Protein AF-A0A2Z7BCG0-F1 (afdb_monomer)

Mean predicted aligned error: 17.83 Å

Nearest PDB structures (foldseek):
  1j3n-assembly1_A  TM=5.753E-01  e=2.273E-24  Thermus thermophilus
  3kzu-assembly2_C-2  TM=5.688E-01  e=1.856E-23  Brucella melitensis
  3e60-assembly1_B  TM=5.683E-01  e=2.100E-23  Bartonella henselae
  4f32-assembly1_A  TM=5.898E-01  e=3.042E-23  Burkholderia vietnamiensis G4
  4ddo-assembly1_A-2  TM=5.892E-01  e=4.687E-23  Burkholderia vietnamiensis G4

Foldseek 3Di:
DAEADDDPDPDDDPDDDDDDDDDDDDDDDDDDDDDDDDDDDDDDDDDDDDDDDDDDDDDDDDDDPDDPPDPPPPDDDDDDPPVPDHDQLFWWFQFLQGTDDVSVVVCVVVVHDLKDFDDPDDCPVPPDGIDNDRPPDDCPPQDPPVVVVVAAPVVSRVSRRVQRRCVSSVNHPVNVVPDDVVPDDYDDDDDQGRVVVVVVLVVCCVVVNPCVVDPDPVVCVVVVHDDLWDWQFKFKFFQQPAQAAAPQQLVRVLVRVVVRCVSSVHQLVQFAEEAEQPQVDPRRVLSNLNSNCVRRVDQASHEYEHPCLPVNDPNNCNQVVSVVLQSVCQRPQKADANEPPDDDDPSPPHNHRYRHIDRHHGAKYKYWHAGGSRITMITIIGHDDD

Secondary structure (DSSP, 8-state):
----B----------PPP-------------PPP-SS------------------------------------PPPPPP--TTT----------BTTBS-HHHHHHHHHTT---EEE--SS--TTSS--EEE---S---TTTS-HHHHTTS-HHHHHHHHHHHHHHHHTT--HHHHHHS-GGG---B---SS--HHHHHHHHHHHHHH-GGGTS--HHHHHHTTPPP--EEEEEEEEE--S-SSSPPTT-HHHHHHHHHHHHHHT--GGGEEEEE----S-HHHHHHHHHHHHHH-S--SS-EEE-THHHH---GGGHHHHHHHHHHHHHHHSEEPPBTT-SS--TT--SB--BSS-EE---SEEEEEEEEGGGEEEEEEEE----

Solvent-accessible surface area (backbone atoms only — not comparable to full-atom values): 23894 Å² total; per-residue (Å²): 113,62,70,65,80,78,80,88,75,91,72,87,75,88,76,79,81,86,76,82,89,83,92,81,91,82,95,79,90,78,87,84,85,84,74,78,99,66,92,80,86,86,82,90,81,85,92,78,90,82,83,92,79,89,82,89,80,92,79,80,92,72,85,77,78,75,75,84,72,74,80,78,76,69,78,81,78,81,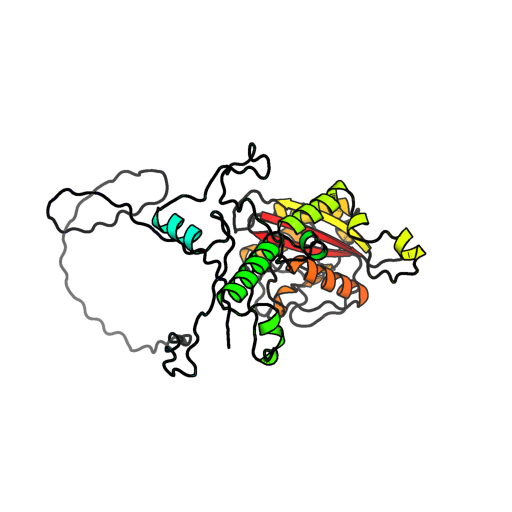78,77,53,78,91,74,50,79,70,83,68,46,62,50,48,64,41,51,69,39,65,47,69,66,58,39,51,51,37,56,74,70,65,59,78,55,64,40,73,54,78,94,55,91,41,85,90,46,95,69,47,60,42,68,54,71,55,92,80,76,52,77,96,72,46,59,75,76,59,50,77,75,49,27,67,59,55,50,41,52,53,43,13,52,51,41,14,26,46,60,44,72,42,38,73,76,54,54,70,74,48,70,63,92,58,56,64,86,64,84,82,69,82,64,57,46,55,65,52,51,49,55,49,52,50,39,35,72,78,67,36,55,63,82,85,43,82,46,67,71,59,36,59,74,70,69,51,87,80,72,52,37,79,52,29,46,28,71,35,62,48,84,77,40,67,65,59,68,59,85,82,10,56,40,57,30,50,12,50,54,46,11,29,61,59,33,73,49,59,66,86,55,49,32,32,34,43,42,50,45,79,86,37,73,69,55,39,52,21,49,52,53,14,50,56,69,65,32,86,74,47,85,76,30,39,32,26,22,66,33,56,80,75,46,84,51,58,70,53,34,58,60,55,46,45,53,52,52,44,47,22,42,69,67,23,45,40,66,33,15,45,91,66,83,83,77,60,87,86,67,76,57,48,41,36,62,60,46,64,44,81,50,85,44,62,22,36,40,37,41,38,74,46,62,56,23,40,21,35,22,41,32,36,29,61,69,77,134

Radius of gyration: 28.78 Å; Cα contacts (8 Å, |Δi|>4): 519; chains: 1; bounding box: 58×98×63 Å

InterPro domains:
  IPR000794 Beta-ketoacyl synthase [PTHR11712] (213-384)
  IPR000794 Beta-ketoacyl synthase [cd00834] (84-381)
  IPR014030 Beta-ketoacyl synthase-like, N-terminal domain [PF00109] (84-200)
  IPR014031 Beta-ketoacyl synthase, C-terminal domain [PF02801] (229-341)
  IPR016039 Thiolase-like [G3DSA:3.40.47.10] (86-214)
  IPR016039 Thiolase-like [G3DSA:3.40.47.10] (215-384)
  IPR016039 Thiolase-like [SSF53901] (85-213)
  IPR016039 Thiolase-like [SSF53901] (213-382)
  IPR020841 Polyketide synthase, beta-ketoacyl synthase domain [PS52004] (83-383)
  IPR020841 Polyketide synthase, beta-ketoacyl synthase domain [SM00825] (86-386)

Organism: NCBI:txid472368

Sequence (386 aa):
MASINAFASSSGLICKKSQESSRRSGNGVSFFQYNGLRAAETLEMGLNKLEAKGFTTSATRGRVKAAVTSPTTSAPKRETDPKKRIVITGMGLVSVFGSDIDTFYNKLLEGTSGISQIDRFDPSEYAVRFAGQIRDFSSTGYIDGKNDRRLDDCWRYCLVAGKKALDDANLGTQVVETMDKTRIGVLVGSGMGGISAFSSGVESLVLKGHKKIMESLDHAMKRGAKIIAEYLGGAVTCDAHHMTDPRKDGLGVSSCIIKSLQDAGVAPEEVNYVNAHATSTLAGDLAEVSAIKKVFKDTSEIKMNGTKSMIGHGLGAAGGLEAIVTIQAINTGWLHPTINQHDLEPEVTIDTVPNVKKQHEVNVAISNSFGFGGHNSVVVFAPFKP

Structure (mmCIF, N/CA/C/O backbone):
data_AF-A0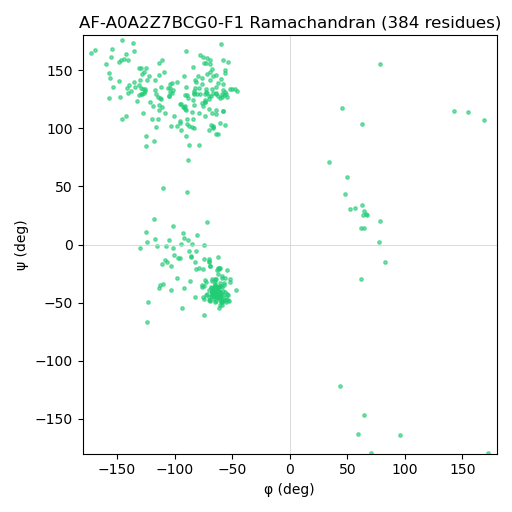A2Z7BCG0-F1
#
_entry.id   AF-A0A2Z7BCG0-F1
#
loop_
_atom_site.group_PDB
_atom_site.id
_atom_site.type_symbol
_atom_site.label_atom_id
_atom_site.label_alt_id
_atom_site.label_comp_id
_atom_site.label_asym_id
_atom_site.label_entity_id
_atom_site.label_seq_id
_atom_site.pdbx_PDB_ins_code
_atom_site.Cartn_x
_atom_site.Cartn_y
_atom_site.Cartn_z
_atom_site.occupancy
_atom_site.B_iso_or_equiv
_atom_site.auth_seq_id
_atom_site.auth_comp_id
_atom_site.auth_asym_id
_atom_site.auth_atom_id
_atom_site.pdbx_PDB_model_num
ATOM 1 N N . MET A 1 1 ? -31.916 4.828 10.949 1.00 26.09 1 MET A N 1
ATOM 2 C CA . MET A 1 1 ? -30.571 5.092 10.402 1.00 26.09 1 MET A CA 1
ATOM 3 C C . MET A 1 1 ? -29.683 5.408 11.588 1.00 26.09 1 MET A C 1
ATOM 5 O O . MET A 1 1 ? -29.726 6.528 12.077 1.00 26.09 1 MET A O 1
ATOM 9 N N . ALA A 1 2 ? -28.988 4.405 12.115 1.00 21.11 2 ALA A N 1
ATOM 10 C CA . ALA A 1 2 ? -27.936 4.615 13.101 1.00 21.11 2 ALA A CA 1
ATOM 11 C C . ALA A 1 2 ? -26.628 4.747 12.313 1.00 21.11 2 ALA A C 1
ATOM 13 O O . ALA A 1 2 ? -26.284 3.846 11.552 1.00 21.11 2 ALA A O 1
ATOM 14 N N . SER A 1 3 ? -25.976 5.903 12.413 1.00 22.52 3 SER A N 1
ATOM 15 C CA . SER A 1 3 ? -24.659 6.161 11.827 1.00 22.52 3 SER A CA 1
ATOM 16 C C . SER A 1 3 ? -23.678 6.233 12.984 1.00 22.52 3 SER A C 1
ATOM 18 O O . SER A 1 3 ? -23.772 7.144 13.803 1.00 22.52 3 SER A O 1
ATOM 20 N N . ILE A 1 4 ? -22.767 5.270 13.072 1.00 24.38 4 ILE A N 1
ATOM 21 C CA . ILE A 1 4 ? -21.649 5.320 14.013 1.00 24.38 4 ILE A CA 1
ATOM 22 C C . ILE A 1 4 ? -20.514 6.034 13.281 1.00 24.38 4 ILE A C 1
ATOM 24 O O . ILE A 1 4 ? -19.951 5.495 12.333 1.00 24.38 4 ILE A O 1
ATOM 28 N N . ASN A 1 5 ? -20.230 7.270 13.688 1.00 22.98 5 ASN A N 1
ATOM 29 C CA . ASN A 1 5 ? -19.122 8.065 13.166 1.00 22.98 5 ASN A CA 1
ATOM 30 C C . ASN A 1 5 ? -17.962 8.007 14.165 1.00 22.98 5 ASN A C 1
ATOM 32 O O . ASN A 1 5 ? -18.046 8.607 15.233 1.00 22.98 5 ASN A O 1
ATOM 36 N N . ALA A 1 6 ? -16.868 7.339 13.803 1.00 25.27 6 ALA A N 1
ATOM 37 C CA . ALA A 1 6 ? -15.584 7.498 14.478 1.00 25.27 6 ALA A CA 1
ATOM 38 C C . ALA A 1 6 ? -14.732 8.484 13.662 1.00 25.27 6 ALA A C 1
ATOM 40 O O . ALA A 1 6 ? -14.202 8.138 12.609 1.00 25.27 6 ALA A O 1
ATOM 41 N N . PHE A 1 7 ? -14.644 9.733 14.124 1.00 22.22 7 PHE A N 1
ATOM 42 C CA . PHE A 1 7 ? -13.749 10.742 13.555 1.00 22.22 7 PHE A CA 1
ATOM 43 C C . PHE A 1 7 ? -12.405 10.705 14.287 1.00 22.22 7 PHE A C 1
ATOM 45 O O . PHE A 1 7 ? -12.342 11.001 15.477 1.00 22.22 7 PHE A O 1
ATOM 52 N N . ALA A 1 8 ? -11.319 10.426 13.569 1.00 23.36 8 ALA A N 1
ATOM 53 C CA . ALA A 1 8 ? -9.988 10.861 13.978 1.00 23.36 8 ALA A CA 1
ATOM 54 C C . ALA A 1 8 ? -9.746 12.243 13.356 1.00 23.36 8 ALA A C 1
ATOM 56 O O . ALA A 1 8 ? -9.353 12.354 12.197 1.00 23.36 8 ALA A O 1
ATOM 57 N N . SER A 1 9 ? -10.053 13.308 14.100 1.00 23.30 9 SER A N 1
ATOM 58 C CA . SER A 1 9 ? -9.729 14.676 13.690 1.00 23.30 9 SER A CA 1
ATOM 59 C C . SER A 1 9 ? -8.360 15.072 14.238 1.00 23.30 9 SER A C 1
ATOM 61 O O . SER A 1 9 ? -8.197 15.202 15.452 1.00 23.30 9 SER A O 1
ATOM 63 N N . SER A 1 10 ? -7.392 15.344 13.367 1.00 24.97 10 SER A N 1
ATOM 64 C CA . SER A 1 10 ? -6.256 16.197 13.716 1.00 24.97 10 SER A CA 1
ATOM 65 C C . SER A 1 10 ? -6.714 17.655 13.643 1.00 24.97 10 SER A C 1
ATOM 67 O O . SER A 1 10 ? -6.584 18.316 12.613 1.00 24.97 10 SER A O 1
ATOM 69 N N . SER A 1 11 ? -7.298 18.145 14.732 1.00 24.16 11 SER A N 1
ATOM 70 C CA . SER A 1 11 ? -7.640 19.558 14.888 1.00 24.16 11 SER A CA 1
ATOM 71 C C . SER A 1 11 ? -6.510 20.241 15.651 1.00 24.16 11 SER A C 1
ATOM 73 O O . SER A 1 11 ? -6.367 20.058 16.858 1.00 24.16 11 SER A O 1
ATOM 75 N N . GLY A 1 12 ? -5.684 21.014 14.944 1.00 23.75 12 GLY A N 1
ATOM 76 C CA . GLY A 1 12 ? -4.711 21.908 15.563 1.00 23.75 12 GLY A CA 1
ATOM 77 C C . GLY A 1 12 ? -5.433 23.023 16.316 1.00 23.75 12 GLY A C 1
ATOM 78 O O . GLY A 1 12 ? -5.905 23.984 15.713 1.00 23.75 12 GLY A O 1
ATOM 79 N N . LEU A 1 13 ? -5.532 22.894 17.637 1.00 22.19 13 LEU A N 1
ATOM 80 C CA . LEU A 1 13 ? -5.953 23.971 18.526 1.00 22.19 13 LEU A CA 1
ATOM 81 C C . LEU A 1 13 ? -4.736 24.845 18.843 1.00 22.19 13 LEU A C 1
ATOM 83 O O . LEU A 1 13 ? -3.844 24.455 19.594 1.00 22.19 13 LEU A O 1
ATOM 87 N N . ILE A 1 14 ? -4.707 26.049 18.273 1.00 25.06 14 ILE A N 1
ATOM 88 C CA . ILE A 1 14 ? -3.815 27.123 18.718 1.00 25.06 14 ILE A CA 1
ATOM 89 C C . ILE A 1 14 ? -4.324 27.579 20.089 1.00 25.06 14 ILE A C 1
ATOM 91 O O . ILE A 1 14 ? -5.277 28.354 20.183 1.00 25.06 14 ILE A O 1
ATOM 95 N N . CYS A 1 15 ? -3.710 27.087 21.164 1.00 22.05 15 CYS A N 1
ATOM 96 C CA . CYS A 1 15 ? -4.033 27.520 22.518 1.00 22.05 15 CYS A CA 1
ATOM 97 C C . CYS A 1 15 ? -3.147 28.718 22.903 1.00 22.05 15 CYS A C 1
ATOM 99 O O . CYS A 1 15 ? -1.924 28.603 22.998 1.00 22.05 15 CYS A O 1
ATOM 101 N N . LYS A 1 16 ? -3.768 29.885 23.121 1.00 26.42 16 LYS A N 1
ATOM 102 C CA . LYS A 1 16 ? -3.126 31.051 23.750 1.00 26.42 16 LYS A CA 1
ATOM 103 C C . LYS A 1 16 ? -2.748 30.695 25.192 1.00 26.42 16 LYS A C 1
ATOM 105 O O . LYS A 1 16 ? -3.598 30.234 25.948 1.00 26.42 16 LYS A O 1
ATOM 110 N N . LYS A 1 17 ? -1.491 30.948 25.574 1.00 26.06 17 LYS A N 1
ATOM 111 C CA . LYS A 1 17 ? -1.036 30.893 26.972 1.00 26.06 17 LYS A CA 1
ATOM 112 C C . LYS A 1 17 ? -1.866 31.853 27.830 1.00 26.06 17 LYS A C 1
ATOM 114 O O . LYS A 1 17 ? -1.976 33.034 27.506 1.00 26.06 17 LYS A O 1
ATOM 119 N N . SER A 1 18 ? -2.399 31.340 28.933 1.00 22.77 18 SER A N 1
ATOM 120 C CA . SER A 1 18 ? -2.907 32.126 30.053 1.00 22.77 18 SER A CA 1
ATOM 121 C C . SER A 1 18 ? -1.767 32.939 30.672 1.00 22.77 18 SER A C 1
ATOM 123 O O . SER A 1 18 ? -0.736 32.370 31.033 1.00 22.77 18 SER A O 1
ATOM 125 N N . GLN A 1 19 ? -1.954 34.248 30.828 1.00 27.67 19 GLN A N 1
ATOM 126 C CA . GLN A 1 19 ? -1.206 35.027 31.811 1.00 27.67 19 GLN A CA 1
ATOM 127 C C . GLN A 1 19 ? -2.169 35.540 32.872 1.00 27.67 19 GLN A C 1
ATOM 129 O O . GLN A 1 19 ? -3.194 36.154 32.569 1.00 27.67 19 GLN A O 1
ATOM 134 N N . GLU A 1 20 ? -1.806 35.243 34.114 1.00 24.27 20 GLU A N 1
ATOM 135 C CA . GLU A 1 20 ? -2.324 35.873 35.312 1.00 24.27 20 GLU A CA 1
ATOM 136 C C . GLU A 1 20 ? -2.100 37.390 35.302 1.00 24.27 20 GLU A C 1
ATOM 138 O O . GLU A 1 20 ? -1.261 37.954 34.601 1.00 24.27 20 GLU A O 1
ATOM 143 N N . SER A 1 21 ? -2.918 38.029 36.124 1.00 24.23 21 SER A N 1
ATOM 144 C CA . SER A 1 21 ? -3.129 39.454 36.303 1.00 24.23 21 SER A CA 1
ATOM 145 C C . SER A 1 21 ? -1.876 40.326 36.450 1.00 24.23 21 SER A C 1
ATOM 147 O O . SER A 1 21 ? -1.080 40.127 37.362 1.00 24.23 21 SER A O 1
ATOM 149 N N . SER A 1 22 ? -1.846 41.451 35.732 1.00 25.23 22 SER A N 1
ATOM 150 C CA . SER A 1 22 ? -1.601 42.761 36.354 1.00 25.23 22 SER A CA 1
ATOM 151 C C . SER A 1 22 ? -2.154 43.901 35.483 1.00 25.23 22 SER A C 1
ATOM 153 O O . SER A 1 22 ? -2.294 43.798 34.269 1.00 25.23 22 SER A O 1
ATOM 155 N N . ARG A 1 23 ? -2.609 44.959 36.155 1.00 25.53 23 ARG A N 1
ATOM 156 C CA . ARG A 1 23 ? -3.476 46.035 35.655 1.00 25.53 23 ARG A CA 1
ATOM 157 C C . ARG A 1 23 ? -2.701 47.108 34.869 1.00 25.53 23 ARG A C 1
ATOM 159 O O . ARG A 1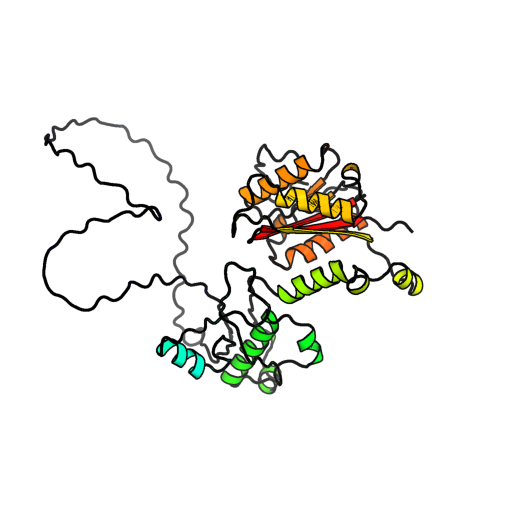 23 ? -1.714 47.601 35.398 1.00 25.53 23 ARG A O 1
ATOM 166 N N . ARG A 1 24 ? -3.280 47.600 33.758 1.00 26.25 24 ARG A N 1
ATOM 167 C CA . ARG A 1 24 ? -3.604 49.023 33.422 1.00 26.25 24 ARG A CA 1
ATOM 168 C C . ARG A 1 24 ? -3.395 49.377 31.933 1.00 26.25 24 ARG A C 1
ATOM 170 O O . ARG A 1 24 ? -2.277 49.453 31.461 1.00 26.25 24 ARG A O 1
ATOM 177 N N . SER A 1 25 ? -4.523 49.689 31.282 1.00 26.81 25 SER A N 1
ATOM 178 C CA . SER A 1 25 ? -4.797 50.812 30.360 1.00 26.81 25 SER A CA 1
ATOM 179 C C . SER A 1 25 ? -3.801 51.179 29.244 1.00 26.81 25 SER A C 1
ATOM 181 O O . SER A 1 25 ? -2.764 51.773 29.515 1.00 26.81 25 SER A O 1
ATOM 183 N N . GLY A 1 26 ? -4.247 51.058 27.986 1.00 26.50 26 GLY A N 1
ATOM 184 C CA . GLY A 1 26 ? -3.751 51.878 26.869 1.00 26.50 26 GLY A CA 1
ATOM 185 C C . GLY A 1 26 ? -3.902 51.218 25.496 1.00 26.50 26 GLY A C 1
ATOM 186 O O . GLY A 1 26 ? -3.269 50.207 25.229 1.00 26.50 26 GLY A O 1
ATOM 187 N N . ASN A 1 27 ? -4.741 51.791 24.630 1.00 29.69 27 ASN A N 1
ATOM 188 C CA . ASN A 1 27 ? -5.000 51.341 23.258 1.00 29.69 27 ASN A CA 1
ATOM 189 C C . ASN A 1 27 ? -3.758 51.435 22.348 1.00 29.69 27 ASN A C 1
ATOM 191 O O . ASN A 1 27 ? -3.178 52.510 22.219 1.00 29.69 27 ASN A O 1
ATOM 195 N N . GLY A 1 28 ? -3.442 50.353 21.628 1.00 27.19 28 GLY A N 1
ATOM 196 C CA . GLY A 1 28 ? -2.508 50.351 20.497 1.00 27.19 28 GLY A CA 1
ATOM 197 C C . GLY A 1 28 ? -2.144 48.931 20.057 1.00 27.19 28 GLY A C 1
ATOM 198 O O . GLY A 1 28 ? -1.422 48.236 20.761 1.00 27.19 28 GLY A O 1
ATOM 199 N N . VAL A 1 29 ? -2.657 48.475 18.910 1.00 26.05 29 VAL A N 1
ATOM 200 C CA . VAL A 1 29 ? -2.306 47.172 18.319 1.00 26.05 29 VAL A CA 1
ATOM 201 C C . VAL A 1 29 ? -1.188 47.397 17.298 1.00 26.05 29 VAL A C 1
ATOM 203 O O . VAL A 1 29 ? -1.452 47.922 16.220 1.00 26.05 29 VAL A O 1
ATOM 206 N N . SER A 1 30 ? 0.046 46.999 17.620 1.00 27.09 30 SER A N 1
ATOM 207 C CA . SER A 1 30 ? 1.084 46.718 16.621 1.00 27.09 30 SER A CA 1
ATOM 208 C C . SER A 1 30 ? 1.248 45.200 16.505 1.00 27.09 30 SER A C 1
ATOM 210 O O . SER A 1 30 ? 1.372 44.485 17.500 1.00 27.09 30 SER A O 1
ATOM 212 N N . PHE A 1 31 ? 1.167 44.680 15.281 1.00 27.27 31 PHE A N 1
ATOM 213 C CA . PHE A 1 31 ? 1.437 43.276 14.992 1.00 27.27 31 PHE A CA 1
ATOM 214 C C . PHE A 1 31 ? 2.945 43.102 14.789 1.00 27.27 31 PHE A C 1
ATOM 216 O O . PHE A 1 31 ? 3.499 43.607 13.817 1.00 27.27 31 PHE A O 1
ATOM 223 N N . PHE A 1 32 ? 3.606 42.370 15.686 1.00 29.31 32 PHE A N 1
ATOM 224 C CA . PHE A 1 32 ? 4.932 41.816 15.418 1.00 29.31 32 PHE A CA 1
ATOM 225 C C . PHE A 1 32 ? 4.793 40.633 14.449 1.00 29.31 32 PHE A C 1
ATOM 227 O O . PHE A 1 32 ? 4.062 39.681 14.724 1.00 29.31 32 PHE A O 1
ATOM 234 N N . GLN A 1 33 ? 5.498 40.685 13.319 1.00 27.33 33 GLN A N 1
ATOM 235 C CA . GLN A 1 33 ? 5.694 39.546 12.421 1.00 27.33 33 GLN A CA 1
ATOM 236 C C . GLN A 1 33 ? 6.935 38.769 12.880 1.00 27.33 33 GLN A C 1
ATOM 238 O O . GLN A 1 33 ? 8.011 39.346 13.007 1.00 27.33 33 GLN A O 1
ATOM 243 N N . TYR A 1 34 ? 6.797 37.464 13.118 1.00 29.14 34 TYR A N 1
ATOM 244 C CA . TYR A 1 34 ? 7.923 36.566 13.389 1.00 29.14 34 TYR A CA 1
ATOM 245 C C . TYR A 1 34 ? 8.230 35.715 12.150 1.00 29.14 34 TYR A C 1
ATOM 247 O O . TYR A 1 34 ? 7.329 35.074 11.614 1.00 29.14 34 TYR A O 1
ATOM 255 N N . ASN A 1 35 ? 9.507 35.655 11.756 1.00 31.27 35 ASN A N 1
ATOM 256 C CA . ASN A 1 35 ? 10.062 34.687 10.802 1.00 31.27 35 ASN A CA 1
ATOM 257 C C . ASN A 1 35 ? 11.120 33.831 11.522 1.00 31.27 35 ASN A C 1
ATOM 259 O O . ASN A 1 35 ? 12.301 34.167 11.526 1.00 31.27 35 ASN A O 1
ATOM 263 N N . GLY A 1 36 ? 10.711 32.718 12.136 1.00 50.97 36 GLY A N 1
ATOM 264 C CA . GLY A 1 36 ? 11.645 31.733 12.702 1.00 50.97 36 GLY A CA 1
ATOM 265 C C . GLY A 1 36 ? 12.610 32.245 13.794 1.00 50.97 36 GLY A C 1
ATOM 266 O O . GLY A 1 36 ? 12.387 33.269 14.434 1.00 50.97 36 GLY A O 1
ATOM 267 N N . LEU A 1 37 ? 13.669 31.464 14.054 1.00 35.47 37 LEU A N 1
ATOM 268 C CA . LEU A 1 37 ? 14.530 31.513 15.254 1.00 35.47 37 LEU A CA 1
ATOM 269 C C . LEU A 1 37 ? 15.749 32.471 15.175 1.00 35.47 37 LEU A C 1
ATOM 271 O O . LEU A 1 37 ? 16.841 32.088 15.590 1.00 35.47 37 LEU A O 1
ATOM 275 N N . ARG A 1 38 ? 15.610 33.716 14.692 1.00 31.66 38 ARG A N 1
ATOM 276 C CA . ARG A 1 38 ? 16.610 34.791 14.939 1.00 31.66 38 ARG A CA 1
ATOM 277 C C . ARG A 1 38 ? 15.956 36.176 15.011 1.00 31.66 38 ARG A C 1
ATOM 279 O O . ARG A 1 38 ? 15.062 36.474 14.230 1.00 31.66 38 ARG A O 1
ATOM 286 N N . ALA A 1 39 ? 16.428 37.022 15.930 1.00 28.61 39 ALA A N 1
ATOM 287 C CA . ALA A 1 39 ? 16.036 38.429 16.032 1.00 28.61 39 ALA A CA 1
ATOM 288 C C . ALA A 1 39 ? 16.835 39.283 15.030 1.00 28.61 39 ALA A C 1
ATOM 290 O O . ALA A 1 39 ? 18.050 39.115 14.930 1.00 28.61 39 ALA A O 1
ATOM 291 N N . ALA A 1 40 ? 16.169 40.188 14.311 1.00 31.81 40 ALA A N 1
ATOM 292 C CA . ALA A 1 40 ? 16.809 41.217 13.493 1.00 31.81 40 ALA A CA 1
ATOM 293 C C . ALA A 1 40 ? 16.440 42.604 14.044 1.00 31.81 40 ALA A C 1
ATOM 295 O O . ALA A 1 40 ? 15.282 42.848 14.381 1.00 31.81 40 ALA A O 1
ATOM 296 N N . GLU A 1 41 ? 17.451 43.462 14.185 1.00 30.61 41 GLU A N 1
ATOM 297 C CA . GLU A 1 41 ? 17.390 44.793 14.794 1.00 30.61 41 GLU A CA 1
ATOM 298 C C . GLU A 1 41 ? 16.596 45.808 13.958 1.00 30.61 41 GLU A C 1
ATOM 300 O O . GLU A 1 41 ? 16.575 45.769 12.727 1.00 30.61 41 GLU A O 1
ATOM 305 N N . THR A 1 42 ? 15.962 46.747 14.659 1.00 25.62 42 THR A N 1
ATOM 306 C CA . THR A 1 42 ? 15.178 47.852 14.104 1.00 25.62 42 THR A CA 1
ATOM 307 C C . THR A 1 42 ? 16.093 49.013 13.707 1.00 25.62 42 THR A C 1
ATOM 309 O O . THR A 1 42 ? 16.863 49.493 14.535 1.00 25.62 42 THR A O 1
ATOM 312 N N . LEU A 1 43 ? 15.952 49.532 12.486 1.00 24.69 43 LEU A N 1
ATOM 313 C CA . LEU A 1 43 ? 16.480 50.845 12.101 1.00 24.69 43 LEU A CA 1
ATOM 314 C C . LEU A 1 43 ? 15.290 51.763 11.786 1.00 24.69 43 LEU A C 1
ATOM 316 O O . LEU A 1 43 ? 14.587 51.572 10.795 1.00 24.69 43 LEU A O 1
ATOM 320 N N . GLU A 1 44 ? 15.027 52.722 12.675 1.00 27.19 44 GLU A N 1
ATOM 321 C CA . GLU A 1 44 ? 14.043 53.791 12.478 1.00 27.19 44 GLU A CA 1
ATOM 322 C C . GLU A 1 44 ? 14.612 54.892 11.576 1.00 27.19 44 GLU A C 1
ATOM 324 O O . GLU A 1 44 ? 15.700 55.395 11.846 1.00 27.19 44 GLU A O 1
ATOM 329 N N . MET A 1 45 ? 13.833 55.363 10.595 1.00 24.36 45 MET A N 1
ATOM 330 C CA . MET A 1 45 ? 13.974 56.723 10.056 1.00 24.36 45 MET A CA 1
ATOM 331 C C . MET A 1 45 ? 12.616 57.316 9.633 1.00 24.36 45 MET A C 1
ATOM 333 O O . MET A 1 45 ? 12.043 56.937 8.618 1.00 24.36 45 MET A O 1
ATOM 337 N N . GLY A 1 46 ? 12.150 58.287 10.428 1.00 25.50 46 GLY A N 1
ATOM 338 C CA . GLY A 1 46 ? 11.675 59.612 9.993 1.00 25.50 46 GLY A CA 1
ATOM 339 C C . GLY A 1 46 ? 10.449 59.738 9.078 1.00 25.50 46 GLY A C 1
ATOM 340 O O . GLY A 1 46 ? 10.554 59.666 7.859 1.00 25.50 46 GLY A O 1
ATOM 341 N N . LEU A 1 47 ? 9.313 60.122 9.669 1.00 24.94 47 LEU A N 1
ATOM 342 C CA . LEU A 1 47 ? 8.150 60.704 8.986 1.00 24.94 47 LEU A CA 1
ATOM 343 C C . LEU A 1 47 ? 8.434 62.141 8.519 1.00 24.94 47 LEU A C 1
ATOM 345 O O . LEU A 1 47 ? 8.770 62.989 9.341 1.00 24.94 47 LEU A O 1
ATOM 349 N N . ASN A 1 48 ? 8.150 62.446 7.249 1.00 26.50 48 ASN A N 1
ATOM 350 C CA . ASN A 1 48 ? 7.822 63.804 6.811 1.00 26.50 48 ASN A CA 1
ATOM 351 C C . ASN A 1 48 ? 6.511 63.808 6.010 1.00 26.50 48 ASN A C 1
ATOM 353 O O . ASN A 1 48 ? 6.308 63.012 5.095 1.00 26.50 48 ASN A O 1
ATOM 357 N N . LYS A 1 49 ? 5.614 64.714 6.416 1.00 29.44 49 LYS A N 1
ATOM 358 C CA . LYS A 1 49 ? 4.289 64.995 5.846 1.00 29.44 49 LYS A CA 1
ATOM 359 C C . LYS A 1 49 ? 4.385 65.521 4.412 1.00 29.44 49 LYS A C 1
ATOM 361 O O . LYS A 1 49 ? 5.231 66.369 4.148 1.00 29.44 49 LYS A O 1
ATOM 366 N N . LEU A 1 50 ? 3.413 65.167 3.565 1.00 25.88 50 LEU A N 1
ATOM 367 C CA . LEU A 1 50 ? 2.945 66.044 2.486 1.00 25.88 50 LEU A CA 1
ATOM 368 C C . LEU A 1 50 ? 1.491 65.741 2.094 1.00 25.88 50 LEU A C 1
ATOM 370 O O . LEU A 1 50 ? 1.070 64.590 2.008 1.00 25.88 50 LEU A O 1
ATOM 374 N N . GLU A 1 51 ? 0.736 66.827 1.942 1.00 25.88 51 GLU A N 1
ATOM 375 C CA . GLU A 1 51 ? -0.710 66.917 1.746 1.00 25.88 51 GLU A CA 1
ATOM 376 C C . GLU A 1 51 ? -1.180 66.512 0.342 1.00 25.88 51 GLU A C 1
ATOM 378 O O . GLU A 1 51 ? -0.464 66.627 -0.652 1.00 25.88 51 GLU A O 1
ATOM 383 N N . ALA A 1 52 ? -2.447 66.100 0.275 1.00 30.00 52 ALA A N 1
ATOM 384 C CA . ALA A 1 52 ? -3.166 65.769 -0.944 1.00 30.00 52 ALA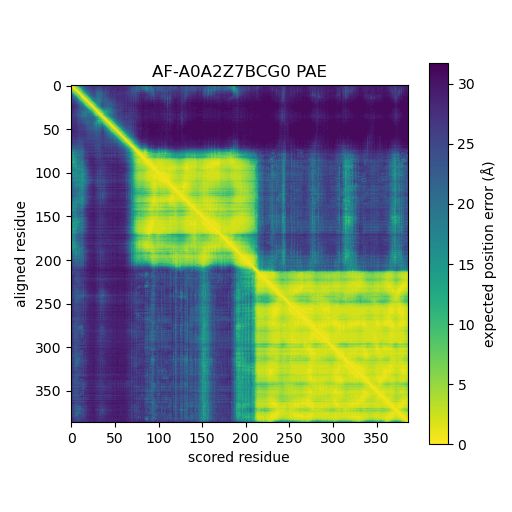 A CA 1
ATOM 385 C C . ALA A 1 52 ? -3.536 67.017 -1.769 1.00 30.00 52 ALA A C 1
ATOM 387 O O . ALA A 1 52 ? -4.137 67.963 -1.258 1.00 30.00 52 ALA A O 1
ATOM 388 N N . LYS A 1 53 ? -3.291 66.960 -3.083 1.00 25.03 53 LYS A N 1
ATOM 389 C CA . LYS A 1 53 ? -4.003 67.758 -4.094 1.00 25.03 53 LYS A CA 1
ATOM 390 C C . LYS A 1 53 ? -4.506 66.832 -5.197 1.00 25.03 53 LYS A C 1
ATOM 392 O O . LYS A 1 53 ? -3.767 65.988 -5.692 1.00 25.03 53 LYS A O 1
ATOM 397 N N . GLY A 1 54 ? -5.792 66.968 -5.512 1.00 27.22 54 GLY A N 1
ATOM 398 C CA . GLY A 1 54 ? -6.513 66.091 -6.425 1.00 27.22 54 GLY A CA 1
ATOM 399 C C . GLY A 1 54 ? -6.137 66.264 -7.893 1.00 27.22 54 GLY A C 1
ATOM 400 O O . GLY A 1 54 ? -5.650 67.312 -8.302 1.00 27.22 54 GLY A O 1
ATOM 401 N N . PHE A 1 55 ? -6.452 65.233 -8.675 1.00 25.00 55 PHE A N 1
ATOM 402 C CA . PHE A 1 55 ? -6.651 65.312 -10.117 1.00 25.00 55 PHE A CA 1
ATOM 403 C C . PHE A 1 55 ? -7.715 64.290 -10.527 1.00 25.00 55 PHE A C 1
ATOM 405 O O . PHE A 1 55 ? -7.641 63.110 -10.189 1.00 25.00 55 PHE A O 1
ATOM 412 N N . THR A 1 56 ? -8.729 64.777 -11.233 1.00 29.75 56 THR A N 1
ATOM 413 C CA . THR A 1 56 ? -9.759 64.001 -11.915 1.00 29.75 56 THR A CA 1
ATOM 414 C C . THR A 1 56 ? -9.239 63.561 -13.281 1.00 29.75 56 THR A C 1
ATOM 416 O O . THR A 1 56 ? -8.768 64.392 -14.053 1.00 29.75 56 THR A O 1
ATOM 419 N N . THR A 1 57 ? -9.390 62.282 -13.631 1.00 28.39 57 THR A N 1
ATOM 420 C CA . THR A 1 57 ? -9.382 61.838 -15.033 1.00 28.39 57 THR A CA 1
ATOM 421 C C . THR A 1 57 ? -10.432 60.752 -15.262 1.00 28.39 57 THR A C 1
ATOM 423 O O . THR A 1 57 ? -10.577 59.792 -14.509 1.00 28.39 57 THR A O 1
ATOM 426 N N . SER A 1 58 ? -11.220 60.972 -16.312 1.00 33.41 58 SER A N 1
ATOM 427 C CA . SER A 1 58 ? -12.251 60.086 -16.843 1.00 33.41 58 SER A CA 1
ATOM 428 C C . SER A 1 58 ? -11.605 58.859 -17.492 1.00 33.41 58 SER A C 1
ATOM 430 O O . SER A 1 58 ? -10.816 59.019 -18.422 1.00 33.41 58 SER A O 1
ATOM 432 N N . ALA A 1 59 ? -11.998 57.654 -17.070 1.00 31.36 59 ALA A N 1
ATOM 433 C CA . ALA A 1 59 ? -11.684 56.412 -17.770 1.00 31.36 59 ALA A CA 1
ATOM 434 C C . ALA A 1 59 ? -12.964 55.606 -18.046 1.00 31.36 59 ALA A C 1
ATOM 436 O O . ALA A 1 59 ? -13.826 55.404 -17.191 1.00 31.36 59 ALA A O 1
ATOM 437 N N . THR A 1 60 ? -13.074 55.201 -19.303 1.00 32.09 60 THR A N 1
ATOM 438 C CA . THR A 1 60 ? -14.168 54.521 -19.993 1.00 32.09 60 THR A CA 1
ATOM 439 C C . THR A 1 60 ? -14.527 53.159 -19.383 1.00 32.09 60 THR A C 1
ATOM 441 O O . THR A 1 60 ? -13.668 52.378 -18.984 1.00 32.09 60 THR A O 1
ATOM 444 N N . ARG A 1 61 ? -15.834 52.848 -19.353 1.00 32.56 61 ARG A N 1
ATOM 445 C CA . ARG A 1 61 ? -16.399 51.557 -18.914 1.00 32.56 61 ARG A CA 1
ATOM 446 C C . ARG A 1 61 ? -15.921 50.402 -19.807 1.00 32.56 61 ARG A C 1
ATOM 448 O O . ARG A 1 61 ? -16.552 50.096 -20.816 1.00 32.56 61 ARG A O 1
ATOM 455 N N . GLY A 1 62 ? -14.864 49.710 -19.395 1.00 28.73 62 GLY A N 1
ATOM 456 C CA . GLY A 1 62 ? -14.558 48.353 -19.851 1.00 28.73 62 GLY A CA 1
ATOM 457 C C . GLY A 1 62 ? -15.364 47.332 -19.043 1.00 28.73 62 GLY A C 1
ATOM 458 O O . GLY A 1 62 ? -15.239 47.268 -17.822 1.00 28.73 62 GLY A O 1
ATOM 459 N N . ARG A 1 63 ? -16.216 46.535 -19.700 1.00 33.66 63 ARG A N 1
ATOM 460 C CA . ARG A 1 63 ? -16.896 45.392 -19.067 1.00 33.66 63 ARG A CA 1
ATOM 461 C C . ARG A 1 63 ? -15.856 44.329 -18.703 1.00 33.66 63 ARG A C 1
ATOM 463 O O . ARG A 1 63 ? -15.440 43.556 -19.561 1.00 33.66 63 ARG A O 1
ATOM 470 N N . VAL A 1 64 ? -15.489 44.254 -17.428 1.00 32.78 64 VAL A N 1
ATOM 471 C CA . VAL A 1 64 ? -14.851 43.064 -16.857 1.00 32.78 64 VAL A CA 1
ATOM 472 C C . VAL A 1 64 ? -15.900 41.952 -16.871 1.00 32.78 64 VAL A C 1
ATOM 474 O O . VAL A 1 64 ? -16.926 42.054 -16.197 1.00 32.78 64 VAL A O 1
ATOM 477 N N . LYS A 1 65 ? -15.692 40.907 -17.681 1.00 33.44 65 LYS A N 1
ATOM 478 C CA . LYS A 1 65 ? -16.461 39.666 -17.544 1.00 33.44 65 LYS A CA 1
ATOM 479 C C . LYS A 1 65 ? -16.102 39.083 -16.180 1.00 33.44 65 LYS A C 1
ATOM 481 O O . LYS A 1 65 ? -14.954 38.711 -15.961 1.00 33.44 65 LYS A O 1
ATOM 486 N N . ALA A 1 66 ? -17.068 39.071 -15.265 1.00 38.38 66 ALA A N 1
ATOM 487 C CA . ALA A 1 66 ? -16.919 38.417 -13.977 1.00 38.38 66 ALA A CA 1
ATOM 488 C C . ALA A 1 66 ? -16.509 36.958 -14.209 1.00 38.38 66 ALA A C 1
ATOM 490 O O . ALA A 1 66 ? -17.155 36.246 -14.982 1.00 38.38 66 ALA A O 1
ATOM 491 N N . ALA A 1 67 ? -15.418 36.544 -13.563 1.00 37.69 67 ALA A N 1
ATOM 492 C CA . ALA A 1 67 ? -15.065 35.143 -13.429 1.00 37.69 67 ALA A CA 1
ATOM 493 C C . ALA A 1 67 ? -16.293 34.384 -12.915 1.00 37.69 67 ALA A C 1
ATOM 495 O O . ALA A 1 67 ? -16.971 34.855 -11.999 1.00 37.69 67 ALA A O 1
ATOM 496 N N . VAL A 1 68 ? -16.595 33.244 -13.538 1.00 41.12 68 VAL A N 1
ATOM 497 C CA . VAL A 1 68 ? -17.641 32.326 -13.085 1.00 41.12 68 VAL A CA 1
ATOM 498 C C . VAL A 1 68 ? -17.308 31.964 -11.643 1.00 41.12 68 VAL A C 1
ATOM 500 O O . VAL A 1 68 ? -16.377 31.210 -11.376 1.00 41.12 68 VAL A O 1
ATOM 503 N N . THR A 1 69 ? -18.031 32.572 -10.708 1.00 42.31 69 THR A N 1
ATOM 504 C CA . THR A 1 69 ? -17.987 32.216 -9.298 1.00 42.31 69 THR A CA 1
ATOM 505 C C . THR A 1 69 ? -18.377 30.751 -9.211 1.00 42.31 69 THR A C 1
ATOM 507 O O . THR A 1 69 ? -19.507 30.392 -9.555 1.00 42.31 69 THR A O 1
ATOM 510 N N . SER A 1 70 ? -17.440 29.909 -8.780 1.00 40.44 70 SER A N 1
ATOM 511 C CA . SER A 1 70 ? -17.753 28.574 -8.286 1.00 40.44 70 SER A CA 1
ATOM 512 C C . SER A 1 70 ? -18.942 28.695 -7.326 1.00 40.44 70 SER A C 1
ATOM 514 O O . SER A 1 70 ? -18.961 29.625 -6.508 1.00 40.44 70 SER A O 1
ATOM 516 N N . PRO A 1 71 ? -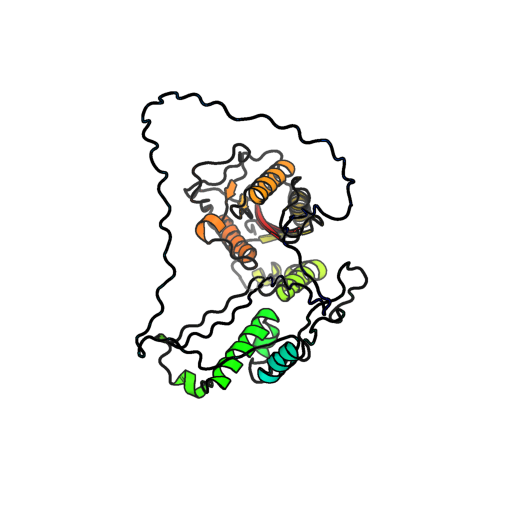19.984 27.850 -7.450 1.00 47.16 71 PRO A N 1
ATOM 517 C CA . PRO A 1 71 ? -21.139 27.957 -6.580 1.00 47.16 71 PRO A CA 1
ATOM 518 C C . PRO A 1 71 ? -20.638 27.826 -5.148 1.00 47.16 71 PRO A C 1
ATOM 520 O O . PRO A 1 71 ? -20.092 26.798 -4.752 1.00 47.16 71 PRO A O 1
ATOM 523 N N . THR A 1 72 ? -20.784 28.905 -4.386 1.00 47.06 72 THR A N 1
ATOM 524 C CA . THR A 1 72 ? -20.576 28.905 -2.946 1.00 47.06 72 THR A CA 1
ATOM 525 C C . THR A 1 72 ? -21.646 27.969 -2.407 1.00 47.06 72 THR A C 1
ATOM 527 O O . THR A 1 72 ? -22.812 28.342 -2.280 1.00 47.06 72 THR A O 1
ATOM 530 N N . THR A 1 73 ? -21.293 26.702 -2.197 1.00 49.44 73 THR A N 1
ATOM 531 C CA . THR A 1 73 ? -22.189 25.732 -1.578 1.00 49.44 73 THR A CA 1
ATOM 532 C C . THR A 1 73 ? -22.503 26.264 -0.191 1.00 49.44 73 THR A C 1
ATOM 534 O O . THR A 1 73 ? -21.642 26.267 0.690 1.00 49.44 73 THR A O 1
ATOM 537 N N . SER A 1 74 ? -23.712 26.797 -0.017 1.00 65.75 74 SER A N 1
ATOM 538 C CA . SER A 1 74 ? -24.176 27.226 1.297 1.00 65.75 74 SER A CA 1
ATOM 539 C C . SER A 1 74 ? -24.120 26.029 2.242 1.00 65.75 74 SER A C 1
ATOM 541 O O . SER A 1 74 ? -24.432 24.905 1.842 1.00 65.75 74 SER A O 1
ATOM 543 N N . ALA A 1 75 ? -23.667 26.262 3.476 1.00 62.12 75 ALA A N 1
ATOM 544 C CA . ALA A 1 75 ? -23.606 25.208 4.477 1.00 62.12 75 ALA A CA 1
ATOM 545 C C . ALA A 1 75 ? -24.983 24.522 4.569 1.00 62.12 75 ALA A C 1
ATOM 547 O O . ALA A 1 75 ? -26.005 25.222 4.586 1.00 62.12 75 ALA A O 1
ATOM 548 N N . PRO A 1 76 ? -25.039 23.179 4.591 1.00 73.44 76 PRO A N 1
ATOM 549 C CA . PRO A 1 76 ? -26.304 22.462 4.606 1.00 73.44 76 PRO A CA 1
ATOM 550 C C . PRO A 1 76 ? -27.162 22.935 5.783 1.00 73.44 76 PRO A C 1
ATOM 552 O O . PRO A 1 76 ? -26.699 23.022 6.923 1.00 73.44 76 PRO A O 1
ATOM 555 N N . LYS A 1 77 ? -28.422 23.284 5.500 1.00 80.81 77 LYS A N 1
ATOM 556 C CA . LYS A 1 77 ? -29.369 23.713 6.534 1.00 80.81 77 LYS A CA 1
ATOM 557 C C . LYS A 1 77 ? -29.635 22.549 7.488 1.00 80.81 77 LYS A C 1
ATOM 559 O O . LYS A 1 77 ? -29.861 21.423 7.051 1.00 80.81 77 LYS A O 1
ATOM 564 N N . ARG A 1 78 ? -29.625 22.833 8.793 1.00 81.31 78 ARG A N 1
ATOM 565 C CA . ARG A 1 78 ? -29.917 21.852 9.846 1.00 81.31 78 ARG A CA 1
ATOM 566 C C . ARG A 1 78 ? -31.322 21.267 9.657 1.00 81.31 78 ARG A C 1
ATOM 568 O O . ARG A 1 78 ? -32.286 22.023 9.605 1.00 81.31 78 ARG A O 1
ATOM 575 N N . GLU A 1 79 ? -31.425 19.940 9.627 1.00 86.44 79 GLU A N 1
ATOM 576 C CA . GLU A 1 79 ? -32.707 19.223 9.635 1.00 86.44 79 GLU A CA 1
ATOM 577 C C . GLU A 1 79 ? -33.404 19.389 10.997 1.00 86.44 79 GLU A C 1
ATOM 579 O O . GLU A 1 79 ? -32.802 19.154 12.053 1.00 86.44 79 GLU A O 1
ATOM 584 N N . THR A 1 80 ? -34.664 19.819 10.980 1.00 89.25 80 THR A N 1
ATOM 585 C CA . THR A 1 80 ? -35.460 20.118 12.181 1.00 89.25 80 THR A CA 1
ATOM 586 C C . THR A 1 80 ? -36.595 19.126 12.407 1.00 89.25 80 THR A C 1
ATOM 588 O O . THR A 1 80 ? -37.073 19.040 13.540 1.00 89.25 80 THR A O 1
ATOM 591 N N . ASP A 1 81 ? -36.987 18.341 11.397 1.00 89.88 81 ASP A N 1
ATOM 592 C CA . ASP A 1 81 ? -38.028 17.317 11.520 1.00 89.88 81 ASP A CA 1
ATOM 593 C C . ASP A 1 81 ? -37.592 16.219 12.511 1.00 89.88 81 ASP A C 1
ATOM 595 O O . ASP A 1 81 ? -36.637 15.485 12.232 1.00 89.88 81 ASP A O 1
ATOM 599 N N . PRO A 1 82 ? -38.291 16.040 13.652 1.00 87.31 82 PRO A N 1
ATOM 600 C CA . PRO A 1 82 ? -37.974 15.004 14.634 1.00 87.31 82 PRO A CA 1
ATOM 601 C C . PRO A 1 82 ? -37.845 13.592 14.057 1.00 87.31 82 PRO A C 1
ATOM 603 O O . PRO A 1 82 ? -37.059 12.808 14.581 1.00 87.31 82 PRO A O 1
ATOM 606 N N . LYS A 1 83 ? -38.564 13.268 12.973 1.00 86.12 83 LYS A N 1
ATOM 607 C CA . LYS A 1 83 ? -38.530 11.938 12.337 1.00 86.12 83 LYS A CA 1
ATOM 608 C C . LYS A 1 83 ? -37.302 11.712 11.454 1.00 86.12 83 LYS A C 1
ATOM 610 O O . LYS A 1 83 ? -36.980 10.568 11.144 1.00 86.12 83 LYS A O 1
ATOM 615 N N . LYS A 1 84 ? -36.643 12.789 11.025 1.00 82.19 84 LYS A N 1
ATOM 616 C CA . LYS A 1 84 ? -35.454 12.759 10.157 1.00 82.19 84 LYS A CA 1
ATOM 617 C C . LYS A 1 84 ? -34.178 13.138 10.895 1.00 82.19 84 LYS A C 1
ATOM 619 O O . LYS A 1 84 ? -33.083 12.921 10.380 1.00 82.19 84 LYS A O 1
ATOM 624 N N . ARG A 1 85 ? -34.310 13.699 12.099 1.00 85.12 85 ARG A N 1
ATOM 625 C CA . ARG A 1 85 ? -33.185 14.026 12.966 1.00 85.12 85 ARG A CA 1
ATOM 626 C C . ARG A 1 85 ? -32.383 12.771 13.292 1.00 85.12 85 ARG A C 1
ATOM 628 O O . ARG A 1 85 ? -32.915 11.758 13.734 1.00 85.12 85 ARG A O 1
ATOM 635 N N . ILE A 1 86 ? -31.078 12.886 13.092 1.00 81.31 86 ILE A N 1
ATOM 636 C CA . ILE A 1 86 ? -30.107 11.849 13.422 1.00 81.31 86 ILE A CA 1
ATOM 637 C C . ILE A 1 86 ? -29.640 12.090 14.855 1.00 81.31 86 ILE A C 1
ATOM 639 O O . ILE A 1 86 ? -29.371 13.227 15.249 1.00 81.31 86 ILE A O 1
ATOM 643 N N . VAL A 1 87 ? -29.571 11.014 15.630 1.00 88.69 87 VAL A N 1
ATOM 644 C CA . VAL A 1 87 ? -29.121 11.016 17.023 1.00 88.69 87 VAL A CA 1
ATOM 645 C C . VAL A 1 87 ? -27.975 10.025 17.190 1.00 88.69 87 VAL A C 1
ATOM 647 O O . VAL A 1 87 ? -27.880 9.053 16.441 1.00 88.69 87 VAL A O 1
ATOM 650 N N . ILE A 1 88 ? -27.104 10.289 18.162 1.00 88.44 88 ILE A N 1
ATOM 651 C CA . ILE A 1 88 ? -26.042 9.371 18.579 1.00 88.44 88 ILE A CA 1
ATOM 652 C C . ILE A 1 88 ? -26.597 8.585 19.761 1.00 88.44 88 ILE A C 1
ATOM 654 O O . ILE A 1 88 ? -27.014 9.186 20.748 1.00 88.44 88 ILE A O 1
ATOM 658 N N . THR A 1 89 ? -26.656 7.264 19.631 1.00 90.31 89 THR A N 1
ATOM 659 C CA . THR A 1 89 ? -27.231 6.377 20.653 1.00 90.31 89 THR A CA 1
ATOM 660 C C . THR A 1 89 ? -26.186 5.587 21.417 1.00 90.31 89 THR A C 1
ATOM 662 O O . THR A 1 89 ? -26.523 5.042 22.453 1.00 90.31 89 THR A O 1
ATOM 665 N N . GLY A 1 90 ? -24.952 5.526 20.920 1.00 89.69 90 GLY A N 1
ATOM 666 C CA . GLY A 1 90 ? -23.846 4.904 21.627 1.00 89.69 90 GLY A CA 1
ATOM 667 C C . GLY A 1 90 ? -22.506 5.393 21.107 1.00 89.69 90 GLY A C 1
ATOM 668 O O . GLY A 1 90 ? -22.387 5.862 19.967 1.00 89.69 90 GLY A O 1
ATOM 669 N N . MET A 1 91 ? -21.508 5.308 21.972 1.00 90.50 91 MET A N 1
ATOM 670 C CA . MET A 1 91 ? -20.139 5.727 21.722 1.00 90.50 91 MET A CA 1
ATOM 671 C C . MET A 1 91 ? -19.181 4.613 22.124 1.00 90.50 91 MET A C 1
ATOM 673 O O . MET A 1 91 ? -19.451 3.795 22.995 1.00 90.50 91 MET A O 1
ATOM 677 N N . GLY A 1 92 ? -18.028 4.574 21.475 1.00 90.25 92 GLY A N 1
ATOM 678 C CA . GLY A 1 92 ? -16.992 3.612 21.796 1.00 90.25 92 GLY A CA 1
ATOM 679 C C . GLY A 1 92 ? -15.649 4.145 21.353 1.00 90.25 92 GLY A C 1
ATOM 680 O O . GLY A 1 92 ? -15.542 4.837 20.339 1.00 90.25 92 GLY A O 1
ATOM 681 N N . LEU A 1 93 ? -14.624 3.856 22.146 1.00 90.56 93 LEU A N 1
ATOM 682 C CA . LEU A 1 93 ? -13.280 4.351 21.907 1.00 90.56 93 LEU A CA 1
ATOM 683 C C . LEU A 1 93 ? -12.234 3.354 22.386 1.00 90.56 93 LEU A C 1
ATOM 685 O O . LEU A 1 93 ? -12.476 2.535 23.271 1.00 90.56 93 LEU A O 1
ATOM 689 N N . VAL A 1 94 ? -11.054 3.476 21.797 1.00 90.81 94 VAL A N 1
ATOM 690 C CA . VAL A 1 94 ? -9.806 2.881 22.266 1.00 90.81 94 VAL A CA 1
ATOM 691 C C . VAL A 1 94 ? -8.776 4.004 22.210 1.00 90.81 94 VAL A C 1
ATOM 693 O O . VAL A 1 94 ? -8.616 4.637 21.166 1.00 90.81 94 VAL A O 1
ATOM 696 N N . SER A 1 95 ? -8.127 4.308 23.332 1.00 90.25 95 SER A N 1
ATOM 697 C CA . SER A 1 95 ? -7.254 5.478 23.459 1.00 90.25 95 SER A CA 1
ATOM 698 C C . SER A 1 95 ? -6.053 5.217 24.369 1.00 90.25 95 SER A C 1
ATOM 700 O O . SER A 1 95 ? -5.939 4.169 25.003 1.00 90.25 95 SER A O 1
ATOM 702 N N . VAL A 1 96 ? -5.167 6.210 24.464 1.00 88.38 96 VAL A N 1
ATOM 703 C CA . VAL A 1 96 ? -4.007 6.216 25.372 1.00 88.38 96 VAL A CA 1
ATOM 704 C C . VAL A 1 96 ? -4.385 6.144 26.858 1.00 88.38 96 VAL A C 1
ATOM 706 O O . VAL A 1 96 ? -3.556 5.744 27.667 1.00 88.38 96 VAL A O 1
ATOM 709 N N . PHE A 1 97 ? -5.627 6.485 27.220 1.00 90.38 97 PHE A N 1
ATOM 710 C CA . PHE 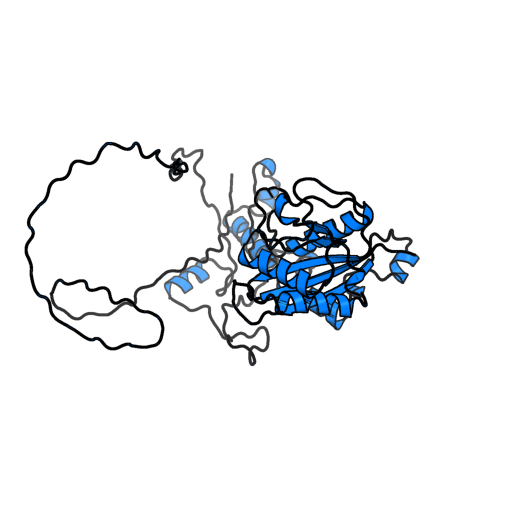A 1 97 ? -6.160 6.369 28.586 1.00 90.38 97 PHE A CA 1
ATOM 711 C C . PHE A 1 97 ? -7.052 5.135 28.776 1.00 90.38 97 PHE A C 1
ATOM 713 O O . PHE A 1 97 ? -7.809 5.051 29.738 1.00 90.38 97 PHE A O 1
ATOM 720 N N . GLY A 1 98 ? -6.973 4.177 27.853 1.00 88.19 98 GLY A N 1
ATOM 721 C CA . GLY A 1 98 ? -7.801 2.981 27.852 1.00 88.19 98 GLY A CA 1
ATOM 722 C C . GLY A 1 98 ? -9.038 3.119 26.967 1.00 88.19 98 GLY A C 1
ATOM 723 O O . GLY A 1 98 ? -9.113 3.968 26.075 1.00 88.19 98 GLY A O 1
ATOM 724 N N . SER A 1 99 ? -9.991 2.213 27.183 1.00 88.62 99 SER A N 1
ATOM 725 C CA . SER A 1 99 ? -11.176 2.030 26.327 1.00 88.62 99 SER A CA 1
ATOM 726 C C . SER A 1 99 ? -12.495 2.295 27.065 1.00 88.62 99 SER A C 1
ATOM 728 O O . SER A 1 99 ? -13.536 1.751 26.686 1.00 88.62 99 SER A O 1
ATOM 730 N N . ASP A 1 100 ? -12.425 3.052 28.159 1.00 91.25 100 ASP A N 1
ATOM 731 C CA . ASP A 1 100 ? -13.566 3.530 28.938 1.00 91.25 100 ASP A CA 1
ATOM 732 C C . ASP A 1 100 ? -13.784 5.025 28.667 1.00 91.25 100 ASP A C 1
ATOM 734 O O . ASP A 1 100 ? -12.822 5.797 28.607 1.00 91.25 100 ASP A O 1
ATOM 738 N N . ILE A 1 101 ? -15.040 5.419 28.451 1.00 90.62 101 ILE A N 1
ATOM 739 C CA . ILE A 1 101 ? -15.386 6.755 27.947 1.00 90.62 101 ILE A CA 1
ATOM 740 C C . ILE A 1 101 ? -15.230 7.811 29.030 1.00 90.62 101 ILE A C 1
ATOM 742 O O . ILE A 1 101 ? -14.592 8.842 28.796 1.00 90.62 101 ILE A O 1
ATOM 746 N N . ASP A 1 102 ? -15.759 7.531 30.216 1.00 92.88 102 ASP A N 1
ATOM 747 C CA . ASP A 1 102 ? -15.715 8.458 31.341 1.00 92.88 102 ASP A CA 1
ATOM 748 C C . ASP A 1 102 ? -14.280 8.644 31.829 1.00 92.88 102 ASP A C 1
ATOM 750 O O . ASP A 1 102 ? -13.845 9.770 32.065 1.00 92.88 102 ASP A O 1
ATOM 754 N N . THR A 1 103 ? -13.494 7.565 31.888 1.00 93.12 103 THR A N 1
ATOM 755 C CA . THR A 1 103 ? -12.063 7.635 32.212 1.00 93.12 103 THR A CA 1
ATOM 756 C C . THR A 1 103 ? -11.310 8.512 31.216 1.00 93.12 103 THR A C 1
ATOM 758 O O . THR A 1 103 ? -10.559 9.398 31.629 1.00 93.12 103 THR A O 1
ATOM 761 N N . PHE A 1 104 ? -11.517 8.309 29.909 1.00 91.75 104 PHE A N 1
ATOM 762 C CA . PHE A 1 104 ? -10.889 9.132 28.875 1.00 91.75 104 PHE A CA 1
ATOM 763 C C . PHE A 1 104 ? -11.274 10.609 29.022 1.00 91.75 104 PHE A C 1
ATOM 765 O O . PHE A 1 104 ? -10.397 11.474 29.034 1.00 91.75 104 PHE A O 1
ATOM 772 N N . TYR A 1 105 ? -12.566 10.901 29.178 1.00 91.81 105 TYR A N 1
ATOM 773 C CA . TYR A 1 105 ? -13.057 12.272 29.280 1.00 91.81 105 TYR A CA 1
ATOM 774 C C . TYR A 1 105 ? -12.575 12.974 30.555 1.00 91.81 105 TYR A C 1
ATOM 776 O O . TYR A 1 105 ? -12.075 14.096 30.485 1.00 91.81 105 TYR A O 1
ATOM 784 N N . ASN A 1 106 ? -12.625 12.300 31.705 1.00 92.31 106 ASN A N 1
ATOM 785 C CA . ASN A 1 106 ? -12.134 12.846 32.970 1.00 92.31 106 ASN A CA 1
ATOM 786 C C . ASN A 1 106 ? -10.630 13.142 32.910 1.00 92.31 106 ASN A C 1
ATOM 788 O O . ASN A 1 106 ? -10.205 14.210 33.344 1.00 92.31 106 ASN A O 1
ATOM 792 N N . LYS A 1 107 ? -9.823 12.277 32.278 1.00 85.62 107 LYS A N 1
ATOM 793 C CA . LYS A 1 107 ? -8.388 12.537 32.066 1.00 85.62 107 LYS A CA 1
ATOM 794 C C . LYS A 1 107 ? -8.129 13.782 31.219 1.00 85.62 107 LYS A C 1
ATOM 796 O O . LYS A 1 107 ? -7.180 14.516 31.502 1.00 85.62 107 LYS A O 1
ATOM 801 N N . LEU A 1 108 ? -8.968 14.038 30.212 1.00 84.12 108 LEU A N 1
ATOM 802 C CA . LEU A 1 108 ? -8.900 15.268 29.420 1.00 84.12 108 LEU A CA 1
ATOM 803 C C . LEU A 1 108 ? -9.288 16.501 30.243 1.00 84.12 108 LEU A C 1
ATOM 805 O O . LEU A 1 108 ? -8.600 17.516 30.154 1.00 84.12 108 LEU A O 1
ATOM 809 N N . LEU A 1 109 ? -10.343 16.413 31.059 1.00 84.12 109 LEU A N 1
ATOM 810 C CA . LEU A 1 109 ? -10.752 17.498 31.961 1.00 84.12 109 LEU A CA 1
ATOM 811 C C . LEU A 1 109 ? -9.676 17.820 33.006 1.00 84.12 109 LEU A C 1
ATOM 813 O O . LEU A 1 109 ? -9.458 18.985 33.328 1.00 84.12 109 LEU A O 1
ATOM 817 N N . GLU A 1 110 ? -8.971 16.798 33.490 1.00 94.69 110 GLU A N 1
ATOM 818 C CA . GLU A 1 110 ? -7.818 16.925 34.389 1.00 94.69 110 GLU A CA 1
ATOM 819 C C . GLU A 1 110 ? -6.576 17.518 33.698 1.00 94.69 110 GLU A C 1
ATOM 821 O O . GLU A 1 110 ? -5.604 17.856 34.371 1.00 94.69 110 GLU A O 1
ATOM 826 N N . GLY A 1 111 ? -6.565 17.621 32.363 1.00 87.75 111 GLY A N 1
ATOM 827 C CA . GLY A 1 111 ? -5.388 18.044 31.602 1.00 87.75 111 GLY A CA 1
ATOM 828 C C . GLY A 1 111 ? -4.239 17.032 31.655 1.00 87.75 111 GLY A C 1
ATOM 829 O O . GLY A 1 111 ? -3.075 17.407 31.506 1.00 87.75 111 GLY A O 1
ATOM 830 N N . THR A 1 112 ? -4.541 15.749 31.880 1.00 91.19 112 THR A N 1
ATOM 831 C CA . THR A 1 112 ? -3.520 14.696 31.928 1.00 91.19 112 THR A CA 1
ATOM 832 C C . THR A 1 112 ? -2.911 14.494 30.538 1.00 91.19 112 THR A C 1
ATOM 834 O O . THR A 1 112 ? -3.625 14.382 29.543 1.00 91.19 112 THR A O 1
ATOM 837 N N . SER A 1 113 ? -1.580 14.408 30.454 1.00 90.44 113 SER A N 1
ATOM 838 C CA . SER A 1 113 ? -0.887 14.053 29.210 1.00 90.44 113 SER A CA 1
ATOM 839 C C . SER A 1 113 ? -0.894 12.540 28.996 1.00 90.44 113 SER A C 1
ATOM 841 O O . SER A 1 113 ? -0.485 11.784 29.874 1.00 90.44 113 SER A O 1
ATOM 843 N N . GLY A 1 114 ? -1.305 12.096 27.807 1.00 85.38 114 GLY A N 1
ATOM 844 C CA . GLY A 1 114 ? -1.183 10.698 27.372 1.00 85.38 11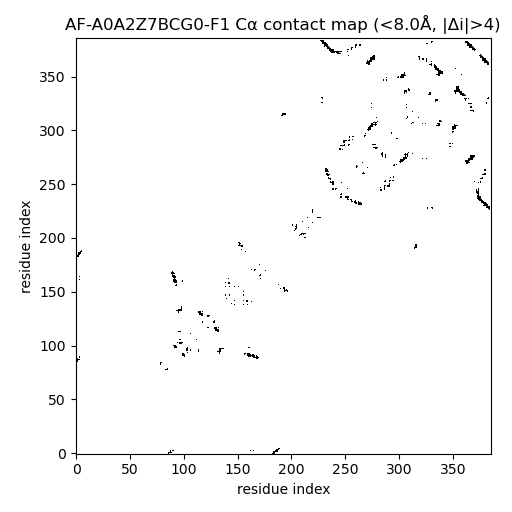4 GLY A CA 1
ATOM 845 C C . GLY A 1 114 ? 0.149 10.377 26.687 1.00 85.38 114 GLY A C 1
ATOM 846 O O . GLY A 1 114 ? 0.323 9.276 26.168 1.00 85.38 114 GLY A O 1
ATOM 847 N N . ILE A 1 115 ? 1.069 11.343 26.630 1.00 88.56 115 ILE A N 1
ATOM 848 C CA . ILE A 1 115 ? 2.363 11.212 25.959 1.00 88.56 115 ILE A CA 1
ATOM 849 C C . ILE A 1 115 ? 3.410 10.712 26.951 1.00 88.56 115 ILE A C 1
ATOM 851 O O . ILE A 1 115 ? 3.609 11.300 28.013 1.00 88.56 115 ILE A O 1
ATOM 855 N N . SER A 1 116 ? 4.118 9.656 26.569 1.00 85.94 116 SER A N 1
ATOM 856 C CA . SER A 1 116 ? 5.185 9.036 27.356 1.00 85.94 116 SER A CA 1
ATOM 857 C C . SER A 1 116 ? 6.388 8.719 26.471 1.00 85.94 116 SER A C 1
ATOM 859 O O . SER A 1 116 ? 6.280 8.788 25.248 1.00 85.94 116 SER A O 1
ATOM 861 N N . GLN A 1 117 ? 7.501 8.278 27.063 1.00 89.75 117 GLN A N 1
ATOM 862 C CA . GLN A 1 117 ? 8.573 7.636 26.293 1.00 89.75 117 GLN A CA 1
ATOM 863 C C . GLN A 1 117 ? 8.031 6.423 25.517 1.00 89.75 117 GLN A C 1
ATOM 865 O O . GLN A 1 117 ? 7.072 5.779 25.959 1.00 89.75 117 GLN A O 1
ATOM 870 N N . ILE A 1 118 ? 8.615 6.169 24.348 1.00 82.94 118 ILE A N 1
ATOM 871 C CA . ILE A 1 118 ? 8.336 4.992 23.524 1.00 82.94 118 ILE A CA 1
ATOM 872 C C . ILE A 1 118 ? 8.988 3.780 24.191 1.00 82.94 118 ILE A C 1
ATOM 874 O O . ILE A 1 118 ? 10.163 3.821 24.542 1.00 82.94 118 ILE A O 1
ATOM 878 N N . ASP A 1 119 ? 8.210 2.716 24.364 1.00 88.50 119 ASP A N 1
ATOM 879 C CA . ASP A 1 119 ? 8.619 1.466 25.020 1.00 88.50 119 ASP A CA 1
ATOM 880 C C . ASP A 1 119 ? 8.279 0.212 24.187 1.00 88.50 119 ASP A C 1
ATOM 882 O O . ASP A 1 119 ? 8.650 -0.897 24.563 1.00 88.50 119 ASP A O 1
ATOM 886 N N . ARG A 1 120 ? 7.620 0.368 23.027 1.00 80.31 120 ARG A N 1
ATOM 887 C CA . ARG A 1 120 ? 7.300 -0.737 22.101 1.00 80.31 120 ARG A CA 1
ATOM 888 C C . ARG A 1 120 ? 8.496 -1.235 21.276 1.00 80.31 120 ARG A C 1
ATOM 890 O O . ARG A 1 120 ? 8.450 -2.345 20.757 1.00 80.31 120 ARG A O 1
ATOM 897 N N . PHE A 1 121 ? 9.531 -0.416 21.127 1.00 82.56 121 PHE A N 1
ATOM 898 C CA . PHE A 1 121 ? 10.799 -0.721 20.455 1.00 82.56 121 PHE A CA 1
ATOM 899 C C . PHE A 1 121 ? 11.888 0.189 21.033 1.00 82.56 121 PHE A C 1
ATOM 901 O O . PHE A 1 121 ? 11.547 1.134 21.740 1.00 82.56 121 PHE A O 1
ATOM 908 N N . ASP A 1 122 ? 13.167 -0.067 20.738 1.00 82.69 122 ASP A N 1
ATOM 909 C CA . ASP A 1 122 ? 14.264 0.809 21.172 1.00 82.69 122 ASP A CA 1
ATOM 910 C C . ASP A 1 122 ? 14.283 2.120 20.358 1.00 82.69 122 ASP A C 1
ATOM 912 O O . ASP A 1 122 ? 14.610 2.090 19.166 1.00 82.69 122 ASP A O 1
ATOM 916 N N . PRO A 1 123 ? 13.949 3.281 20.958 1.00 80.56 123 PRO A N 1
ATOM 917 C CA . PRO A 1 123 ? 13.935 4.550 20.252 1.00 80.56 123 PRO A CA 1
ATOM 918 C C . PRO A 1 123 ? 15.273 5.306 20.387 1.00 80.56 123 PRO A C 1
ATOM 920 O O . PRO A 1 123 ? 15.329 6.492 20.053 1.00 80.56 123 PRO A O 1
ATOM 923 N N . SER A 1 124 ? 16.338 4.689 20.921 1.00 81.81 124 SER A N 1
ATOM 924 C CA . SER A 1 124 ? 17.590 5.368 21.299 1.00 81.81 124 SER A CA 1
ATOM 925 C C . SER A 1 124 ? 18.264 6.123 20.148 1.00 81.81 124 SER A C 1
ATOM 927 O O . SER A 1 124 ? 18.811 7.206 20.365 1.00 81.81 124 SER A O 1
ATOM 929 N N . GLU A 1 125 ? 18.152 5.618 18.922 1.00 78.25 125 GLU A N 1
ATOM 930 C CA . GLU A 1 125 ? 18.716 6.237 17.716 1.00 78.25 125 GLU A CA 1
ATOM 931 C C . GLU A 1 125 ? 17.786 7.270 17.052 1.00 78.25 125 GLU A C 1
ATOM 933 O O . GLU A 1 125 ? 18.187 7.971 16.123 1.00 78.25 125 GLU A O 1
ATOM 938 N N . TYR A 1 126 ? 16.550 7.425 17.536 1.00 60.50 126 TYR A N 1
ATOM 939 C CA . TYR A 1 126 ? 15.553 8.304 16.927 1.00 60.50 126 TYR A CA 1
ATOM 940 C C . TYR A 1 126 ? 15.596 9.712 17.533 1.00 60.50 126 TYR A C 1
ATOM 942 O O . TYR A 1 126 ? 15.816 9.905 18.735 1.00 60.50 126 TYR A O 1
ATOM 950 N N . ALA A 1 127 ? 15.338 10.721 16.694 1.00 74.19 127 ALA A N 1
ATOM 951 C CA . ALA A 1 127 ? 15.226 12.116 17.127 1.00 74.19 127 ALA A CA 1
ATOM 952 C C . ALA A 1 127 ? 13.989 12.355 18.015 1.00 74.19 127 ALA A C 1
ATOM 954 O O . ALA A 1 127 ? 14.017 13.196 18.911 1.00 74.19 127 ALA A O 1
ATOM 955 N N . VAL A 1 128 ? 12.911 11.596 17.790 1.00 63.69 128 VAL A N 1
ATOM 956 C CA . VAL A 1 128 ? 11.684 11.620 18.595 1.00 63.69 128 VAL A CA 1
ATOM 957 C C . VAL A 1 128 ? 11.566 10.299 19.340 1.00 63.69 128 VAL A C 1
ATOM 959 O O . VAL A 1 128 ? 11.595 9.237 18.729 1.00 63.69 128 VAL A O 1
ATOM 962 N N . ARG A 1 129 ? 11.431 10.376 20.667 1.00 81.56 129 ARG A N 1
ATOM 963 C CA . ARG A 1 129 ? 11.452 9.205 21.567 1.00 81.56 129 ARG A CA 1
ATOM 964 C C . ARG A 1 129 ? 10.225 9.101 22.460 1.00 81.56 129 ARG A C 1
ATOM 966 O O . ARG A 1 129 ? 10.194 8.310 23.393 1.00 81.56 129 ARG A O 1
ATOM 973 N N . PHE A 1 130 ? 9.212 9.914 22.192 1.00 81.88 130 PHE A N 1
ATOM 974 C CA . PHE A 1 130 ? 7.967 9.941 22.942 1.00 81.88 130 PHE A CA 1
ATOM 975 C C . PHE A 1 130 ? 6.775 9.830 21.994 1.00 81.88 130 PHE A C 1
ATOM 977 O O . PHE A 1 130 ? 6.820 10.317 20.866 1.00 81.88 130 PHE A O 1
ATOM 984 N N . ALA A 1 131 ? 5.709 9.186 22.456 1.00 77.88 131 ALA A N 1
ATOM 985 C CA . ALA A 1 131 ? 4.470 9.010 21.710 1.00 77.88 131 ALA A CA 1
ATOM 986 C C . ALA A 1 131 ? 3.284 8.796 22.661 1.00 77.88 131 ALA A C 1
ATOM 988 O O . ALA A 1 131 ? 3.450 8.424 23.825 1.00 77.88 131 ALA A O 1
ATOM 989 N N . GLY A 1 132 ? 2.074 9.010 22.146 1.00 81.69 132 GLY A N 1
ATOM 990 C CA . GLY A 1 132 ? 0.843 8.566 22.793 1.00 81.69 132 GLY A CA 1
ATOM 991 C C . GLY A 1 132 ? 0.586 7.107 22.447 1.00 81.69 132 GLY A C 1
ATOM 992 O O . GLY A 1 132 ? 0.120 6.809 21.352 1.00 81.69 132 GLY A O 1
ATOM 993 N N . GLN A 1 133 ? 0.918 6.197 23.359 1.00 85.25 133 GLN A N 1
ATOM 994 C CA . GLN A 1 133 ? 0.811 4.759 23.117 1.00 85.25 133 GLN A CA 1
ATOM 995 C C . GLN A 1 133 ? -0.435 4.190 23.793 1.00 85.25 133 GLN A C 1
ATOM 997 O O . GLN A 1 133 ? -0.656 4.409 24.983 1.00 85.25 133 GLN A O 1
ATOM 1002 N N . ILE A 1 134 ? -1.227 3.425 23.042 1.00 88.75 134 ILE A N 1
ATOM 1003 C CA . ILE A 1 134 ? -2.311 2.621 23.609 1.00 88.75 134 ILE A CA 1
ATOM 1004 C C . ILE A 1 134 ? -1.670 1.435 24.336 1.00 88.75 134 ILE A C 1
ATOM 1006 O O . ILE A 1 134 ? -0.902 0.674 23.734 1.00 88.75 134 ILE A O 1
ATOM 1010 N N . ARG A 1 135 ? -1.970 1.304 25.628 1.00 87.25 135 ARG A N 1
ATOM 1011 C CA . ARG A 1 135 ? -1.462 0.250 26.515 1.00 87.25 135 ARG A CA 1
ATOM 1012 C C . ARG A 1 135 ? -2.583 -0.670 26.954 1.00 87.25 135 ARG A C 1
ATOM 1014 O O . ARG A 1 135 ? -3.748 -0.281 26.916 1.00 87.25 135 ARG A O 1
ATOM 1021 N N . ASP A 1 136 ? -2.199 -1.891 27.317 1.00 86.50 136 ASP A N 1
ATOM 1022 C CA . ASP A 1 136 ? -3.095 -2.910 27.869 1.00 86.50 136 ASP A CA 1
ATOM 1023 C C . ASP A 1 136 ? -4.340 -3.160 27.000 1.00 86.50 136 ASP A C 1
ATOM 1025 O O . ASP A 1 136 ? -5.420 -3.500 27.482 1.00 86.50 136 ASP A O 1
ATOM 1029 N N . PHE A 1 137 ? -4.193 -2.975 25.682 1.00 90.94 137 PHE A N 1
ATOM 1030 C CA . PHE A 1 137 ? -5.267 -3.227 24.736 1.00 90.94 137 PHE A CA 1
ATOM 1031 C C . PHE A 1 137 ? -5.589 -4.719 24.697 1.00 90.94 137 PHE A C 1
ATOM 1033 O O . PHE A 1 137 ? -4.711 -5.559 24.499 1.00 90.94 137 PHE A O 1
ATOM 1040 N N . SER A 1 138 ? -6.877 -5.031 24.812 1.00 90.50 138 SER A N 1
ATOM 1041 C CA . SER A 1 138 ? -7.397 -6.383 24.684 1.00 90.50 138 SER A CA 1
ATOM 1042 C C . SER A 1 138 ? -8.580 -6.389 23.729 1.00 90.50 138 SER A C 1
ATOM 1044 O O . SER A 1 138 ? -9.532 -5.624 23.875 1.00 90.50 138 SER A O 1
ATOM 1046 N N . SER A 1 139 ? -8.520 -7.287 22.754 1.00 92.62 139 SER A N 1
ATOM 1047 C CA . SER A 1 139 ? -9.619 -7.602 21.840 1.00 92.62 139 SER A CA 1
ATOM 1048 C C . SER A 1 139 ? -10.448 -8.803 22.306 1.00 92.62 139 SER A C 1
ATOM 1050 O O . SER A 1 139 ? -11.409 -9.184 21.634 1.00 92.62 139 SER A O 1
ATOM 1052 N N . THR A 1 140 ? -10.105 -9.398 23.454 1.00 91.75 140 THR A N 1
ATOM 1053 C CA . THR A 1 140 ? -10.798 -10.562 24.019 1.00 91.75 140 THR A CA 1
ATOM 1054 C C . THR A 1 140 ? -12.281 -10.267 24.214 1.00 91.75 140 THR A C 1
ATOM 1056 O O . THR A 1 140 ? -12.653 -9.228 24.751 1.00 91.75 140 THR A O 1
ATOM 1059 N N . GLY A 1 141 ? -13.135 -11.182 23.753 1.00 88.69 141 GLY A N 1
ATOM 1060 C CA . GLY A 1 141 ? -14.593 -11.020 23.777 1.00 88.69 141 GLY A CA 1
ATOM 1061 C C . GLY A 1 141 ? -15.157 -10.195 22.615 1.00 88.69 141 GLY A C 1
ATOM 1062 O O . GLY A 1 141 ? -16.344 -10.294 22.325 1.00 88.69 141 GLY A O 1
ATOM 1063 N N . TYR A 1 142 ? -14.315 -9.456 21.887 1.00 90.75 142 TYR A N 1
ATOM 1064 C CA . TYR A 1 142 ? -14.731 -8.629 20.752 1.00 90.75 142 TYR A CA 1
ATOM 1065 C C . TYR A 1 142 ? -14.258 -9.177 19.406 1.00 90.75 142 TYR A C 1
ATOM 1067 O O . TYR A 1 142 ? -14.972 -9.039 18.415 1.00 90.75 142 TYR A O 1
ATOM 1075 N N . ILE A 1 143 ? -13.088 -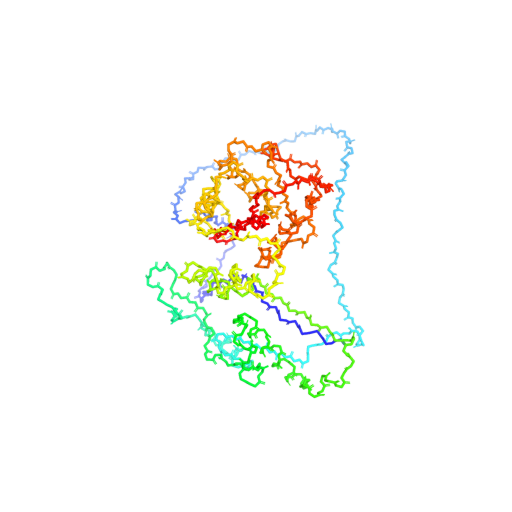9.809 19.331 1.00 92.25 143 ILE A N 1
ATOM 1076 C CA . ILE A 1 143 ? -12.550 -10.405 18.100 1.00 92.25 143 ILE A CA 1
ATOM 1077 C C . ILE A 1 143 ? -12.145 -11.845 18.415 1.00 92.25 143 ILE A C 1
ATOM 1079 O O . ILE A 1 143 ? -11.525 -12.110 19.444 1.00 92.25 143 ILE A O 1
ATOM 1083 N N . ASP A 1 144 ? -12.506 -12.796 17.553 1.00 91.31 144 ASP A N 1
ATOM 1084 C CA . ASP A 1 144 ? -12.046 -14.173 17.711 1.00 91.31 144 ASP A CA 1
ATOM 1085 C C . ASP A 1 144 ? -10.526 -14.260 17.498 1.00 91.31 144 ASP A C 1
ATOM 1087 O O . ASP A 1 144 ? -9.953 -13.568 16.655 1.00 91.31 144 ASP A O 1
ATOM 1091 N N . GLY A 1 145 ? -9.857 -15.148 18.236 1.00 87.44 145 GLY A N 1
ATOM 1092 C CA . GLY A 1 145 ? -8.392 -15.219 18.231 1.00 87.44 145 GLY A CA 1
ATOM 1093 C C . GLY A 1 145 ? -7.765 -15.550 16.869 1.00 87.44 145 GLY A C 1
ATOM 1094 O O . GLY A 1 145 ? -6.589 -15.256 16.652 1.00 87.44 145 GLY A O 1
ATOM 1095 N N . LYS A 1 146 ? -8.519 -16.148 15.933 1.00 84.25 146 LYS A N 1
ATOM 1096 C CA . LYS A 1 146 ? -8.027 -16.442 14.579 1.00 84.25 146 LYS A CA 1
ATOM 1097 C C . LYS A 1 146 ? -7.963 -15.171 13.737 1.00 84.25 146 LYS A C 1
ATOM 1099 O O . LYS A 1 146 ? -6.960 -14.964 13.051 1.00 84.25 146 LYS A O 1
ATOM 1104 N N . ASN A 1 147 ? -9.004 -14.344 13.782 1.00 82.31 147 ASN A N 1
ATOM 1105 C CA . ASN A 1 147 ? -9.032 -13.066 13.078 1.00 82.31 147 ASN A CA 1
ATOM 1106 C C . ASN A 1 147 ? -8.157 -12.017 13.763 1.00 82.31 147 ASN A C 1
ATOM 1108 O O . ASN A 1 147 ? -7.477 -11.266 13.073 1.00 82.31 147 ASN A O 1
ATOM 1112 N N . ASP A 1 148 ? -8.086 -12.025 15.093 1.00 87.81 148 ASP A N 1
ATOM 1113 C CA . ASP A 1 148 ? -7.273 -11.080 15.862 1.00 87.81 148 ASP A CA 1
ATOM 1114 C C . ASP A 1 148 ? -5.798 -11.068 15.428 1.00 87.81 148 ASP A C 1
ATOM 1116 O O . ASP A 1 148 ? -5.216 -10.010 15.212 1.00 87.81 148 ASP A O 1
ATOM 1120 N N . ARG A 1 149 ? -5.220 -12.251 15.183 1.00 82.19 149 ARG A N 1
ATOM 1121 C CA . ARG A 1 149 ? -3.824 -12.414 14.734 1.00 82.19 149 ARG A CA 1
ATOM 1122 C C . ARG A 1 149 ? -3.555 -11.957 13.299 1.00 82.19 149 ARG A C 1
ATOM 1124 O O . ARG A 1 149 ? -2.399 -11.891 12.895 1.00 82.19 149 ARG A O 1
ATOM 1131 N N . ARG A 1 150 ? -4.601 -11.737 12.501 1.00 80.06 150 ARG A N 1
ATOM 1132 C CA . ARG A 1 150 ? -4.503 -11.361 11.079 1.00 80.06 150 ARG A CA 1
ATOM 1133 C C . ARG A 1 150 ? -4.705 -9.868 10.855 1.00 80.06 150 ARG A C 1
ATOM 1135 O O . ARG A 1 150 ? -4.537 -9.402 9.733 1.00 80.06 150 ARG A O 1
ATOM 1142 N N . LEU A 1 151 ? -5.115 -9.148 11.893 1.00 83.75 151 LEU A N 1
ATOM 1143 C CA . LEU A 1 151 ? -5.443 -7.737 11.819 1.00 83.75 151 LEU A CA 1
ATOM 1144 C C . LEU A 1 151 ? -4.306 -6.903 12.394 1.00 83.75 151 LEU A C 1
ATOM 1146 O O . LEU A 1 151 ? -3.746 -7.218 13.441 1.00 83.75 151 LEU A O 1
ATOM 1150 N N . ASP A 1 152 ? -4.015 -5.802 11.714 1.00 87.12 152 ASP A N 1
ATOM 1151 C CA . ASP A 1 152 ? -3.192 -4.742 12.277 1.00 87.12 152 ASP A CA 1
ATOM 1152 C C . ASP A 1 152 ? -3.926 -4.048 13.435 1.00 87.12 152 ASP A C 1
ATOM 1154 O O . ASP A 1 152 ? -5.161 -3.956 13.434 1.00 87.12 152 ASP A O 1
ATOM 1158 N N . ASP A 1 153 ? -3.165 -3.522 14.395 1.00 87.44 153 ASP A N 1
ATOM 1159 C CA . ASP A 1 153 ? -3.656 -2.750 15.538 1.00 87.44 153 ASP A CA 1
ATOM 1160 C C . ASP A 1 153 ? -4.667 -1.670 15.127 1.00 87.44 153 ASP A C 1
ATOM 1162 O O . ASP A 1 153 ? -5.699 -1.530 15.784 1.00 87.44 153 ASP A O 1
ATOM 1166 N N . CYS A 1 154 ? -4.453 -0.984 13.997 1.00 85.94 154 CYS A N 1
ATOM 1167 C CA . CYS A 1 154 ? -5.399 0.013 13.490 1.00 85.94 154 CYS A CA 1
ATOM 1168 C C . CYS A 1 154 ? -6.826 -0.551 13.351 1.00 85.94 154 CYS A C 1
ATOM 1170 O O . CYS A 1 154 ? -7.787 0.043 13.845 1.00 85.94 154 CYS A O 1
ATOM 1172 N N . TRP A 1 155 ? -6.969 -1.729 12.741 1.00 88.12 155 TRP A N 1
ATOM 1173 C CA . TRP A 1 155 ? -8.273 -2.363 12.549 1.00 88.12 155 TRP A CA 1
ATOM 1174 C C . TRP A 1 155 ? -8.806 -2.993 13.829 1.00 88.12 155 TRP A C 1
ATOM 1176 O O . TRP A 1 155 ? -10.012 -2.945 14.076 1.00 88.12 155 TRP A O 1
ATOM 1186 N N . ARG A 1 156 ? -7.924 -3.543 14.669 1.00 91.88 156 ARG A N 1
ATOM 1187 C CA . ARG A 1 156 ? -8.308 -4.095 15.975 1.00 91.88 156 ARG A CA 1
ATOM 1188 C C . ARG A 1 156 ? -8.940 -3.018 16.853 1.00 91.88 156 ARG A C 1
ATOM 1190 O O . ARG A 1 156 ? -10.003 -3.254 17.426 1.00 91.88 156 ARG A O 1
ATOM 1197 N N . TYR A 1 157 ? -8.347 -1.825 16.898 1.00 91.62 157 TYR A N 1
ATOM 1198 C CA . TYR A 1 157 ? -8.878 -0.693 17.658 1.00 91.62 157 TYR A CA 1
ATOM 1199 C C . TYR A 1 157 ? -10.229 -0.234 17.105 1.00 91.62 157 TYR A C 1
ATOM 1201 O O . TYR A 1 157 ? -11.172 -0.073 17.879 1.00 91.62 157 TYR A O 1
ATOM 1209 N N . CYS A 1 158 ? -10.362 -0.101 15.780 1.00 89.25 158 CYS A N 1
ATOM 1210 C CA . CYS A 1 158 ? -11.630 0.271 15.146 1.00 89.25 158 CYS A CA 1
ATOM 1211 C C . CYS A 1 158 ? -12.752 -0.736 15.434 1.00 89.25 158 CYS A C 1
ATOM 1213 O O . CYS A 1 158 ? -13.868 -0.333 15.756 1.00 89.25 158 CYS A O 1
ATOM 1215 N N . LEU A 1 159 ? -12.470 -2.039 15.343 1.00 91.94 159 LEU A N 1
ATOM 1216 C CA . LEU A 1 159 ? -13.465 -3.083 15.596 1.00 91.94 159 LEU A CA 1
ATOM 1217 C C . LEU A 1 159 ? -13.903 -3.112 17.061 1.00 91.94 159 LEU A C 1
ATOM 1219 O O . LEU A 1 159 ? -15.100 -3.203 17.333 1.00 91.94 159 LEU A O 1
ATOM 1223 N N . VAL A 1 160 ? -12.960 -3.007 18.000 1.00 93.06 160 VAL A N 1
ATOM 1224 C CA . VAL A 1 160 ? -13.278 -2.974 19.435 1.00 93.06 160 VAL A CA 1
ATOM 1225 C C . VAL A 1 160 ? -14.056 -1.707 19.793 1.00 93.06 160 VAL A C 1
ATOM 1227 O O . VAL A 1 160 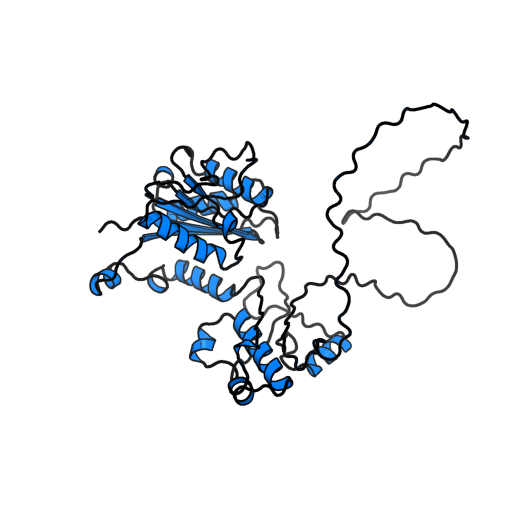? -15.087 -1.806 20.455 1.00 93.06 160 VAL A O 1
ATOM 1230 N N . ALA A 1 161 ? -13.635 -0.535 19.308 1.00 90.81 161 ALA A N 1
ATOM 1231 C CA . ALA A 1 161 ? -14.364 0.717 19.517 1.00 90.81 161 ALA A CA 1
ATOM 1232 C C . ALA A 1 161 ? -15.783 0.655 18.926 1.00 90.81 161 ALA A C 1
ATOM 1234 O O . ALA A 1 161 ? -16.743 1.034 19.592 1.00 90.81 161 ALA A O 1
ATOM 1235 N N . GLY A 1 162 ? -15.935 0.123 17.709 1.00 89.69 162 GLY A N 1
ATOM 1236 C CA . GLY A 1 162 ? -17.237 -0.029 17.058 1.00 89.69 162 GLY A CA 1
ATOM 1237 C C . GLY A 1 162 ? -18.174 -0.976 17.809 1.00 89.69 162 GLY A C 1
ATOM 1238 O O . GLY A 1 162 ? -19.348 -0.660 17.980 1.00 89.69 162 GLY A O 1
ATOM 1239 N N . LYS A 1 163 ? -17.665 -2.109 18.312 1.00 92.69 163 LYS A N 1
ATOM 1240 C CA . LYS A 1 163 ? -18.466 -3.037 19.125 1.00 92.69 163 LYS A CA 1
ATOM 1241 C C . LYS A 1 163 ? -18.846 -2.444 20.479 1.00 92.69 163 LYS A C 1
ATOM 1243 O O . LYS A 1 163 ? -20.005 -2.539 20.855 1.00 92.69 163 LYS A O 1
ATOM 1248 N N . LYS A 1 164 ? -17.931 -1.733 21.143 1.00 91.44 164 LYS A N 1
ATOM 1249 C CA . LYS A 1 164 ? -18.251 -0.973 22.362 1.00 91.44 164 LYS A CA 1
ATOM 1250 C C . LYS A 1 164 ? -19.347 0.069 22.125 1.00 91.44 164 LYS A C 1
ATOM 1252 O O . LYS A 1 164 ? -20.236 0.190 22.953 1.00 91.44 164 LYS A O 1
ATOM 1257 N N . ALA A 1 165 ? -19.327 0.762 20.983 1.00 90.19 165 ALA A N 1
ATOM 1258 C CA . ALA A 1 165 ? -20.380 1.714 20.619 1.00 90.19 165 ALA A CA 1
ATOM 1259 C C . ALA A 1 165 ? -21.743 1.049 20.398 1.00 90.19 165 ALA A C 1
ATOM 1261 O O . ALA A 1 165 ? -22.778 1.643 20.697 1.00 90.19 165 ALA A O 1
ATOM 1262 N N . LEU A 1 166 ? -21.752 -0.178 19.875 1.00 91.69 166 LEU A N 1
ATOM 1263 C CA . LEU A 1 166 ? -22.967 -0.976 19.762 1.00 91.69 166 LEU A CA 1
ATOM 1264 C C . LEU A 1 166 ? -23.476 -1.413 21.137 1.00 91.69 166 LEU A C 1
ATOM 1266 O O . LEU A 1 166 ? -24.667 -1.274 21.400 1.00 91.69 166 LEU A O 1
ATOM 1270 N N . ASP A 1 167 ? -22.593 -1.876 22.019 1.00 92.19 167 ASP A N 1
ATOM 1271 C CA . ASP A 1 167 ? -22.963 -2.284 23.377 1.00 92.19 167 ASP A CA 1
ATOM 1272 C C . ASP A 1 167 ? -23.519 -1.101 24.192 1.00 92.19 167 ASP A C 1
ATOM 1274 O O . ASP A 1 167 ? -24.584 -1.226 24.792 1.00 92.19 167 ASP A O 1
ATOM 1278 N N . ASP A 1 168 ? -22.874 0.069 24.126 1.00 91.25 168 ASP A N 1
ATOM 1279 C CA . ASP A 1 168 ? -23.332 1.322 24.752 1.00 91.25 168 ASP A CA 1
ATOM 1280 C C . ASP A 1 168 ? -24.707 1.769 24.217 1.00 91.25 168 ASP A C 1
ATOM 1282 O O . ASP A 1 168 ? -25.575 2.220 24.964 1.00 91.25 168 ASP A O 1
ATOM 1286 N N . ALA A 1 169 ? -24.967 1.535 22.925 1.00 93.19 169 ALA A N 1
ATOM 1287 C CA . ALA A 1 169 ? -26.273 1.773 22.313 1.00 93.19 169 ALA A CA 1
ATOM 1288 C C . ALA A 1 169 ? -27.347 0.734 22.680 1.00 93.19 169 ALA A C 1
ATOM 1290 O O . ALA A 1 169 ? -28.476 0.841 22.193 1.00 93.19 169 ALA A O 1
ATOM 1291 N N . ASN A 1 170 ? -27.024 -0.276 23.496 1.00 93.38 170 ASN A N 1
ATOM 1292 C CA . ASN A 1 170 ? -27.852 -1.463 23.733 1.00 93.38 170 ASN A CA 1
ATOM 1293 C C . ASN A 1 170 ? -28.198 -2.222 22.433 1.00 93.38 170 ASN A C 1
ATOM 1295 O O . ASN A 1 170 ? -29.257 -2.839 22.304 1.00 93.38 170 ASN A O 1
ATOM 1299 N N . LEU A 1 171 ? -27.288 -2.181 21.458 1.00 90.62 171 LEU A N 1
ATOM 1300 C CA . LEU A 1 171 ? -27.358 -2.852 20.159 1.00 90.62 171 LEU A CA 1
ATOM 1301 C C . LEU A 1 171 ? -26.338 -3.998 20.084 1.00 90.62 171 LEU A C 1
ATOM 1303 O O . LEU A 1 171 ? -25.587 -4.115 19.118 1.00 90.62 171 LEU A O 1
ATOM 1307 N N . GLY A 1 172 ? -26.301 -4.858 21.104 1.00 80.56 172 GLY A N 1
ATOM 1308 C CA . GLY A 1 172 ? -25.442 -6.045 21.109 1.00 80.56 172 GLY A CA 1
ATOM 1309 C C . GLY A 1 172 ? -25.745 -7.014 19.952 1.00 80.56 172 GLY A C 1
ATOM 1310 O O . GLY A 1 172 ? -26.734 -6.876 19.227 1.00 80.56 172 GLY A O 1
ATOM 1311 N N . THR A 1 173 ? -24.911 -8.046 19.784 1.00 81.19 173 THR A N 1
ATOM 1312 C CA . THR A 1 173 ? -24.956 -8.950 18.612 1.00 81.19 173 THR A CA 1
ATOM 1313 C C . THR A 1 173 ? -26.338 -9.561 18.356 1.00 81.19 173 THR A C 1
ATOM 1315 O O . THR A 1 173 ? -26.806 -9.537 17.222 1.00 81.19 173 THR A O 1
ATOM 1318 N N . GLN A 1 174 ? -27.027 -10.021 19.405 1.00 82.31 174 GLN A N 1
ATOM 1319 C CA . GLN A 1 174 ? -28.364 -10.617 19.278 1.00 82.31 174 GLN A CA 1
ATOM 1320 C C . GLN A 1 174 ? -29.408 -9.617 18.762 1.00 82.31 174 GLN A C 1
ATOM 1322 O O . GLN A 1 174 ? -30.267 -9.967 17.961 1.00 82.31 174 GLN A O 1
ATOM 1327 N N . VAL A 1 175 ? -29.322 -8.355 19.191 1.00 84.88 175 VAL A N 1
ATOM 1328 C CA . VAL A 1 175 ? -30.255 -7.306 18.764 1.00 84.88 175 VAL A CA 1
ATOM 1329 C C . VAL A 1 175 ? -30.014 -6.978 17.295 1.00 84.88 175 VAL A C 1
ATOM 1331 O O . VAL A 1 175 ? -30.954 -6.985 16.503 1.00 84.88 175 VAL A O 1
ATOM 1334 N N . VAL A 1 176 ? -28.752 -6.780 16.906 1.00 84.19 176 VAL A N 1
ATOM 1335 C CA . VAL A 1 176 ? -28.365 -6.454 15.522 1.00 84.19 176 VAL A CA 1
ATOM 1336 C C . VAL A 1 176 ? -28.771 -7.551 14.535 1.00 84.19 176 VAL A C 1
ATOM 1338 O O . VAL A 1 176 ? -29.135 -7.241 13.401 1.00 84.19 176 VAL A O 1
ATOM 1341 N N . GLU A 1 177 ? -28.762 -8.821 14.946 1.00 88.12 177 GLU A N 1
ATOM 1342 C CA . GLU A 1 177 ? -29.214 -9.939 14.107 1.00 88.12 177 GLU A CA 1
ATOM 1343 C C . GLU A 1 177 ? -30.703 -9.872 13.748 1.00 88.12 177 GLU A C 1
ATOM 1345 O O . GLU A 1 177 ? -31.079 -10.310 12.660 1.00 88.12 177 GLU A O 1
ATOM 1350 N N . THR A 1 178 ? -31.531 -9.280 14.611 1.00 91.38 178 THR A N 1
ATOM 1351 C CA . THR A 1 178 ? -32.977 -9.108 14.376 1.00 91.38 178 THR A CA 1
ATOM 1352 C C . THR A 1 178 ? -33.328 -7.855 13.570 1.00 91.38 178 THR A C 1
ATOM 1354 O O . THR A 1 178 ? -34.474 -7.690 13.150 1.00 91.38 178 THR A O 1
ATOM 1357 N N . MET A 1 179 ? -32.365 -6.958 13.342 1.00 90.31 179 MET A N 1
ATOM 1358 C CA . MET A 1 179 ? -32.596 -5.703 12.630 1.00 90.31 179 MET A CA 1
ATOM 1359 C C . MET A 1 179 ? -32.518 -5.873 11.110 1.00 90.31 179 MET A C 1
ATOM 1361 O O . MET A 1 179 ? -31.779 -6.700 10.576 1.00 90.31 179 MET A O 1
ATOM 1365 N N . ASP A 1 180 ? -33.230 -5.006 10.391 1.00 91.06 180 ASP A N 1
ATOM 1366 C CA . ASP A 1 180 ? -33.117 -4.908 8.939 1.00 91.06 180 ASP A CA 1
ATOM 1367 C C . ASP A 1 180 ? -31.742 -4.348 8.530 1.00 91.06 180 ASP A C 1
ATOM 1369 O O . ASP A 1 180 ? -31.484 -3.140 8.579 1.00 91.06 180 ASP A O 1
ATOM 1373 N N . LYS A 1 181 ? -30.857 -5.247 8.086 1.00 87.56 181 LYS A N 1
ATOM 1374 C CA . LYS A 1 181 ? -29.486 -4.929 7.663 1.00 87.56 181 LYS A CA 1
ATOM 1375 C C . LYS A 1 181 ? -29.428 -4.004 6.446 1.00 87.56 181 LYS A C 1
ATOM 1377 O O . LYS A 1 181 ? -28.434 -3.305 6.286 1.00 87.56 181 LYS A O 1
ATOM 1382 N N . THR A 1 182 ? -30.481 -3.920 5.627 1.00 92.62 182 THR A N 1
ATOM 1383 C CA . THR A 1 182 ? -30.520 -2.993 4.475 1.00 92.62 182 THR A CA 1
ATOM 1384 C C . THR A 1 182 ? -30.613 -1.524 4.904 1.00 92.62 182 THR A C 1
ATOM 1386 O O . THR A 1 182 ? -30.365 -0.611 4.116 1.00 92.62 182 THR A O 1
ATOM 1389 N N . ARG A 1 183 ? -30.947 -1.283 6.177 1.00 88.69 183 ARG A N 1
ATOM 1390 C CA . ARG A 1 183 ? -31.107 0.043 6.788 1.00 88.69 183 ARG A CA 1
ATOM 1391 C C . ARG A 1 183 ? -29.943 0.423 7.705 1.00 88.69 183 ARG A C 1
ATOM 1393 O O . ARG A 1 183 ? -29.998 1.486 8.336 1.00 88.69 183 ARG A O 1
ATOM 1400 N N . ILE A 1 184 ? -28.919 -0.427 7.784 1.00 87.88 184 ILE A N 1
ATOM 1401 C CA . ILE A 1 184 ? -27.735 -0.251 8.624 1.00 87.88 184 ILE A CA 1
ATOM 1402 C C . ILE A 1 184 ? -26.527 -0.054 7.712 1.00 87.88 184 ILE A C 1
ATOM 1404 O O . ILE A 1 184 ? -26.201 -0.909 6.895 1.00 87.88 184 ILE A O 1
ATOM 1408 N N . GLY A 1 185 ? -25.867 1.091 7.861 1.00 83.50 185 GLY A N 1
ATOM 1409 C CA . GLY A 1 185 ? -24.615 1.398 7.181 1.00 83.50 185 GLY A CA 1
ATOM 1410 C C . GLY A 1 185 ? -23.460 1.401 8.172 1.00 83.50 185 GLY A C 1
ATOM 1411 O O . GLY A 1 185 ? -23.635 1.759 9.335 1.00 83.50 185 GLY A O 1
ATOM 1412 N N . VAL A 1 186 ? -22.275 1.029 7.698 1.00 83.06 186 VAL A N 1
ATOM 1413 C CA . VAL A 1 186 ? -21.028 1.136 8.456 1.00 83.06 186 VAL A CA 1
ATOM 1414 C C . VAL A 1 186 ? -20.085 2.024 7.661 1.00 83.06 186 VAL A C 1
ATOM 1416 O O . VAL A 1 186 ? -19.784 1.729 6.507 1.00 83.06 186 VAL A O 1
ATOM 1419 N N . LEU A 1 187 ? -19.630 3.112 8.279 1.00 73.06 187 LEU A N 1
ATOM 1420 C CA . LEU A 1 187 ? -18.617 3.993 7.716 1.00 73.06 187 LEU A CA 1
ATOM 1421 C C . LEU A 1 187 ? -17.416 4.001 8.656 1.00 73.06 187 LEU A C 1
ATOM 1423 O O . LEU A 1 187 ? -17.472 4.554 9.750 1.00 73.06 187 LEU A O 1
ATOM 1427 N N . VAL A 1 188 ? -16.332 3.364 8.225 1.00 77.44 188 VAL A N 1
ATOM 1428 C CA . VAL A 1 188 ? -15.069 3.313 8.964 1.00 77.44 188 VAL A CA 1
ATOM 1429 C C . VAL A 1 188 ? -13.966 3.770 8.025 1.00 77.44 188 VAL A C 1
ATOM 1431 O O . VAL A 1 188 ? -13.908 3.333 6.877 1.00 77.44 188 VAL A O 1
ATOM 1434 N N . GLY A 1 189 ? -13.101 4.653 8.514 1.00 61.00 189 GLY A N 1
ATOM 1435 C CA . GLY A 1 189 ? -11.951 5.160 7.775 1.00 61.00 189 GLY A CA 1
ATOM 1436 C C . GLY A 1 189 ? -10.664 4.975 8.567 1.00 61.00 189 GLY A C 1
ATOM 1437 O O . GLY A 1 189 ? -10.665 5.039 9.794 1.00 61.00 189 GLY A O 1
ATOM 1438 N N . SER A 1 190 ? -9.563 4.771 7.850 1.00 77.19 190 SER A N 1
ATOM 1439 C CA . SER A 1 190 ? -8.207 4.828 8.390 1.00 77.19 190 SER A CA 1
ATOM 1440 C C . SER A 1 190 ? -7.328 5.626 7.432 1.00 77.19 190 SER A C 1
ATOM 1442 O O . SER A 1 190 ? -7.469 5.490 6.220 1.00 77.19 190 SER A O 1
ATOM 1444 N N . GLY A 1 191 ? -6.440 6.465 7.972 1.00 69.56 191 GLY A N 1
ATOM 1445 C CA . GLY A 1 191 ? -5.506 7.254 7.167 1.00 69.56 191 GLY A CA 1
ATOM 1446 C C . GLY A 1 191 ? -4.370 6.398 6.606 1.00 69.56 191 GLY A C 1
ATOM 1447 O O . GLY A 1 191 ? -4.222 6.267 5.399 1.00 69.56 191 GLY A O 1
ATOM 1448 N N . MET A 1 192 ? -3.583 5.775 7.485 1.00 68.19 192 MET A N 1
ATOM 1449 C CA . MET A 1 192 ? -2.413 4.980 7.081 1.00 68.19 192 MET A CA 1
ATOM 1450 C C . MET A 1 192 ? -2.701 3.479 6.954 1.00 68.19 192 MET A C 1
ATOM 1452 O O . MET A 1 192 ? -1.882 2.739 6.413 1.00 68.19 192 MET A O 1
ATOM 1456 N N . GLY A 1 193 ? -3.857 3.010 7.434 1.00 78.38 193 GLY A N 1
ATOM 1457 C CA . GLY A 1 193 ? -4.176 1.587 7.465 1.00 78.38 193 GLY A CA 1
ATOM 1458 C C . GLY A 1 193 ? -3.237 0.798 8.383 1.00 78.38 193 GLY A C 1
ATOM 1459 O O . GLY A 1 193 ? -2.795 1.293 9.419 1.00 78.38 193 GLY A O 1
ATOM 1460 N N . GLY A 1 194 ? -2.962 -0.451 8.005 1.00 76.06 194 GLY A N 1
ATOM 1461 C CA . GLY A 1 194 ? -2.162 -1.379 8.800 1.00 76.06 194 GLY A CA 1
ATOM 1462 C C . GLY A 1 194 ? -0.663 -1.294 8.522 1.00 76.06 194 GLY A C 1
ATOM 1463 O O . GLY A 1 194 ? -0.107 -2.182 7.874 1.00 76.06 194 GLY A O 1
ATOM 1464 N N . ILE A 1 195 ? -0.018 -0.218 8.978 1.00 73.94 195 ILE A N 1
ATOM 1465 C CA . ILE A 1 195 ? 1.402 0.036 8.685 1.00 73.94 195 ILE A CA 1
ATOM 1466 C C . ILE A 1 195 ? 2.341 -0.970 9.361 1.00 73.94 195 ILE A C 1
ATOM 1468 O O . ILE A 1 195 ? 3.389 -1.286 8.800 1.00 73.94 195 ILE A O 1
ATOM 1472 N N . SER A 1 196 ? 1.968 -1.517 10.522 1.00 72.31 196 SER A N 1
ATOM 1473 C CA . SER A 1 196 ? 2.778 -2.528 11.208 1.00 72.31 196 SER A CA 1
ATOM 1474 C C . SER A 1 196 ? 2.755 -3.835 10.425 1.00 72.31 196 SER A C 1
ATOM 1476 O O . SER A 1 196 ? 3.806 -4.412 10.166 1.00 72.31 196 SER A O 1
ATOM 1478 N N . ALA A 1 197 ? 1.575 -4.260 9.963 1.00 72.50 197 ALA A N 1
ATOM 1479 C CA . ALA A 1 197 ? 1.429 -5.429 9.099 1.00 72.50 197 ALA A CA 1
ATOM 1480 C C . ALA A 1 197 ? 2.215 -5.274 7.788 1.00 72.50 197 ALA A C 1
ATOM 1482 O O . ALA A 1 197 ? 2.896 -6.212 7.370 1.00 72.50 197 ALA A O 1
ATOM 1483 N N . PHE A 1 198 ? 2.168 -4.090 7.167 1.00 69.38 198 PHE A N 1
ATOM 1484 C CA . PHE A 1 198 ? 2.984 -3.782 5.991 1.00 69.38 198 PHE A CA 1
ATOM 1485 C C . PHE A 1 198 ? 4.483 -3.875 6.305 1.00 69.38 198 PHE A C 1
ATOM 1487 O O . PHE A 1 198 ? 5.200 -4.611 5.630 1.00 69.38 198 PHE A O 1
ATOM 1494 N N . SER A 1 199 ? 4.944 -3.196 7.359 1.00 66.25 199 SER A N 1
ATOM 1495 C CA . SER A 1 199 ? 6.351 -3.175 7.775 1.00 66.25 199 SER A CA 1
ATOM 1496 C C . SER A 1 199 ? 6.882 -4.578 8.080 1.00 66.25 199 SER A C 1
ATOM 1498 O O . SER A 1 199 ? 7.884 -4.993 7.506 1.00 66.25 199 SER A O 1
ATOM 1500 N N . SER A 1 200 ? 6.166 -5.370 8.885 1.00 66.44 200 SER A N 1
ATOM 1501 C CA . SER A 1 200 ? 6.540 -6.759 9.188 1.00 66.44 200 SER A CA 1
ATOM 1502 C C . SER A 1 200 ? 6.491 -7.673 7.962 1.00 66.44 200 SER A C 1
ATOM 1504 O O . SER A 1 200 ? 7.255 -8.640 7.875 1.00 66.44 200 SER A O 1
ATOM 1506 N N . GLY A 1 201 ? 5.592 -7.393 7.014 1.00 64.56 201 GLY A N 1
ATOM 1507 C CA . GLY A 1 201 ? 5.532 -8.076 5.725 1.00 64.56 201 GLY A CA 1
ATOM 1508 C C . GLY A 1 201 ? 6.778 -7.801 4.886 1.00 64.56 201 GLY A C 1
ATOM 1509 O O . GLY A 1 201 ? 7.420 -8.745 4.431 1.00 64.56 201 GLY A O 1
ATOM 1510 N N . VAL A 1 202 ? 7.166 -6.531 4.751 1.00 61.53 202 VAL A N 1
ATOM 1511 C CA . VAL A 1 202 ? 8.397 -6.111 4.062 1.00 61.53 202 VAL A CA 1
ATOM 1512 C C . VAL A 1 202 ? 9.633 -6.666 4.766 1.00 61.53 202 VAL A C 1
ATOM 1514 O O . VAL A 1 202 ? 10.490 -7.251 4.118 1.00 61.53 202 VAL A O 1
ATOM 1517 N N . GLU A 1 203 ? 9.720 -6.570 6.090 1.00 61.69 203 GLU A N 1
ATOM 1518 C CA . GLU A 1 203 ? 10.816 -7.161 6.861 1.00 61.69 203 GLU A CA 1
ATOM 1519 C C . GLU A 1 203 ? 10.901 -8.676 6.630 1.00 61.69 203 GLU A C 1
ATOM 1521 O O . GLU A 1 203 ? 11.980 -9.218 6.409 1.00 61.69 203 GLU A O 1
ATOM 1526 N N . SER A 1 204 ? 9.766 -9.379 6.622 1.00 63.59 204 SER A N 1
ATOM 1527 C CA . SER A 1 204 ? 9.742 -10.817 6.340 1.00 63.59 204 SER A CA 1
ATOM 1528 C C . SER A 1 204 ? 10.146 -11.130 4.901 1.00 63.59 204 SER A C 1
ATOM 1530 O O . SER A 1 204 ? 10.851 -12.111 4.683 1.00 63.59 204 SER A O 1
ATOM 1532 N N . LEU A 1 205 ? 9.741 -10.307 3.936 1.00 59.28 205 LEU A N 1
ATOM 1533 C CA . LEU A 1 205 ? 10.174 -10.406 2.545 1.00 59.28 205 LEU A CA 1
ATOM 1534 C C . LEU A 1 205 ? 11.700 -10.263 2.437 1.00 59.28 205 LEU A C 1
ATOM 1536 O O . LEU A 1 205 ? 12.344 -11.122 1.840 1.00 59.28 205 LEU A O 1
ATOM 1540 N N . VAL A 1 206 ? 12.266 -9.235 3.073 1.00 56.69 206 VAL A N 1
ATOM 1541 C CA . VAL A 1 206 ? 13.699 -8.906 3.034 1.00 56.69 206 VAL A CA 1
ATOM 1542 C C . VAL A 1 206 ? 14.539 -9.943 3.787 1.00 56.69 206 VAL A C 1
ATOM 1544 O O . VAL A 1 206 ? 15.529 -10.439 3.260 1.00 56.69 206 VAL A O 1
ATOM 1547 N N . LEU A 1 207 ? 14.153 -10.300 5.015 1.00 58.28 207 LEU A N 1
ATOM 1548 C CA . LEU A 1 207 ? 14.960 -11.160 5.890 1.00 58.28 207 LEU A CA 1
ATOM 1549 C C . LEU A 1 207 ? 14.722 -12.656 5.669 1.00 58.28 207 LEU A C 1
ATOM 1551 O O . LEU A 1 207 ? 15.613 -13.466 5.914 1.00 58.28 207 LEU A O 1
ATOM 1555 N N . LYS A 1 208 ? 13.503 -13.050 5.284 1.00 66.25 208 LYS A N 1
ATOM 1556 C CA . LYS A 1 208 ? 13.086 -14.464 5.191 1.00 66.25 208 LYS A CA 1
ATOM 1557 C C . LYS A 1 208 ? 12.776 -14.893 3.757 1.00 66.25 208 LYS A C 1
ATOM 1559 O O . LYS A 1 208 ? 12.459 -16.064 3.538 1.00 66.25 208 LYS A O 1
ATOM 1564 N N . GLY A 1 209 ? 12.890 -13.971 2.804 1.00 53.97 209 GLY A N 1
ATOM 1565 C CA . GLY A 1 209 ? 12.625 -14.191 1.392 1.00 53.97 209 GLY A CA 1
ATOM 1566 C C . GLY A 1 209 ? 11.134 -14.196 1.050 1.00 53.97 209 GLY A C 1
ATOM 1567 O O . GLY A 1 209 ? 10.263 -14.552 1.850 1.00 53.97 209 GLY A O 1
ATOM 1568 N N . HIS A 1 210 ? 10.841 -13.874 -0.208 1.00 57.09 210 HIS A N 1
ATOM 1569 C CA . HIS A 1 210 ? 9.491 -13.811 -0.784 1.00 57.09 210 HIS A CA 1
ATOM 1570 C C . HIS A 1 210 ? 8.660 -15.098 -0.618 1.00 57.09 210 HIS A C 1
ATOM 1572 O O . HIS A 1 210 ? 7.432 -15.037 -0.603 1.00 57.09 210 HIS A O 1
ATOM 1578 N N . LYS A 1 211 ? 9.300 -16.256 -0.399 1.00 50.69 211 LYS A N 1
ATOM 1579 C CA . LYS A 1 211 ? 8.676 -17.592 -0.289 1.00 50.69 211 LYS A CA 1
ATOM 1580 C C . LYS A 1 211 ? 7.682 -17.778 0.876 1.00 50.69 211 LYS A C 1
ATOM 1582 O O . LYS A 1 211 ? 7.026 -18.814 0.935 1.00 50.69 211 LYS A O 1
ATOM 1587 N N . LYS A 1 212 ? 7.590 -16.843 1.836 1.00 47.81 212 LYS A N 1
ATOM 1588 C CA . LYS A 1 212 ? 6.591 -16.890 2.934 1.00 47.81 212 LYS A CA 1
ATOM 1589 C C . LYS A 1 212 ? 5.337 -16.044 2.694 1.00 47.81 212 LYS A C 1
ATOM 1591 O O . LYS A 1 212 ? 4.374 -16.184 3.443 1.00 47.81 212 LYS A O 1
ATOM 1596 N N . ILE A 1 213 ? 5.357 -15.182 1.682 1.00 56.19 213 ILE A N 1
ATOM 1597 C CA . ILE A 1 213 ? 4.234 -14.315 1.283 1.00 56.19 213 ILE A CA 1
ATOM 1598 C C . ILE A 1 213 ? 3.710 -14.747 -0.091 1.00 56.19 213 ILE A C 1
ATOM 1600 O O . ILE A 1 213 ? 2.509 -14.715 -0.345 1.00 56.19 213 ILE A O 1
ATOM 1604 N N . MET A 1 214 ? 4.621 -15.204 -0.946 1.00 66.25 214 MET A N 1
ATOM 1605 C CA . MET A 1 214 ? 4.371 -15.762 -2.265 1.00 66.25 214 MET A CA 1
ATOM 1606 C C . MET A 1 214 ? 4.682 -17.257 -2.256 1.00 66.25 214 MET A C 1
ATOM 1608 O O . MET A 1 214 ? 5.416 -17.760 -1.407 1.00 66.25 214 MET A O 1
ATOM 1612 N N . GLU A 1 215 ? 4.120 -17.983 -3.209 1.00 71.06 215 GLU A N 1
ATOM 1613 C CA . GLU A 1 215 ? 4.358 -19.413 -3.354 1.00 71.06 215 GLU A CA 1
ATOM 1614 C C . GLU A 1 215 ? 5.668 -19.680 -4.110 1.00 71.06 215 GLU A C 1
ATOM 1616 O O . GLU A 1 215 ? 5.988 -18.967 -5.059 1.00 71.06 215 GLU A O 1
ATOM 1621 N N . SER A 1 216 ? 6.442 -20.697 -3.714 1.00 81.50 216 SER A N 1
ATOM 1622 C CA . SER A 1 216 ? 7.622 -21.092 -4.494 1.00 81.50 216 SER A CA 1
ATOM 1623 C C . SER A 1 216 ? 7.219 -21.773 -5.803 1.00 81.50 216 SER A C 1
ATOM 1625 O O . SER A 1 216 ? 6.246 -22.528 -5.836 1.00 81.50 216 SER A O 1
ATOM 1627 N N . LEU A 1 217 ? 8.019 -21.576 -6.858 1.00 83.75 217 LEU A N 1
ATOM 1628 C CA . LEU A 1 217 ? 7.796 -22.205 -8.162 1.00 83.75 217 LEU A CA 1
ATOM 1629 C C . LEU A 1 217 ? 7.651 -23.732 -8.045 1.00 83.75 217 LEU A C 1
ATOM 1631 O O . LEU A 1 217 ? 6.661 -24.287 -8.508 1.00 83.75 217 LEU A O 1
ATOM 1635 N N . ASP A 1 218 ? 8.559 -24.403 -7.331 1.00 84.44 218 ASP A N 1
ATOM 1636 C CA . ASP A 1 218 ? 8.493 -25.856 -7.114 1.00 84.44 218 ASP A CA 1
ATOM 1637 C C . ASP A 1 218 ? 7.174 -26.314 -6.481 1.00 84.44 218 ASP A C 1
ATOM 1639 O O . ASP A 1 218 ? 6.638 -27.363 -6.837 1.00 84.44 218 ASP A O 1
ATOM 1643 N N . HIS A 1 219 ? 6.658 -25.558 -5.508 1.00 84.69 219 HIS A N 1
ATOM 1644 C CA . HIS A 1 219 ? 5.411 -25.902 -4.832 1.00 84.69 219 HIS A CA 1
ATOM 1645 C C . HIS A 1 219 ? 4.209 -25.664 -5.755 1.00 84.69 219 HIS A C 1
ATOM 1647 O O . HIS A 1 219 ? 3.352 -26.543 -5.868 1.00 84.69 219 HIS A O 1
ATOM 1653 N N . ALA A 1 220 ? 4.200 -24.537 -6.476 1.00 84.56 220 ALA A N 1
ATOM 1654 C CA . ALA A 1 220 ? 3.182 -24.204 -7.468 1.00 84.56 220 ALA A CA 1
ATOM 1655 C C . ALA A 1 220 ? 3.107 -25.268 -8.575 1.00 84.56 220 ALA A C 1
ATOM 1657 O O . ALA A 1 220 ? 2.022 -25.773 -8.871 1.00 84.56 220 ALA A O 1
ATOM 1658 N N . MET A 1 221 ? 4.259 -25.683 -9.110 1.00 87.19 221 MET A N 1
ATOM 1659 C CA . MET A 1 221 ? 4.359 -26.726 -10.134 1.00 87.19 221 MET A CA 1
ATOM 1660 C C . MET A 1 221 ? 3.900 -28.089 -9.603 1.00 87.19 221 MET A C 1
ATOM 1662 O O . MET A 1 221 ? 3.100 -28.760 -10.254 1.00 87.19 221 MET A O 1
ATOM 1666 N N . LYS A 1 222 ? 4.316 -28.480 -8.387 1.00 90.44 222 LYS A N 1
ATOM 1667 C CA . LYS A 1 222 ? 3.903 -29.753 -7.759 1.00 90.44 222 LYS A CA 1
ATOM 1668 C C . LYS A 1 222 ? 2.394 -29.874 -7.578 1.00 90.44 222 LYS A C 1
ATOM 1670 O O . LYS A 1 222 ? 1.860 -30.970 -7.726 1.00 90.44 222 LYS A O 1
ATOM 1675 N N . ARG A 1 223 ? 1.704 -28.777 -7.252 1.00 92.88 223 ARG A N 1
ATOM 1676 C CA . ARG A 1 223 ? 0.241 -28.779 -7.090 1.00 92.88 223 ARG A CA 1
ATOM 1677 C C . ARG A 1 223 ? -0.530 -28.422 -8.367 1.00 92.88 223 ARG A C 1
ATOM 1679 O O . ARG A 1 223 ? -1.745 -28.254 -8.288 1.00 92.88 223 ARG A O 1
ATOM 1686 N N . GLY A 1 224 ? 0.148 -28.261 -9.508 1.00 88.19 224 GLY A N 1
ATOM 1687 C CA . GLY A 1 224 ? -0.476 -27.896 -10.785 1.00 88.19 224 GLY A CA 1
ATOM 1688 C C . GLY A 1 224 ? -1.146 -26.516 -10.773 1.00 88.19 224 GLY A C 1
ATOM 1689 O O . GLY A 1 224 ? -2.203 -26.331 -11.375 1.00 88.19 224 GLY A O 1
ATOM 1690 N N . ALA A 1 225 ? -0.586 -25.555 -10.037 1.00 79.56 225 ALA A N 1
ATOM 1691 C CA . ALA A 1 225 ? -1.121 -24.203 -9.949 1.00 79.56 225 ALA A CA 1
ATOM 1692 C C . ALA A 1 225 ? -0.960 -23.443 -11.271 1.00 79.56 225 ALA A C 1
ATOM 1694 O O . ALA A 1 225 ? 0.092 -23.501 -11.903 1.00 79.56 225 ALA A O 1
ATOM 1695 N N . LYS A 1 226 ? -1.959 -22.632 -11.642 1.00 86.56 226 LYS A N 1
ATOM 1696 C CA . LYS A 1 226 ? -1.772 -21.626 -12.693 1.00 86.56 226 LYS A CA 1
ATOM 1697 C C . LYS A 1 226 ? -0.848 -20.523 -12.172 1.00 86.56 226 LYS A C 1
ATOM 1699 O O . LYS A 1 226 ? -1.227 -19.797 -11.253 1.00 86.56 226 LYS A O 1
ATOM 1704 N N . ILE A 1 227 ? 0.320 -20.374 -12.786 1.00 87.38 227 ILE A N 1
ATOM 1705 C CA . ILE A 1 227 ? 1.241 -19.269 -12.511 1.00 87.38 227 ILE A CA 1
ATOM 1706 C C . ILE A 1 227 ? 0.793 -18.065 -13.344 1.00 87.38 227 ILE A C 1
ATOM 1708 O O . ILE A 1 227 ? 0.585 -18.180 -14.549 1.00 87.38 227 ILE A O 1
ATOM 1712 N N . ILE A 1 228 ? 0.556 -16.934 -12.677 1.00 86.94 228 ILE A N 1
ATOM 1713 C CA . ILE A 1 228 ? -0.024 -15.725 -13.289 1.00 86.94 228 ILE A CA 1
ATOM 1714 C C . ILE A 1 228 ? 1.027 -14.688 -13.693 1.00 86.94 228 ILE A C 1
ATOM 1716 O O . ILE A 1 228 ? 0.780 -13.897 -14.590 1.00 86.94 228 ILE A O 1
ATOM 1720 N N . ALA A 1 229 ? 2.157 -14.649 -13.001 1.00 89.12 229 ALA A N 1
ATOM 1721 C CA . ALA A 1 229 ? 3.315 -13.803 -13.260 1.00 89.12 229 ALA A CA 1
ATOM 1722 C C . ALA A 1 229 ? 4.424 -14.248 -12.303 1.00 89.12 229 ALA A C 1
ATOM 1724 O O . ALA A 1 229 ? 4.154 -14.941 -11.314 1.00 89.12 229 ALA A O 1
ATOM 1725 N N . GLU A 1 230 ? 5.644 -13.819 -12.579 1.00 89.56 230 GLU A N 1
ATOM 1726 C CA . GLU A 1 230 ? 6.786 -14.000 -11.697 1.00 89.56 230 GLU A CA 1
ATOM 1727 C C . GLU A 1 230 ? 7.119 -12.682 -10.991 1.00 89.56 230 GLU A C 1
ATOM 1729 O O . GLU A 1 230 ? 7.076 -11.608 -11.593 1.00 89.56 230 GLU A O 1
ATOM 1734 N N . TYR A 1 231 ? 7.420 -12.765 -9.696 1.00 86.31 231 TYR A N 1
ATOM 1735 C CA . TYR A 1 231 ? 8.003 -11.665 -8.935 1.00 86.31 231 TYR A CA 1
ATOM 1736 C C . TYR A 1 231 ? 9.517 -11.822 -8.971 1.00 86.31 231 TYR A C 1
ATOM 1738 O O . TYR A 1 231 ? 10.029 -12.830 -8.486 1.00 86.31 231 TYR A O 1
ATOM 1746 N N . LEU A 1 232 ? 10.205 -10.837 -9.542 1.00 85.12 232 LEU A N 1
ATOM 1747 C CA . LEU A 1 232 ? 11.652 -10.906 -9.733 1.00 85.12 232 LEU A CA 1
ATOM 1748 C C . LEU A 1 232 ? 12.412 -10.296 -8.553 1.00 85.12 232 LEU A C 1
ATOM 1750 O O . LEU A 1 232 ? 13.432 -10.838 -8.149 1.00 85.12 232 LEU A O 1
ATOM 1754 N N . GLY A 1 233 ? 11.900 -9.209 -7.970 1.00 80.25 233 GLY A N 1
ATOM 1755 C CA . GLY A 1 233 ? 12.559 -8.518 -6.862 1.00 80.25 233 GLY A CA 1
ATOM 1756 C C . GLY A 1 233 ? 11.888 -7.199 -6.490 1.00 80.25 233 GLY A C 1
ATOM 1757 O O . GLY A 1 233 ? 10.857 -6.807 -7.052 1.00 80.25 233 GLY A O 1
ATOM 1758 N N . GLY A 1 234 ? 12.441 -6.506 -5.502 1.00 84.31 234 GLY A N 1
ATOM 1759 C CA . GLY A 1 234 ? 11.927 -5.218 -5.052 1.00 84.31 234 GLY A CA 1
ATOM 1760 C C . GLY A 1 234 ? 12.862 -4.493 -4.095 1.00 84.31 234 GLY A C 1
ATOM 1761 O O . GLY A 1 234 ? 13.817 -5.047 -3.564 1.00 84.31 234 GLY A O 1
ATOM 1762 N N . ALA A 1 235 ? 12.578 -3.218 -3.856 1.00 80.69 235 ALA A N 1
ATOM 1763 C CA . ALA A 1 235 ? 13.354 -2.418 -2.921 1.00 80.69 235 ALA A CA 1
ATOM 1764 C C . ALA A 1 235 ? 12.487 -1.431 -2.150 1.00 80.69 235 ALA A C 1
ATOM 1766 O O . ALA A 1 235 ? 11.385 -1.061 -2.564 1.00 80.69 235 ALA A O 1
ATOM 1767 N N . VAL A 1 236 ? 13.038 -0.986 -1.022 1.00 80.81 236 VAL A N 1
ATOM 1768 C CA . VAL A 1 236 ? 12.515 0.117 -0.221 1.00 80.81 236 VAL A CA 1
ATOM 1769 C C . VAL A 1 236 ? 13.656 1.085 0.084 1.00 80.81 236 VAL A C 1
ATOM 1771 O O . VAL A 1 236 ? 14.773 0.668 0.399 1.00 80.81 236 VAL A O 1
ATOM 1774 N N . THR A 1 237 ? 13.397 2.387 -0.027 1.00 78.06 237 THR A N 1
ATOM 1775 C CA . THR A 1 237 ? 14.332 3.450 0.378 1.00 78.06 237 THR A CA 1
ATOM 1776 C C . THR A 1 237 ? 13.599 4.543 1.155 1.00 78.06 237 THR A C 1
ATOM 1778 O O . THR A 1 237 ? 12.369 4.582 1.190 1.00 78.06 237 THR A O 1
ATOM 1781 N N . CYS A 1 238 ? 14.362 5.422 1.808 1.00 78.50 238 CYS A N 1
ATOM 1782 C CA . CYS A 1 238 ? 13.843 6.596 2.498 1.00 78.50 238 CYS A CA 1
ATOM 1783 C C . CYS A 1 238 ? 14.553 7.853 1.982 1.00 78.50 238 CYS A C 1
ATOM 1785 O O . CYS A 1 238 ? 15.784 7.863 1.906 1.00 78.50 238 CYS A O 1
ATOM 1787 N N . ASP A 1 239 ? 13.804 8.906 1.652 1.00 75.12 239 ASP A N 1
ATOM 1788 C CA . ASP A 1 239 ? 14.371 10.182 1.194 1.00 75.12 239 ASP A CA 1
ATOM 1789 C C . ASP A 1 239 ? 15.204 10.883 2.276 1.00 75.12 239 ASP A C 1
ATOM 1791 O O . ASP A 1 239 ? 16.124 11.633 1.938 1.00 75.12 239 ASP A O 1
ATOM 1795 N N . ALA A 1 240 ? 14.858 10.668 3.555 1.00 82.06 240 ALA A N 1
ATOM 1796 C CA . ALA A 1 240 ? 15.438 11.348 4.718 1.00 82.06 240 ALA A CA 1
ATOM 1797 C C . ALA A 1 240 ? 15.512 12.880 4.535 1.00 82.06 240 ALA A C 1
ATOM 1799 O O . ALA A 1 240 ? 16.533 13.509 4.813 1.00 82.06 240 ALA A O 1
ATOM 1800 N N . HIS A 1 241 ? 14.433 13.472 4.011 1.00 77.62 241 HIS A N 1
ATOM 1801 C CA . HIS A 1 241 ? 14.416 14.866 3.567 1.00 77.62 241 HIS A CA 1
ATOM 1802 C C . HIS A 1 241 ? 13.327 15.706 4.237 1.00 77.62 241 HIS A C 1
ATOM 1804 O O . HIS A 1 241 ? 13.638 16.625 4.991 1.00 77.62 241 HIS A O 1
ATOM 1810 N N . HIS A 1 242 ? 12.058 15.408 3.960 1.00 83.88 242 HIS A N 1
ATOM 1811 C CA . HIS A 1 242 ? 10.922 16.188 4.433 1.00 83.88 242 HIS A CA 1
ATOM 1812 C C . HIS A 1 242 ? 9.712 15.279 4.691 1.00 83.88 242 HIS A C 1
ATOM 1814 O O . HIS A 1 242 ? 9.644 14.156 4.195 1.00 83.88 242 HIS A O 1
ATOM 1820 N N . MET A 1 243 ? 8.765 15.745 5.512 1.00 75.69 243 MET A N 1
ATOM 1821 C CA . MET A 1 243 ? 7.632 14.923 5.955 1.00 75.69 243 MET A CA 1
ATOM 1822 C C . MET A 1 243 ? 6.585 14.683 4.863 1.00 75.69 243 MET A C 1
ATOM 1824 O O . MET A 1 243 ? 5.914 13.660 4.890 1.00 75.69 243 MET A O 1
ATOM 1828 N N . THR A 1 244 ? 6.407 15.613 3.928 1.00 79.50 244 THR A N 1
ATOM 1829 C CA . THR A 1 244 ? 5.380 15.529 2.869 1.00 79.50 244 THR A CA 1
ATOM 1830 C C . THR A 1 244 ? 6.005 15.626 1.491 1.00 79.50 244 THR A C 1
ATOM 1832 O O . THR A 1 244 ? 5.734 14.813 0.617 1.00 79.50 244 THR A O 1
ATOM 1835 N N . ASP A 1 245 ? 6.847 16.637 1.319 1.00 79.44 245 ASP A N 1
ATOM 1836 C CA . ASP A 1 245 ? 7.443 16.951 0.031 1.00 79.44 245 ASP A CA 1
ATOM 1837 C C . ASP A 1 245 ? 8.523 15.930 -0.357 1.00 79.44 245 ASP A C 1
ATOM 1839 O O . ASP A 1 245 ? 9.421 15.652 0.448 1.00 79.44 245 ASP A O 1
ATOM 1843 N N . PRO A 1 246 ? 8.481 15.403 -1.593 1.00 80.56 246 PRO A N 1
ATOM 1844 C CA . PRO A 1 246 ? 9.542 14.550 -2.100 1.00 80.56 246 PRO A CA 1
ATOM 1845 C C . PRO A 1 246 ? 10.816 15.367 -2.321 1.00 80.56 246 PRO A C 1
ATOM 1847 O O . PRO A 1 246 ? 10.782 16.590 -2.525 1.00 80.56 246 PRO A O 1
ATOM 1850 N N . ARG A 1 247 ? 11.968 14.693 -2.357 1.00 79.88 247 ARG A N 1
ATOM 1851 C CA . ARG A 1 247 ? 13.200 15.359 -2.795 1.00 79.88 247 ARG A CA 1
ATOM 1852 C C . ARG A 1 247 ? 13.066 15.858 -4.232 1.00 79.88 247 ARG A C 1
ATOM 1854 O O . ARG A 1 247 ? 12.839 15.077 -5.152 1.00 79.88 247 ARG A O 1
ATOM 1861 N N . LYS A 1 248 ? 13.331 17.151 -4.443 1.00 78.00 248 LYS A N 1
ATOM 1862 C CA . LYS A 1 248 ? 13.311 17.780 -5.779 1.00 78.00 248 LYS A CA 1
ATOM 1863 C C . LYS A 1 248 ? 14.284 17.145 -6.776 1.00 78.00 248 LYS A C 1
ATOM 1865 O O . LYS A 1 248 ? 14.058 17.213 -7.976 1.00 78.00 248 LYS A O 1
ATOM 1870 N N . ASP A 1 249 ? 15.374 16.551 -6.290 1.00 78.88 249 ASP A N 1
ATOM 1871 C CA . ASP A 1 249 ? 16.343 15.849 -7.132 1.00 78.88 249 ASP A CA 1
ATOM 1872 C C . ASP A 1 249 ? 15.912 14.416 -7.493 1.00 78.88 249 ASP A C 1
ATOM 1874 O O . ASP A 1 249 ? 16.600 13.769 -8.281 1.00 78.88 249 ASP A O 1
ATOM 1878 N N . GLY A 1 250 ? 14.803 13.907 -6.946 1.00 82.69 250 GLY A N 1
ATOM 1879 C CA . GLY A 1 250 ? 14.298 12.557 -7.202 1.00 82.69 250 GLY A CA 1
ATOM 1880 C C . GLY A 1 250 ? 15.243 11.432 -6.765 1.00 82.69 250 GLY A C 1
ATOM 1881 O O . GLY A 1 250 ? 15.051 10.294 -7.189 1.00 82.69 250 GLY A O 1
ATOM 1882 N N . LEU A 1 251 ? 16.271 11.716 -5.949 1.00 85.25 251 LEU A N 1
ATOM 1883 C CA . LEU A 1 251 ? 17.333 10.749 -5.649 1.00 85.25 251 LEU A CA 1
ATOM 1884 C C . LEU A 1 251 ? 16.805 9.498 -4.941 1.00 85.25 251 LEU A C 1
ATOM 1886 O O . LEU A 1 251 ? 17.243 8.391 -5.255 1.00 85.25 251 LEU A O 1
ATOM 1890 N N . GLY A 1 252 ? 15.897 9.654 -3.975 1.00 83.94 252 GLY A N 1
ATOM 1891 C CA . GLY A 1 252 ? 15.357 8.510 -3.239 1.00 83.94 252 GLY A CA 1
ATOM 1892 C C . GLY A 1 252 ? 14.502 7.609 -4.125 1.00 83.94 252 GLY A C 1
ATOM 1893 O O . GLY A 1 252 ? 14.673 6.387 -4.084 1.00 83.94 252 GLY A O 1
ATOM 1894 N N . VAL A 1 253 ? 13.704 8.214 -5.008 1.00 90.50 253 VAL A N 1
ATOM 1895 C CA . VAL A 1 253 ? 12.914 7.527 -6.036 1.00 90.50 253 VAL A CA 1
ATOM 1896 C C . VAL A 1 253 ? 13.815 6.770 -7.016 1.00 90.50 253 VAL A C 1
ATOM 1898 O O . VAL A 1 253 ? 13.681 5.555 -7.155 1.00 90.50 253 VAL A O 1
ATOM 1901 N N . SER A 1 254 ? 14.794 7.438 -7.640 1.00 94.00 254 SER A N 1
ATOM 1902 C CA . SER A 1 254 ? 15.693 6.790 -8.610 1.00 94.00 254 SER A CA 1
ATOM 1903 C C . SER A 1 254 ? 16.527 5.685 -7.963 1.00 94.00 254 SER A C 1
ATOM 1905 O O . SER A 1 254 ? 16.718 4.624 -8.552 1.00 94.00 254 SER A O 1
ATOM 1907 N N . SER A 1 255 ? 16.985 5.902 -6.726 1.00 91.06 255 SER A N 1
ATOM 1908 C CA . SER A 1 255 ? 17.720 4.889 -5.961 1.00 91.06 255 SER A CA 1
ATOM 1909 C C . SER A 1 255 ? 16.851 3.675 -5.644 1.00 91.06 255 SER A C 1
ATOM 1911 O O . SER A 1 255 ? 17.361 2.559 -5.636 1.00 91.06 255 SER A O 1
ATOM 1913 N N . CYS A 1 256 ? 15.556 3.876 -5.377 1.00 87.94 256 CYS A N 1
ATOM 1914 C CA . CYS A 1 256 ? 14.620 2.782 -5.132 1.00 87.94 256 CYS A CA 1
ATOM 1915 C C . CYS A 1 256 ? 14.438 1.924 -6.387 1.00 87.94 256 CYS A C 1
ATOM 1917 O O . CYS A 1 256 ? 14.591 0.707 -6.313 1.00 87.94 256 CYS A O 1
ATOM 1919 N N . ILE A 1 257 ? 14.225 2.561 -7.545 1.00 95.94 257 ILE A N 1
ATOM 1920 C CA . ILE A 1 257 ? 14.118 1.859 -8.830 1.00 95.94 257 ILE A CA 1
ATOM 1921 C C . ILE A 1 257 ? 15.410 1.071 -9.102 1.00 95.94 257 ILE A C 1
ATOM 1923 O O . ILE A 1 257 ? 15.345 -0.141 -9.284 1.00 95.94 257 ILE A O 1
ATOM 1927 N N . ILE A 1 258 ? 16.588 1.704 -9.032 1.00 95.25 258 ILE A N 1
ATOM 1928 C CA . ILE A 1 258 ? 17.880 1.030 -9.277 1.00 95.25 258 ILE A CA 1
ATOM 1929 C C . ILE A 1 258 ? 18.062 -0.184 -8.362 1.00 95.25 258 ILE A C 1
ATOM 1931 O O . ILE A 1 258 ? 18.407 -1.263 -8.837 1.00 95.25 258 ILE A O 1
ATOM 1935 N N . LYS A 1 259 ? 17.810 -0.028 -7.057 1.00 83.88 259 LYS A N 1
ATOM 1936 C CA . LYS A 1 259 ? 17.943 -1.130 -6.096 1.00 83.88 259 LYS A CA 1
ATOM 1937 C C . LYS A 1 259 ? 16.953 -2.258 -6.369 1.00 83.88 259 LYS A C 1
ATOM 1939 O O . LYS A 1 259 ? 17.324 -3.412 -6.208 1.00 83.88 259 LYS A O 1
ATOM 1944 N N . SER A 1 260 ? 15.729 -1.942 -6.798 1.00 85.44 260 SER A N 1
ATOM 1945 C CA . SER A 1 260 ? 14.733 -2.966 -7.135 1.00 85.44 260 SER A CA 1
ATOM 1946 C C . SER A 1 260 ? 15.143 -3.787 -8.358 1.00 85.44 260 SER A C 1
ATOM 1948 O O . SER A 1 260 ? 14.967 -4.999 -8.358 1.00 85.44 260 SER A O 1
ATOM 1950 N N . LEU A 1 261 ? 15.757 -3.148 -9.360 1.00 93.56 261 LEU A N 1
ATOM 1951 C CA . LEU A 1 261 ? 16.287 -3.827 -10.543 1.00 93.56 261 LEU A CA 1
ATOM 1952 C C . LEU A 1 261 ? 17.516 -4.678 -10.203 1.00 93.56 261 LEU A C 1
ATOM 1954 O O . LEU A 1 261 ? 17.637 -5.798 -10.688 1.00 93.56 261 LEU A O 1
ATOM 1958 N N . GLN A 1 262 ? 18.391 -4.183 -9.321 1.00 90.38 262 GLN A N 1
ATOM 1959 C CA . GLN A 1 262 ? 19.536 -4.944 -8.807 1.00 90.38 262 GLN A CA 1
ATOM 1960 C C . GLN A 1 262 ? 19.101 -6.187 -8.025 1.00 90.38 262 GLN A C 1
ATOM 1962 O O . GLN A 1 262 ? 19.660 -7.256 -8.249 1.00 90.38 262 GLN A O 1
ATOM 1967 N N . ASP A 1 263 ? 18.109 -6.054 -7.139 1.00 85.19 263 ASP A N 1
ATOM 1968 C CA . ASP A 1 263 ? 17.521 -7.178 -6.399 1.00 85.19 263 ASP A CA 1
ATOM 1969 C C . ASP A 1 263 ? 16.876 -8.197 -7.351 1.00 85.19 263 ASP A C 1
ATOM 1971 O O . ASP A 1 263 ? 17.059 -9.400 -7.193 1.00 85.19 263 ASP A O 1
ATOM 1975 N N . ALA A 1 264 ? 16.208 -7.705 -8.399 1.00 87.12 264 ALA A N 1
ATOM 1976 C CA . ALA A 1 264 ? 15.583 -8.527 -9.429 1.00 87.12 264 ALA A CA 1
ATOM 1977 C C . ALA A 1 264 ? 16.565 -9.166 -10.429 1.00 87.12 264 ALA A C 1
ATOM 1979 O O . ALA A 1 264 ? 16.156 -10.024 -11.209 1.00 87.12 264 ALA A O 1
ATOM 1980 N N . GLY A 1 265 ? 17.833 -8.741 -10.457 1.00 91.00 265 GLY A N 1
ATOM 1981 C CA . GLY A 1 265 ? 18.792 -9.152 -11.489 1.00 91.00 265 GLY A CA 1
ATOM 1982 C C . GLY A 1 265 ? 18.411 -8.702 -12.906 1.00 91.00 265 GLY A C 1
ATOM 1983 O O . GLY A 1 265 ? 18.821 -9.342 -13.870 1.00 91.00 265 GLY A O 1
ATOM 1984 N N . VAL A 1 266 ? 17.628 -7.626 -13.026 1.00 95.06 266 VAL A N 1
ATOM 1985 C CA . VAL A 1 266 ? 17.079 -7.097 -14.284 1.00 95.06 266 VAL A CA 1
ATOM 1986 C C . VAL A 1 266 ? 17.895 -5.888 -14.740 1.00 95.06 266 VAL A C 1
ATOM 1988 O O . VAL A 1 266 ? 18.152 -4.967 -13.957 1.00 95.06 266 VAL A O 1
ATOM 1991 N N . ALA A 1 267 ? 18.273 -5.848 -16.015 1.00 95.00 267 ALA A N 1
ATOM 1992 C CA . ALA A 1 267 ? 18.891 -4.674 -16.618 1.00 95.00 267 ALA A CA 1
ATOM 1993 C C . ALA A 1 267 ? 17.832 -3.582 -16.895 1.00 95.00 267 ALA A C 1
ATOM 1995 O O . ALA A 1 267 ? 16.708 -3.904 -17.286 1.00 95.00 267 ALA A O 1
ATOM 1996 N N . PRO A 1 268 ? 18.146 -2.280 -16.727 1.00 94.75 268 PRO A N 1
ATOM 1997 C CA . PRO A 1 268 ? 17.188 -1.201 -16.992 1.00 94.75 268 PRO A CA 1
ATOM 1998 C C . PRO A 1 268 ? 16.536 -1.266 -18.379 1.00 94.75 268 PRO A C 1
ATOM 2000 O O . PRO A 1 268 ? 15.374 -0.897 -18.522 1.00 94.75 268 PRO A O 1
ATOM 2003 N N . GLU A 1 269 ? 17.256 -1.763 -19.383 1.00 94.31 269 GLU A N 1
ATOM 2004 C CA . GLU A 1 269 ? 16.800 -1.896 -20.769 1.00 94.31 269 GLU A CA 1
ATOM 2005 C C . GLU A 1 269 ? 15.706 -2.962 -20.961 1.00 94.31 269 GLU A C 1
ATOM 2007 O O . GLU A 1 269 ? 15.005 -2.948 -21.971 1.00 94.31 269 GLU A O 1
ATOM 2012 N N . GLU A 1 270 ? 15.538 -3.886 -20.012 1.00 94.62 270 GLU A N 1
ATOM 2013 C CA . GLU A 1 270 ? 14.506 -4.929 -20.071 1.00 94.62 270 GLU A CA 1
ATOM 2014 C C . GLU A 1 270 ? 13.131 -4.423 -19.607 1.00 94.62 270 GLU A C 1
ATOM 2016 O O . GLU A 1 270 ? 12.096 -5.007 -19.949 1.00 94.62 270 GLU A O 1
ATOM 2021 N N . VAL A 1 271 ? 13.101 -3.330 -18.837 1.00 97.38 271 VAL A N 1
ATOM 2022 C CA . VAL A 1 271 ? 11.862 -2.723 -18.341 1.00 97.38 271 VAL A CA 1
ATOM 2023 C C . VAL A 1 271 ? 11.184 -1.968 -19.472 1.00 97.38 271 VAL A C 1
ATOM 2025 O O . VAL A 1 271 ? 11.712 -0.987 -19.984 1.00 97.38 271 VAL A O 1
ATOM 2028 N N . ASN A 1 272 ? 9.968 -2.383 -19.819 1.00 97.44 272 ASN A N 1
ATOM 2029 C CA . ASN A 1 272 ? 9.180 -1.732 -20.865 1.00 97.44 272 ASN A CA 1
ATOM 2030 C C . ASN A 1 272 ? 7.793 -1.272 -20.393 1.00 97.44 272 ASN A C 1
ATOM 2032 O O . ASN A 1 272 ? 7.023 -0.721 -21.186 1.00 97.44 272 ASN A O 1
ATOM 2036 N N . TYR A 1 273 ? 7.475 -1.461 -19.109 1.00 98.50 273 TYR A N 1
ATOM 2037 C CA . TYR A 1 273 ? 6.237 -0.979 -18.507 1.00 98.50 273 TYR A CA 1
ATOM 2038 C C . TYR A 1 273 ? 6.442 -0.462 -17.075 1.00 98.50 273 TYR A C 1
ATOM 2040 O O . TYR A 1 273 ? 7.081 -1.105 -16.243 1.00 98.50 273 TYR A O 1
ATOM 2048 N N . VAL A 1 274 ? 5.860 0.700 -16.781 1.00 98.38 274 VAL A N 1
ATOM 2049 C CA . VAL A 1 274 ? 5.883 1.348 -15.465 1.00 98.38 274 VAL A CA 1
ATOM 2050 C C . VAL A 1 274 ? 4.451 1.678 -15.045 1.00 98.38 274 VAL A C 1
ATOM 2052 O O . VAL A 1 274 ? 3.819 2.562 -15.622 1.00 98.38 274 VAL A O 1
ATOM 2055 N N . ASN A 1 275 ? 3.944 1.021 -14.004 1.00 97.75 275 ASN A N 1
ATOM 2056 C CA . ASN A 1 275 ? 2.766 1.523 -13.295 1.00 97.75 275 ASN A CA 1
ATOM 2057 C C . ASN A 1 275 ? 3.250 2.543 -12.259 1.00 97.75 275 ASN A C 1
ATOM 2059 O O . ASN A 1 275 ? 3.829 2.182 -11.229 1.00 97.75 275 ASN A O 1
ATOM 2063 N N . ALA A 1 276 ? 3.104 3.819 -12.603 1.00 97.62 276 ALA A N 1
ATOM 2064 C CA . ALA A 1 276 ? 3.655 4.936 -11.855 1.00 97.62 276 ALA A CA 1
ATOM 2065 C C . ALA A 1 276 ? 2.898 5.174 -10.544 1.00 97.62 276 ALA A C 1
ATOM 2067 O O . ALA A 1 276 ? 1.710 4.859 -10.408 1.00 97.62 276 ALA A O 1
ATOM 2068 N N . HIS A 1 277 ? 3.575 5.809 -9.589 1.00 96.50 277 HIS A N 1
ATOM 2069 C CA . HIS A 1 277 ? 2.926 6.268 -8.378 1.00 96.50 277 HIS A CA 1
ATOM 2070 C C . HIS A 1 277 ? 1.921 7.384 -8.681 1.00 96.50 277 HIS A C 1
ATOM 2072 O O . HIS A 1 277 ? 0.822 7.328 -8.135 1.00 96.50 277 HIS A O 1
ATOM 2078 N N . ALA A 1 278 ? 2.259 8.342 -9.551 1.00 95.25 278 ALA A N 1
ATOM 2079 C CA . ALA A 1 278 ? 1.351 9.287 -10.217 1.00 95.25 278 ALA A CA 1
ATOM 2080 C C . ALA A 1 278 ? 0.149 9.730 -9.356 1.00 95.25 278 ALA A C 1
ATOM 2082 O O . ALA A 1 278 ? -1.000 9.329 -9.580 1.00 95.25 278 ALA A O 1
ATOM 2083 N N . THR A 1 279 ? 0.416 10.537 -8.328 1.00 94.06 279 THR A N 1
ATOM 2084 C CA . THR A 1 279 ? -0.609 10.969 -7.355 1.00 94.06 279 THR A CA 1
ATOM 2085 C C . THR A 1 279 ? -1.401 12.180 -7.821 1.00 94.06 279 THR A C 1
ATOM 2087 O O . THR A 1 279 ? -2.295 12.627 -7.099 1.00 94.06 279 THR A O 1
ATOM 2090 N N . SER A 1 280 ? -1.103 12.695 -9.019 1.00 93.44 280 SER A N 1
ATOM 2091 C CA . SER A 1 280 ? -1.629 13.960 -9.528 1.00 93.44 280 SER A CA 1
ATOM 2092 C C . SER A 1 280 ? -1.148 15.159 -8.702 1.00 93.44 280 SER A C 1
ATOM 2094 O O . SER A 1 280 ? -1.841 16.175 -8.605 1.00 93.44 280 SER A O 1
ATOM 2096 N N . THR A 1 281 ? 0.036 15.047 -8.088 1.00 92.19 281 THR A N 1
ATOM 2097 C CA . THR A 1 281 ? 0.709 16.162 -7.413 1.00 92.19 281 THR A CA 1
ATOM 2098 C C . THR A 1 281 ? 1.864 16.637 -8.280 1.00 92.19 281 THR A C 1
ATOM 2100 O O . THR A 1 281 ? 2.723 15.847 -8.655 1.00 92.19 281 THR A O 1
ATOM 2103 N N . LEU A 1 282 ? 1.925 17.940 -8.573 1.00 90.31 282 LEU A N 1
ATOM 2104 C CA . LEU A 1 282 ? 2.926 18.481 -9.500 1.00 90.31 282 LEU A CA 1
ATOM 2105 C C . LEU A 1 282 ? 4.362 18.121 -9.083 1.00 90.31 282 LEU A C 1
ATOM 2107 O O . LEU A 1 282 ? 5.160 17.670 -9.896 1.00 90.31 282 LEU A O 1
ATOM 2111 N N . ALA A 1 283 ? 4.685 18.273 -7.796 1.00 90.06 283 ALA A N 1
ATOM 2112 C CA . ALA A 1 283 ? 6.016 17.954 -7.286 1.00 90.06 283 ALA A CA 1
ATOM 2113 C C . ALA A 1 283 ? 6.333 16.448 -7.339 1.00 90.06 283 ALA A C 1
ATOM 2115 O O . ALA A 1 283 ? 7.451 16.082 -7.693 1.00 90.06 283 ALA A O 1
ATOM 2116 N N . GLY A 1 284 ? 5.371 15.589 -6.986 1.00 91.38 284 GLY A N 1
ATOM 2117 C CA . GLY A 1 284 ? 5.556 14.137 -6.970 1.00 91.38 284 GLY A CA 1
ATOM 2118 C C . GLY A 1 284 ? 5.686 13.554 -8.371 1.00 91.38 284 GLY A C 1
ATOM 2119 O O . GLY A 1 284 ? 6.637 12.826 -8.646 1.00 91.38 284 GLY A O 1
ATOM 2120 N N . ASP A 1 285 ? 4.783 13.937 -9.270 1.00 94.06 285 ASP A N 1
ATOM 2121 C CA . ASP A 1 285 ? 4.741 13.414 -10.634 1.00 94.06 285 ASP A CA 1
ATOM 2122 C C . ASP A 1 285 ? 5.995 13.839 -11.425 1.00 94.06 285 ASP A C 1
ATOM 2124 O O . ASP A 1 285 ? 6.618 13.014 -12.097 1.00 94.06 285 ASP A O 1
ATOM 2128 N N . LEU A 1 286 ? 6.449 15.093 -11.281 1.00 92.56 286 LEU A N 1
ATOM 2129 C CA . LEU A 1 286 ? 7.693 15.555 -11.913 1.00 92.56 286 LEU A CA 1
ATOM 2130 C C . LEU A 1 286 ? 8.943 14.898 -11.309 1.00 92.56 286 LEU A C 1
ATOM 2132 O O . LEU A 1 286 ? 9.885 14.585 -12.045 1.00 92.56 286 LEU A O 1
ATOM 2136 N N . ALA A 1 287 ? 8.970 14.665 -9.992 1.00 92.00 287 ALA A N 1
ATOM 2137 C CA . ALA A 1 287 ? 10.073 13.953 -9.346 1.00 92.00 287 ALA A CA 1
ATOM 2138 C C . ALA A 1 287 ? 10.160 12.497 -9.828 1.00 92.00 287 ALA A C 1
ATOM 2140 O O . ALA A 1 287 ? 11.256 12.014 -10.120 1.00 92.00 287 ALA A O 1
ATOM 2141 N N . GLU A 1 288 ? 9.018 11.822 -9.974 1.00 94.56 288 GLU A N 1
ATOM 2142 C CA . GLU A 1 288 ? 8.934 10.462 -10.507 1.00 94.56 288 GLU A CA 1
ATOM 2143 C C . GLU A 1 288 ? 9.399 10.396 -11.968 1.00 94.56 288 GLU A C 1
ATOM 2145 O O . GLU A 1 288 ? 10.277 9.595 -12.294 1.00 94.56 288 GLU A O 1
ATOM 2150 N N . VAL A 1 289 ? 8.910 11.285 -12.837 1.00 94.06 289 VAL A N 1
ATOM 2151 C CA . VAL A 1 289 ? 9.343 11.353 -14.245 1.00 94.06 289 VAL A CA 1
ATOM 2152 C C . VAL A 1 289 ? 10.840 11.639 -14.358 1.00 94.06 289 VAL A C 1
ATOM 2154 O O . VAL A 1 289 ? 11.537 11.001 -15.152 1.00 94.06 289 VAL A O 1
ATOM 2157 N N . SER A 1 290 ? 11.362 12.564 -13.549 1.00 92.50 290 SER A N 1
ATOM 2158 C CA . SER A 1 290 ? 12.797 12.864 -13.508 1.00 92.50 290 SER A CA 1
ATOM 2159 C C . SER A 1 290 ? 13.612 11.644 -13.081 1.00 92.50 290 SER A C 1
ATOM 2161 O O . SER A 1 290 ? 14.635 11.339 -13.694 1.00 92.50 290 SER A O 1
ATOM 2163 N N . ALA A 1 291 ? 13.152 10.919 -12.061 1.00 93.62 291 ALA A N 1
ATOM 2164 C CA . ALA A 1 291 ? 13.815 9.715 -11.586 1.00 93.62 291 ALA A CA 1
ATOM 2165 C C . ALA A 1 291 ? 13.816 8.605 -12.644 1.00 93.62 291 ALA A C 1
ATOM 2167 O O . ALA A 1 291 ? 14.869 8.020 -12.891 1.00 93.62 291 ALA A O 1
ATOM 2168 N N . ILE A 1 292 ? 12.691 8.365 -13.321 1.00 94.94 292 ILE A N 1
ATOM 2169 C CA . ILE A 1 292 ? 12.597 7.383 -14.411 1.00 94.94 292 ILE A CA 1
ATOM 2170 C C . ILE A 1 292 ? 13.591 7.742 -15.522 1.00 94.94 292 ILE A C 1
ATOM 2172 O O . ILE A 1 292 ? 14.412 6.909 -15.889 1.00 94.94 292 ILE A O 1
ATOM 2176 N N . LYS A 1 293 ? 13.634 8.999 -15.976 1.00 93.00 293 LYS A N 1
ATOM 2177 C CA . LYS A 1 293 ? 14.597 9.450 -17.002 1.00 93.00 293 LYS A CA 1
ATOM 2178 C C . LYS A 1 293 ? 16.067 9.341 -16.584 1.00 93.00 293 LYS A C 1
ATOM 2180 O O . LYS A 1 293 ? 16.944 9.266 -17.439 1.00 93.00 293 LYS A O 1
ATOM 2185 N N . LYS A 1 294 ? 16.360 9.367 -15.281 1.00 92.69 294 LYS A N 1
ATOM 2186 C CA . LYS A 1 294 ? 17.723 9.156 -14.763 1.00 92.69 294 LYS A CA 1
ATOM 2187 C C . LYS A 1 294 ? 18.127 7.687 -14.785 1.00 92.69 294 LYS A C 1
ATOM 2189 O O . LYS A 1 294 ? 19.300 7.398 -15.004 1.00 92.69 294 LYS A O 1
ATOM 2194 N N . VAL A 1 295 ? 17.183 6.785 -14.519 1.00 95.25 295 VAL A N 1
ATOM 2195 C CA . VAL A 1 295 ? 17.440 5.339 -14.471 1.00 95.25 295 VAL A CA 1
ATOM 2196 C C . VAL A 1 295 ? 17.427 4.733 -15.872 1.00 95.25 295 VAL A C 1
ATOM 2198 O O . VAL A 1 295 ? 18.335 3.985 -16.223 1.00 95.25 295 VAL A O 1
ATOM 2201 N N . PHE A 1 296 ? 16.439 5.101 -16.684 1.00 94.75 296 PHE A N 1
ATOM 2202 C CA . PHE A 1 296 ? 16.227 4.582 -18.030 1.00 94.75 296 PHE A CA 1
ATOM 2203 C C . PHE A 1 296 ? 16.703 5.612 -19.055 1.00 94.75 296 PHE A C 1
ATOM 2205 O O . PHE A 1 296 ? 16.037 6.617 -19.303 1.00 94.75 296 PHE A O 1
ATOM 2212 N N . LYS A 1 297 ? 17.891 5.381 -19.628 1.00 84.94 297 LYS A N 1
ATOM 2213 C CA . LYS A 1 297 ? 18.518 6.310 -20.587 1.00 84.94 297 LYS A CA 1
ATOM 2214 C C . LYS A 1 297 ? 17.717 6.454 -21.879 1.00 84.94 297 LYS A C 1
ATOM 2216 O O . LYS A 1 297 ? 17.681 7.541 -22.448 1.00 84.94 297 LYS A O 1
ATOM 2221 N N . ASP A 1 298 ? 17.094 5.366 -22.320 1.00 90.38 298 ASP A N 1
ATOM 2222 C CA . ASP A 1 298 ? 16.124 5.355 -23.405 1.00 90.38 298 ASP A CA 1
ATOM 2223 C C . ASP A 1 298 ? 14.750 5.006 -22.828 1.00 90.38 298 ASP A C 1
ATOM 2225 O O . ASP A 1 298 ? 14.592 4.016 -22.118 1.00 90.38 298 ASP A O 1
ATOM 2229 N N . THR A 1 299 ? 13.768 5.861 -23.098 1.00 93.31 299 THR A N 1
ATOM 2230 C CA . THR A 1 299 ? 12.387 5.713 -22.611 1.00 93.31 299 THR A CA 1
ATOM 2231 C C . THR A 1 299 ? 11.387 5.526 -23.751 1.00 93.31 299 THR A C 1
ATOM 2233 O O . THR A 1 299 ? 10.186 5.471 -23.499 1.00 93.31 299 THR A O 1
ATOM 2236 N N . SER A 1 300 ? 11.856 5.426 -24.999 1.00 91.44 300 SER A N 1
ATOM 2237 C CA . SER A 1 300 ? 11.006 5.342 -26.196 1.00 91.44 300 SER A CA 1
ATOM 2238 C C . SER A 1 300 ? 10.080 4.116 -26.191 1.00 91.44 300 SER A C 1
ATOM 2240 O O . SER A 1 300 ? 8.883 4.226 -26.483 1.00 91.44 300 SER A O 1
ATOM 2242 N N . GLU A 1 301 ? 10.612 2.973 -25.758 1.00 91.44 301 GLU A N 1
ATOM 2243 C CA . GLU A 1 301 ? 9.889 1.700 -25.652 1.00 91.44 301 GLU A CA 1
ATOM 2244 C C . GLU A 1 301 ? 9.127 1.534 -24.329 1.00 91.44 301 GLU A C 1
ATOM 2246 O O . GLU A 1 301 ? 8.279 0.646 -24.199 1.00 91.44 301 GLU A O 1
ATOM 2251 N N . ILE A 1 302 ? 9.368 2.414 -23.352 1.00 97.06 302 ILE A N 1
ATOM 2252 C CA . ILE A 1 302 ? 8.688 2.369 -22.059 1.00 97.06 302 ILE A CA 1
ATOM 2253 C C . ILE A 1 302 ? 7.285 2.951 -22.199 1.00 97.06 302 ILE A C 1
ATOM 2255 O O . ILE A 1 302 ? 7.080 4.064 -22.694 1.00 97.06 302 ILE A O 1
ATOM 2259 N N . LYS A 1 303 ? 6.304 2.200 -21.703 1.00 98.00 303 LYS A N 1
ATOM 2260 C CA . LYS A 1 303 ? 4.952 2.700 -21.454 1.00 98.00 303 LYS A CA 1
ATOM 2261 C C . LYS A 1 303 ? 4.766 2.922 -19.970 1.00 98.00 303 LYS A C 1
ATOM 2263 O O . LYS A 1 303 ? 5.125 2.073 -19.160 1.00 98.00 303 LYS A O 1
ATOM 2268 N N . MET A 1 304 ? 4.199 4.061 -19.615 1.00 97.69 304 MET A N 1
ATOM 2269 C CA . MET A 1 304 ? 3.928 4.426 -18.235 1.00 97.69 304 MET A CA 1
ATOM 2270 C C . MET A 1 304 ? 2.448 4.738 -18.086 1.00 97.69 304 MET A C 1
ATOM 2272 O O . MET A 1 304 ? 1.872 5.345 -18.974 1.00 97.69 304 MET A O 1
ATOM 2276 N N . ASN A 1 305 ? 1.805 4.366 -16.989 1.00 97.25 305 ASN A N 1
ATOM 2277 C CA . ASN A 1 305 ? 0.455 4.850 -16.700 1.00 97.25 305 ASN A CA 1
ATOM 2278 C C . ASN A 1 305 ? 0.257 5.115 -15.207 1.00 97.25 305 ASN A C 1
ATOM 2280 O O . ASN A 1 305 ? 1.055 4.698 -14.374 1.00 97.25 305 ASN A O 1
ATOM 2284 N N . GLY A 1 306 ? -0.801 5.855 -14.879 1.00 96.50 306 GLY A N 1
ATOM 2285 C CA . GLY A 1 306 ? -1.196 6.160 -13.508 1.00 96.50 306 GLY A CA 1
ATOM 2286 C C . GLY A 1 306 ? -2.560 5.564 -13.189 1.00 96.50 306 GLY A C 1
ATOM 2287 O O . GLY A 1 306 ? -3.593 6.145 -13.540 1.00 96.50 306 GLY A O 1
ATOM 2288 N N . THR A 1 307 ? -2.587 4.428 -12.482 1.00 89.62 307 THR A N 1
ATOM 2289 C CA . THR A 1 307 ? -3.840 3.744 -12.084 1.00 89.62 307 THR A CA 1
ATOM 2290 C C . THR A 1 307 ? -4.757 4.668 -11.268 1.00 89.62 307 THR A C 1
ATOM 2292 O O . THR A 1 307 ? -5.983 4.660 -11.431 1.00 89.62 307 THR A O 1
ATOM 2295 N N . LYS A 1 308 ? -4.159 5.541 -10.446 1.00 95.06 308 LYS A N 1
ATOM 2296 C CA . LYS A 1 308 ? -4.859 6.505 -9.581 1.00 95.06 308 LYS A CA 1
ATOM 2297 C C . LYS A 1 308 ? -5.731 7.503 -10.346 1.00 95.06 308 LYS A C 1
ATOM 2299 O O . LYS A 1 308 ? -6.677 8.022 -9.761 1.00 95.06 308 LYS A O 1
ATOM 2304 N N . SER A 1 309 ? -5.492 7.709 -11.645 1.00 90.12 309 SER A N 1
ATOM 2305 C CA . SER A 1 309 ? -6.358 8.544 -12.493 1.00 90.12 309 SER A CA 1
ATOM 2306 C C . SER A 1 309 ? -7.809 8.049 -12.544 1.00 90.12 309 SER A C 1
ATOM 2308 O O . SER A 1 309 ? -8.721 8.856 -12.700 1.00 90.12 309 SER A O 1
ATOM 2310 N N . MET A 1 310 ? -8.034 6.740 -12.374 1.00 92.12 310 MET A N 1
ATOM 2311 C CA . MET A 1 310 ? -9.364 6.124 -12.430 1.00 92.12 310 MET A CA 1
ATOM 2312 C C . MET A 1 310 ? -9.931 5.790 -11.050 1.00 92.12 310 MET A C 1
ATOM 2314 O O . MET A 1 310 ? -11.131 5.930 -10.833 1.00 92.12 310 MET A O 1
ATOM 2318 N N . ILE A 1 311 ? -9.087 5.319 -10.126 1.00 83.25 311 ILE A N 1
ATOM 2319 C CA . ILE A 1 311 ? -9.540 4.782 -8.829 1.00 83.25 311 ILE A CA 1
ATOM 2320 C C . ILE A 1 311 ? -9.227 5.699 -7.640 1.00 83.25 311 ILE A C 1
ATOM 2322 O O . ILE A 1 311 ? -9.574 5.377 -6.504 1.00 83.25 311 ILE A O 1
ATOM 2326 N N . GLY A 1 312 ? -8.574 6.837 -7.886 1.00 75.94 312 GLY A N 1
ATOM 2327 C CA . GLY A 1 312 ? -8.058 7.716 -6.843 1.00 75.94 312 GLY A CA 1
ATOM 2328 C C . GLY A 1 312 ? -6.862 7.117 -6.099 1.00 75.94 312 GLY A C 1
ATOM 2329 O O . GLY A 1 312 ? -6.385 6.018 -6.388 1.00 75.94 312 GLY A O 1
ATOM 2330 N N . HIS A 1 313 ? -6.345 7.854 -5.116 1.00 83.69 313 HIS A N 1
ATOM 2331 C CA . HIS A 1 313 ? -5.222 7.377 -4.319 1.00 83.69 313 HIS A CA 1
ATOM 2332 C C . HIS A 1 313 ? -5.701 6.542 -3.124 1.00 83.69 313 HIS A C 1
ATOM 2334 O O . HIS A 1 313 ? -6.079 7.075 -2.085 1.00 83.69 313 HIS A O 1
ATOM 2340 N N . GLY A 1 314 ? -5.601 5.215 -3.241 1.00 71.06 314 GLY A N 1
ATOM 2341 C CA . GLY A 1 314 ? -5.941 4.264 -2.170 1.00 71.06 314 GLY A CA 1
ATOM 2342 C C . GLY A 1 314 ? -4.965 4.206 -0.983 1.00 71.06 314 GLY A C 1
ATOM 2343 O O . GLY A 1 314 ? -4.949 3.200 -0.280 1.00 71.06 314 GLY A O 1
ATOM 2344 N N . LEU A 1 315 ? -4.125 5.231 -0.777 1.00 78.94 315 LEU A N 1
ATOM 2345 C CA . LEU A 1 315 ? -3.096 5.307 0.274 1.00 78.94 315 LEU A CA 1
ATOM 2346 C C . LEU A 1 315 ? -2.315 3.985 0.411 1.00 78.94 315 LEU A C 1
ATOM 2348 O O . LEU A 1 315 ? -1.759 3.510 -0.577 1.00 78.94 315 LEU A O 1
ATOM 2352 N N . GLY A 1 316 ? -2.303 3.358 1.591 1.00 61.06 316 GLY A N 1
ATOM 2353 C CA . GLY A 1 316 ? -1.593 2.094 1.827 1.00 61.06 316 GLY A CA 1
ATOM 2354 C C . GLY A 1 316 ? -2.091 0.901 0.996 1.00 61.06 316 GLY A C 1
ATOM 2355 O O . GLY A 1 316 ? -1.348 -0.056 0.804 1.00 61.06 316 GLY A O 1
ATOM 2356 N N . ALA A 1 317 ? -3.314 0.950 0.457 1.00 66.88 317 ALA A N 1
ATOM 2357 C CA . ALA A 1 317 ? -3.827 -0.083 -0.446 1.00 66.88 317 ALA A CA 1
ATOM 2358 C C . ALA A 1 317 ? -3.365 0.106 -1.902 1.00 66.88 317 ALA A C 1
ATOM 2360 O O . ALA A 1 317 ? -3.472 -0.833 -2.692 1.00 66.88 317 ALA A O 1
ATOM 2361 N N . ALA A 1 318 ? -2.849 1.290 -2.262 1.00 73.06 318 ALA A N 1
ATOM 2362 C CA . ALA A 1 318 ? -2.497 1.630 -3.640 1.00 73.06 318 ALA A CA 1
ATOM 2363 C C . ALA A 1 318 ? -1.488 0.639 -4.237 1.00 73.06 318 ALA A C 1
ATOM 2365 O O . ALA A 1 318 ? -1.765 0.078 -5.291 1.00 73.06 318 ALA A O 1
ATOM 2366 N N . GLY A 1 319 ? -0.408 0.318 -3.514 1.00 71.69 319 GLY A N 1
ATOM 2367 C CA . GLY A 1 319 ? 0.624 -0.597 -4.015 1.00 71.69 319 GLY A CA 1
ATOM 2368 C C . GLY A 1 319 ? 0.108 -2.009 -4.325 1.00 71.69 319 GLY A C 1
ATOM 2369 O O . GLY A 1 319 ? 0.522 -2.618 -5.306 1.00 71.69 319 GLY A O 1
ATOM 2370 N N . GLY A 1 320 ? -0.849 -2.523 -3.543 1.00 70.06 320 GLY A N 1
ATOM 2371 C CA . GLY A 1 320 ? -1.467 -3.828 -3.806 1.00 70.06 320 GLY A CA 1
ATOM 2372 C C . GLY A 1 320 ? -2.403 -3.812 -5.019 1.00 70.06 320 GLY A C 1
ATOM 2373 O O . GLY A 1 320 ? -2.367 -4.726 -5.843 1.00 70.06 320 GLY A O 1
ATOM 2374 N N . LEU A 1 321 ? -3.220 -2.762 -5.152 1.00 68.62 321 LEU A N 1
ATOM 2375 C CA . LEU A 1 321 ? -4.105 -2.579 -6.308 1.00 68.62 321 LEU A CA 1
ATOM 2376 C C . LEU A 1 321 ? -3.294 -2.397 -7.597 1.00 68.62 321 LEU A C 1
ATOM 2378 O O . LEU A 1 321 ? -3.599 -3.016 -8.614 1.00 68.62 321 LEU A O 1
ATOM 2382 N N . GLU A 1 322 ? -2.228 -1.605 -7.532 1.00 82.00 322 GLU A N 1
ATOM 2383 C CA . GLU A 1 322 ? -1.315 -1.345 -8.645 1.00 82.00 322 GLU A CA 1
ATOM 2384 C C . GLU A 1 322 ? -0.541 -2.600 -9.046 1.00 82.00 322 GLU A C 1
ATOM 2386 O O . GLU A 1 322 ? -0.457 -2.885 -10.237 1.00 82.00 322 GLU A O 1
ATOM 2391 N N . ALA A 1 323 ? -0.098 -3.430 -8.095 1.00 78.88 323 ALA A N 1
ATOM 2392 C CA . ALA A 1 323 ? 0.513 -4.723 -8.405 1.00 78.88 323 ALA A CA 1
ATOM 2393 C C . ALA A 1 323 ? -0.444 -5.659 -9.166 1.00 78.88 323 ALA A C 1
ATOM 2395 O O . ALA A 1 323 ? -0.048 -6.267 -10.161 1.00 78.88 323 ALA A O 1
ATOM 2396 N N . ILE A 1 324 ? -1.716 -5.749 -8.753 1.00 76.50 324 ILE A N 1
ATOM 2397 C CA . ILE A 1 324 ? -2.726 -6.562 -9.457 1.00 76.50 324 ILE A CA 1
ATOM 2398 C C . ILE A 1 324 ? -2.909 -6.063 -10.890 1.00 76.50 324 ILE A C 1
ATOM 2400 O O . ILE A 1 324 ? -2.910 -6.863 -11.826 1.00 76.50 324 ILE A O 1
ATOM 2404 N N . VAL A 1 325 ? -3.056 -4.751 -11.069 1.00 88.12 325 VAL A N 1
ATOM 2405 C CA . VAL A 1 325 ? -3.245 -4.144 -12.390 1.00 88.12 325 VAL A CA 1
ATOM 2406 C C . VAL A 1 325 ? -2.008 -4.347 -13.270 1.00 88.12 325 VAL A C 1
ATOM 2408 O O . VAL A 1 325 ? -2.148 -4.691 -14.442 1.00 88.12 325 VAL A O 1
ATOM 2411 N N . THR A 1 326 ? -0.807 -4.247 -12.701 1.00 88.44 326 THR A N 1
ATOM 2412 C CA . THR A 1 326 ? 0.458 -4.525 -13.394 1.00 88.44 326 THR A CA 1
ATOM 2413 C C . THR A 1 326 ? 0.551 -5.981 -13.856 1.00 88.44 326 THR A C 1
ATOM 2415 O O . THR A 1 326 ? 0.889 -6.247 -15.008 1.00 88.44 326 THR A O 1
ATOM 2418 N N . ILE A 1 327 ? 0.164 -6.937 -13.008 1.00 86.19 327 ILE A N 1
ATOM 2419 C CA . ILE A 1 327 ? 0.112 -8.364 -13.367 1.00 86.19 327 ILE A CA 1
ATOM 2420 C C . ILE A 1 327 ? -0.956 -8.633 -14.439 1.00 86.19 327 ILE A C 1
ATOM 2422 O O . ILE A 1 327 ? -0.760 -9.465 -15.325 1.00 86.19 327 ILE A O 1
ATOM 2426 N N . GLN A 1 328 ? -2.094 -7.938 -14.403 1.00 91.19 328 GLN A N 1
ATOM 2427 C CA . GLN A 1 328 ? -3.109 -8.059 -15.455 1.00 91.19 328 GLN A CA 1
ATOM 2428 C C . GLN A 1 328 ? -2.631 -7.475 -16.788 1.00 91.19 328 GLN A C 1
ATOM 2430 O O . GLN A 1 328 ? -2.910 -8.060 -17.835 1.00 91.19 328 GLN A O 1
ATOM 2435 N N . ALA A 1 329 ? -1.866 -6.382 -16.767 1.00 94.69 329 ALA A N 1
ATOM 2436 C CA . ALA A 1 329 ? -1.228 -5.836 -17.963 1.00 94.69 329 ALA A CA 1
ATOM 2437 C C . ALA A 1 329 ? -0.262 -6.854 -18.596 1.00 94.69 329 ALA A C 1
ATOM 2439 O O . ALA A 1 329 ? -0.350 -7.098 -19.798 1.00 94.69 329 ALA A O 1
ATOM 2440 N N . ILE A 1 330 ? 0.555 -7.534 -17.778 1.00 95.81 330 ILE A N 1
ATOM 2441 C CA . ILE A 1 330 ? 1.423 -8.646 -18.209 1.00 95.81 330 ILE A CA 1
ATOM 2442 C C . ILE A 1 330 ? 0.622 -9.755 -18.899 1.00 95.81 330 ILE A C 1
ATOM 2444 O O . ILE A 1 330 ? 0.968 -10.195 -19.990 1.00 95.81 330 ILE A O 1
ATOM 2448 N N . ASN A 1 331 ? -0.473 -10.196 -18.281 1.00 92.50 331 ASN A N 1
ATOM 2449 C CA . ASN A 1 331 ? -1.248 -11.333 -18.780 1.00 92.50 331 ASN A CA 1
ATOM 2450 C C . ASN A 1 331 ? -2.059 -11.036 -20.044 1.00 92.50 331 ASN A C 1
ATOM 2452 O O . ASN A 1 331 ? -2.331 -11.939 -20.832 1.00 92.50 331 ASN A O 1
ATOM 2456 N N . THR A 1 332 ? -2.525 -9.798 -20.196 1.00 95.88 332 THR A N 1
ATOM 2457 C CA . THR A 1 332 ? -3.477 -9.433 -21.254 1.00 95.88 332 THR A CA 1
ATOM 2458 C C . THR A 1 332 ? -2.829 -8.692 -22.417 1.00 95.88 332 THR A C 1
ATOM 2460 O O . THR A 1 332 ? -3.446 -8.595 -23.478 1.00 95.88 332 THR A O 1
ATOM 2463 N N . GLY A 1 333 ? -1.629 -8.135 -22.222 1.00 96.38 333 GLY A N 1
ATOM 2464 C CA . GLY A 1 333 ? -1.001 -7.211 -23.166 1.00 96.38 333 GLY A CA 1
ATOM 2465 C C . GLY A 1 333 ? -1.774 -5.899 -23.333 1.00 96.38 333 GLY A C 1
ATOM 2466 O O . GLY A 1 333 ? -1.554 -5.177 -24.302 1.00 96.38 333 GLY A O 1
ATOM 2467 N N . TRP A 1 334 ? -2.720 -5.596 -22.437 1.00 97.69 334 TRP A N 1
ATOM 2468 C CA . TRP A 1 334 ? -3.500 -4.361 -22.453 1.00 97.69 334 TRP A CA 1
ATOM 2469 C C . TRP A 1 334 ? -3.111 -3.474 -21.277 1.00 97.69 334 TRP A C 1
ATOM 2471 O O . TRP A 1 334 ? -3.339 -3.813 -20.116 1.00 97.69 334 TRP A O 1
ATOM 2481 N N . LEU A 1 335 ? -2.593 -2.292 -21.593 1.00 98.00 335 LEU A N 1
ATOM 2482 C CA . LEU A 1 335 ? -2.324 -1.238 -20.626 1.00 98.00 335 LEU A CA 1
ATOM 2483 C C . LEU A 1 335 ? -3.565 -0.363 -20.493 1.00 98.00 335 LEU A C 1
ATOM 2485 O O . LEU A 1 335 ? -4.108 0.123 -21.492 1.00 98.00 335 LEU A O 1
ATOM 2489 N N . HIS A 1 336 ? -4.017 -0.138 -19.263 1.00 97.25 336 HIS A N 1
ATOM 2490 C CA . HIS A 1 336 ? -5.069 0.842 -19.016 1.00 97.25 336 HIS A CA 1
ATOM 2491 C C . HIS A 1 336 ? -4.544 2.266 -19.260 1.00 97.25 336 HIS A C 1
ATOM 2493 O O . HIS A 1 336 ? -3.338 2.505 -19.136 1.00 97.25 336 HIS A O 1
ATOM 2499 N N . PRO A 1 337 ? -5.430 3.223 -19.574 1.00 97.06 337 PRO A N 1
ATOM 2500 C CA . PRO A 1 337 ? -5.015 4.599 -19.746 1.00 97.06 337 PRO A CA 1
ATOM 2501 C C . PRO A 1 337 ? -4.726 5.299 -18.424 1.00 97.06 337 PRO A C 1
ATOM 2503 O O . PRO A 1 337 ? -5.242 4.916 -17.369 1.00 97.06 337 PRO A O 1
ATOM 2506 N N . THR A 1 338 ? -3.982 6.394 -18.523 1.00 97.38 338 THR A N 1
ATOM 2507 C CA . THR A 1 338 ? -4.052 7.498 -17.568 1.00 97.38 338 THR A CA 1
ATOM 2508 C C . THR A 1 338 ? -5.121 8.470 -18.060 1.00 97.38 338 THR A C 1
ATOM 2510 O O . THR A 1 338 ? -4.914 9.178 -19.046 1.00 97.38 338 THR A O 1
ATOM 2513 N N . ILE A 1 339 ? -6.305 8.454 -17.443 1.00 92.00 339 ILE A N 1
ATOM 2514 C CA . ILE A 1 339 ? -7.425 9.308 -17.873 1.00 92.00 339 ILE A CA 1
ATOM 2515 C C . ILE A 1 339 ? -7.249 10.759 -17.401 1.00 92.00 339 ILE A C 1
ATOM 2517 O O . ILE A 1 339 ? -6.488 11.024 -16.473 1.00 92.00 339 ILE A O 1
ATOM 2521 N N . ASN A 1 340 ? -7.994 11.684 -18.014 1.00 95.06 340 ASN A N 1
ATOM 2522 C CA . ASN A 1 340 ? -7.988 13.125 -17.718 1.00 95.06 340 ASN A CA 1
ATOM 2523 C C . ASN A 1 340 ? -6.661 13.842 -18.050 1.00 95.06 340 ASN A C 1
ATOM 2525 O O . ASN A 1 340 ? -6.349 14.872 -17.455 1.00 95.06 340 ASN A O 1
ATOM 2529 N N . GLN A 1 341 ? -5.876 13.323 -19.001 1.00 93.50 341 GLN A N 1
ATOM 2530 C CA . GLN A 1 341 ? -4.646 13.973 -19.465 1.00 93.50 341 GLN A CA 1
ATOM 2531 C C . GLN A 1 341 ? -4.922 14.824 -20.708 1.00 93.50 341 GLN A C 1
ATOM 2533 O O . GLN A 1 341 ? -4.991 14.303 -21.821 1.00 93.50 341 GLN A O 1
ATOM 2538 N N . HIS A 1 342 ? -5.092 16.131 -20.517 1.00 92.56 342 HIS A N 1
ATOM 2539 C CA . HIS A 1 342 ? -5.355 17.085 -21.605 1.00 92.56 342 HIS A CA 1
ATOM 2540 C C . HIS A 1 342 ? -4.207 18.080 -21.799 1.00 92.56 342 HIS A C 1
ATOM 2542 O O . HIS A 1 342 ? -3.847 18.365 -22.937 1.00 92.56 342 HIS A O 1
ATOM 2548 N N . ASP A 1 343 ? -3.594 18.513 -20.696 1.00 91.62 343 ASP A N 1
ATOM 2549 C CA . ASP A 1 343 ? -2.513 19.497 -20.661 1.00 91.62 343 ASP A CA 1
ATOM 2550 C C . ASP A 1 343 ? -1.308 18.888 -19.926 1.00 91.62 343 ASP A C 1
ATOM 2552 O O . ASP A 1 343 ? -1.177 18.997 -18.709 1.00 91.62 343 ASP A O 1
ATOM 2556 N N . LEU A 1 344 ? -0.476 18.143 -20.658 1.00 91.44 344 LEU A N 1
ATOM 2557 C CA . LEU A 1 344 ? 0.726 17.502 -20.113 1.00 91.44 344 LEU A CA 1
ATOM 2558 C C . LEU A 1 344 ? 1.846 18.527 -19.908 1.00 91.44 344 LEU A C 1
ATOM 2560 O O . LEU A 1 344 ? 2.104 19.356 -20.781 1.00 91.44 344 LEU A O 1
ATOM 2564 N N . GLU A 1 345 ? 2.549 18.415 -18.782 1.00 94.12 345 GLU A N 1
ATOM 2565 C CA . GLU A 1 345 ? 3.758 19.201 -18.534 1.00 94.12 345 GLU A CA 1
ATOM 2566 C C . GLU A 1 345 ? 4.847 18.854 -19.571 1.00 94.12 345 GLU A C 1
ATOM 2568 O O . GLU A 1 345 ? 5.036 17.668 -19.874 1.00 94.12 345 GLU A O 1
ATOM 2573 N N . PRO A 1 346 ? 5.596 19.838 -20.107 1.00 93.50 346 PRO A N 1
ATOM 2574 C CA . PRO A 1 346 ? 6.610 19.611 -21.145 1.00 93.50 346 PRO A CA 1
ATOM 2575 C C . PRO A 1 346 ? 7.690 18.588 -20.763 1.00 93.50 346 PRO A C 1
ATOM 2577 O O . PRO A 1 346 ? 8.263 17.911 -21.619 1.00 93.50 346 PRO A O 1
ATOM 2580 N N . GLU A 1 347 ? 7.983 18.463 -19.470 1.00 90.31 347 GLU A N 1
ATOM 2581 C CA . GLU A 1 347 ? 8.947 17.518 -18.920 1.00 90.31 347 GLU A CA 1
ATOM 2582 C C . GLU A 1 347 ? 8.477 16.060 -19.027 1.00 90.31 347 GLU A C 1
ATOM 2584 O O . GLU A 1 347 ? 9.307 15.146 -18.962 1.00 90.31 347 GLU A O 1
ATOM 2589 N N . VAL A 1 348 ? 7.180 15.811 -19.221 1.00 93.25 348 VAL A N 1
ATOM 2590 C CA . VAL A 1 348 ? 6.597 14.471 -19.344 1.00 93.25 348 VAL A CA 1
ATOM 2591 C C . VAL A 1 348 ? 6.647 14.024 -20.803 1.00 93.25 348 VAL A C 1
ATOM 2593 O O . VAL A 1 348 ? 5.704 14.180 -21.569 1.00 93.25 348 VAL A O 1
ATOM 2596 N N . THR A 1 349 ? 7.785 13.449 -21.193 1.00 92.62 349 THR A N 1
ATOM 2597 C CA . THR A 1 349 ? 8.024 12.975 -22.573 1.00 92.62 349 THR A CA 1
ATOM 2598 C C . THR A 1 349 ? 7.868 11.463 -22.742 1.00 92.62 349 THR A C 1
ATOM 2600 O O . THR A 1 349 ? 8.052 10.952 -23.842 1.00 92.62 349 THR A O 1
ATOM 2603 N N . ILE A 1 350 ? 7.600 10.739 -21.654 1.00 95.06 350 ILE A N 1
ATOM 2604 C CA . ILE A 1 350 ? 7.368 9.289 -21.664 1.00 95.06 350 ILE A CA 1
ATOM 2605 C C . ILE A 1 350 ? 5.922 9.054 -22.115 1.00 95.06 350 ILE A C 1
ATOM 2607 O O . ILE A 1 350 ? 5.041 9.838 -21.772 1.00 95.06 350 ILE A O 1
ATOM 2611 N N . ASP A 1 351 ? 5.661 7.984 -22.864 1.00 96.50 351 ASP A N 1
ATOM 2612 C CA . ASP A 1 351 ? 4.301 7.617 -23.273 1.00 96.50 351 ASP A CA 1
ATOM 2613 C C . ASP A 1 351 ? 3.470 7.204 -22.045 1.00 96.50 351 ASP A C 1
ATOM 2615 O O . ASP A 1 351 ? 3.599 6.086 -21.543 1.00 96.50 351 ASP A O 1
ATOM 2619 N N . THR A 1 352 ? 2.632 8.127 -21.560 1.00 96.44 352 THR A N 1
ATOM 2620 C CA . THR A 1 352 ? 1.797 7.983 -20.354 1.00 96.44 352 THR A CA 1
ATOM 2621 C C . THR A 1 352 ? 0.499 7.196 -20.574 1.00 96.44 352 THR A C 1
ATOM 2623 O O . THR A 1 352 ? -0.373 7.168 -19.693 1.00 96.44 352 THR A O 1
ATOM 2626 N N . VAL A 1 353 ? 0.334 6.591 -21.757 1.00 97.06 353 VAL A N 1
ATOM 2627 C CA . VAL A 1 353 ? -0.907 5.938 -22.195 1.00 97.06 353 VAL A CA 1
ATOM 2628 C C . VAL A 1 353 ? -2.115 6.876 -21.974 1.00 97.06 353 VAL A C 1
ATOM 2630 O O . VAL A 1 353 ? -3.030 6.558 -21.208 1.00 97.06 353 VAL A O 1
ATOM 2633 N N . PRO A 1 354 ? -2.120 8.086 -22.567 1.00 96.94 354 PRO A N 1
ATOM 2634 C CA . PRO A 1 354 ? -3.099 9.115 -22.231 1.00 96.94 354 PRO A CA 1
ATOM 2635 C C . PRO A 1 354 ? -4.501 8.752 -22.736 1.00 96.94 354 PRO A C 1
ATOM 2637 O O . PRO A 1 354 ? -4.706 8.514 -23.926 1.00 96.94 354 PRO A O 1
ATOM 2640 N N . ASN A 1 355 ? -5.487 8.796 -21.836 1.00 95.50 355 ASN A N 1
ATOM 2641 C CA . ASN A 1 355 ? -6.941 8.720 -22.066 1.00 95.50 355 ASN A CA 1
ATOM 2642 C C . ASN A 1 355 ? -7.509 7.433 -22.692 1.00 95.50 355 ASN A C 1
ATOM 2644 O O . ASN A 1 355 ? -8.651 7.077 -22.402 1.00 95.50 355 ASN A O 1
ATOM 2648 N N . VAL A 1 356 ? -6.750 6.717 -23.519 1.00 96.38 356 VAL A N 1
ATOM 2649 C CA . VAL A 1 356 ? -7.193 5.513 -24.229 1.00 96.38 356 VAL A CA 1
ATOM 2650 C C . VAL A 1 356 ? -6.243 4.359 -23.933 1.00 96.38 356 VAL A C 1
ATOM 2652 O O . VAL A 1 356 ? -5.026 4.519 -23.971 1.00 96.38 356 VAL A O 1
ATOM 2655 N N . LYS A 1 357 ? -6.807 3.186 -23.617 1.00 96.25 357 LYS A N 1
ATOM 2656 C CA . LYS A 1 357 ? -6.020 1.967 -23.389 1.00 96.25 357 LYS A CA 1
ATOM 2657 C C . LYS A 1 357 ? -5.150 1.643 -24.605 1.00 96.25 357 LYS A C 1
ATOM 2659 O O . LYS A 1 357 ? -5.557 1.887 -25.743 1.00 96.25 357 LYS A O 1
ATOM 2664 N N . LYS A 1 358 ? -4.003 1.013 -24.373 1.00 96.69 358 LYS A N 1
ATOM 2665 C CA . LYS A 1 358 ? -3.049 0.661 -25.431 1.00 96.69 358 LYS A CA 1
ATOM 2666 C C . LYS A 1 358 ? -2.649 -0.800 -25.328 1.00 96.69 358 LYS A C 1
ATOM 2668 O O . LYS A 1 358 ? -2.502 -1.325 -24.229 1.00 96.69 358 LYS A O 1
ATOM 2673 N N . GLN A 1 359 ? -2.502 -1.452 -26.475 1.00 97.50 359 GLN A N 1
ATOM 2674 C CA . GLN A 1 359 ? -1.942 -2.793 -26.525 1.00 97.50 359 GLN A CA 1
ATOM 2675 C C . GLN A 1 359 ? -0.414 -2.687 -26.523 1.00 97.50 359 GLN A C 1
ATOM 2677 O O . GLN A 1 359 ? 0.146 -1.903 -27.290 1.00 97.50 359 GLN A O 1
ATOM 2682 N N . HIS A 1 360 ? 0.235 -3.425 -25.631 1.00 97.06 360 HIS A N 1
ATOM 2683 C CA . HIS A 1 360 ? 1.683 -3.434 -25.440 1.00 97.06 360 HIS A CA 1
ATOM 2684 C C . HIS A 1 360 ? 2.083 -4.754 -24.789 1.00 97.06 360 HIS A C 1
ATOM 2686 O O . HIS A 1 360 ? 1.530 -5.126 -23.753 1.00 97.06 360 HIS A O 1
ATOM 2692 N N . GLU A 1 361 ? 3.022 -5.471 -25.396 1.00 96.88 361 GLU A N 1
ATOM 2693 C CA . GLU A 1 361 ? 3.561 -6.694 -24.807 1.00 96.88 361 GLU A CA 1
ATOM 2694 C C . GLU A 1 361 ? 4.525 -6.324 -23.678 1.00 96.88 361 GLU A C 1
ATOM 2696 O O . GLU A 1 361 ? 5.487 -5.588 -23.886 1.00 96.88 361 GLU A O 1
ATOM 2701 N N . VAL A 1 362 ? 4.252 -6.801 -22.465 1.00 97.06 362 VAL A N 1
ATOM 2702 C CA . VAL A 1 362 ? 5.041 -6.456 -21.279 1.00 97.06 362 VAL A CA 1
ATOM 2703 C C . VAL A 1 362 ? 6.106 -7.524 -21.043 1.00 97.06 362 VAL A C 1
ATOM 2705 O O . VAL A 1 362 ? 5.767 -8.682 -20.813 1.00 97.06 362 VAL A O 1
ATOM 2708 N N . ASN A 1 363 ? 7.378 -7.123 -21.052 1.00 93.69 363 ASN A N 1
ATOM 2709 C CA . ASN A 1 363 ? 8.523 -8.004 -20.803 1.00 93.69 363 ASN A CA 1
ATOM 2710 C C . ASN A 1 363 ? 8.921 -7.976 -19.331 1.00 93.69 363 ASN A C 1
ATOM 2712 O O . ASN A 1 363 ? 8.958 -9.012 -18.673 1.00 93.69 363 ASN A O 1
ATOM 2716 N N . VAL A 1 364 ? 9.168 -6.776 -18.810 1.00 97.38 364 VAL A N 1
ATOM 2717 C CA . VAL A 1 364 ? 9.387 -6.533 -17.388 1.00 97.38 364 VAL A CA 1
ATOM 2718 C C . VAL A 1 364 ? 8.641 -5.267 -17.000 1.00 97.38 364 VAL A C 1
ATOM 2720 O O . VAL A 1 364 ? 8.721 -4.237 -17.678 1.00 97.38 364 VAL A O 1
ATOM 2723 N N . ALA A 1 365 ? 7.899 -5.364 -15.904 1.00 97.50 365 ALA A N 1
ATOM 2724 C CA . ALA A 1 365 ? 7.115 -4.280 -15.353 1.00 97.50 365 ALA A CA 1
ATOM 2725 C C . ALA A 1 365 ? 7.606 -3.888 -13.968 1.00 97.50 365 ALA A C 1
ATOM 2727 O O . ALA A 1 365 ? 7.885 -4.754 -13.137 1.00 97.50 365 ALA A O 1
ATOM 2728 N N . ILE A 1 366 ? 7.600 -2.588 -13.688 1.00 96.94 366 ILE A N 1
ATOM 2729 C CA . ILE A 1 366 ? 7.757 -2.076 -12.326 1.00 96.94 366 ILE A CA 1
ATOM 2730 C C . ILE A 1 366 ? 6.473 -1.399 -11.847 1.00 96.94 366 ILE A C 1
ATOM 2732 O O . ILE A 1 366 ? 5.748 -0.780 -12.628 1.00 96.94 366 ILE A O 1
ATOM 2736 N N . SER A 1 367 ? 6.193 -1.520 -10.550 1.00 94.69 367 SER A N 1
ATOM 2737 C CA . SER A 1 367 ? 5.105 -0.807 -9.877 1.00 94.69 367 SER A CA 1
ATOM 2738 C C . SER A 1 367 ? 5.687 0.088 -8.791 1.00 94.69 367 SER A C 1
ATOM 2740 O O . SER A 1 367 ? 6.313 -0.405 -7.849 1.00 94.69 367 SER A O 1
ATOM 2742 N N . ASN A 1 368 ? 5.468 1.393 -8.925 1.00 95.75 368 ASN A N 1
ATOM 2743 C CA . ASN A 1 368 ? 6.070 2.418 -8.081 1.00 95.75 368 ASN A CA 1
ATOM 2744 C C . ASN A 1 368 ? 5.124 2.872 -6.959 1.00 95.75 368 ASN A C 1
ATOM 2746 O O . ASN A 1 368 ? 3.925 3.070 -7.158 1.00 95.75 368 ASN A O 1
ATOM 2750 N N . SER A 1 369 ? 5.661 3.092 -5.760 1.00 89.50 369 SER A N 1
ATOM 2751 C CA . SER A 1 369 ? 4.924 3.639 -4.617 1.00 89.50 369 SER A CA 1
ATOM 2752 C C . SER A 1 369 ? 5.791 4.593 -3.795 1.00 89.50 369 SER A C 1
ATOM 2754 O O . SER A 1 369 ? 6.721 4.151 -3.125 1.00 89.50 369 SER A O 1
ATOM 2756 N N . PHE A 1 370 ? 5.480 5.894 -3.823 1.00 90.38 370 PHE A N 1
ATOM 2757 C CA . PHE A 1 370 ? 6.276 6.957 -3.189 1.00 90.38 370 PHE A CA 1
ATOM 2758 C C . PHE A 1 370 ? 5.418 7.778 -2.224 1.00 90.38 370 PHE A C 1
ATOM 2760 O O . PHE A 1 370 ? 4.726 8.716 -2.608 1.00 90.38 370 PHE A O 1
ATOM 2767 N N . GLY A 1 371 ? 5.426 7.387 -0.955 1.00 81.44 371 GLY A N 1
ATOM 2768 C CA . GLY A 1 371 ? 4.582 7.973 0.077 1.00 81.44 371 GLY A CA 1
ATOM 2769 C C . GLY A 1 371 ? 5.211 9.159 0.806 1.00 81.44 371 GLY A C 1
ATOM 2770 O O . GLY A 1 371 ? 6.424 9.382 0.792 1.00 81.44 371 GLY A O 1
ATOM 2771 N N . PHE A 1 372 ? 4.361 9.877 1.542 1.00 80.75 372 PHE A N 1
ATOM 2772 C CA . PHE A 1 372 ? 4.794 10.853 2.542 1.00 80.75 372 PHE A CA 1
ATOM 2773 C C . PHE A 1 372 ? 5.774 10.237 3.550 1.00 80.75 372 PHE A C 1
ATOM 2775 O O . PHE A 1 372 ? 5.812 9.025 3.741 1.00 80.75 372 PHE A O 1
ATOM 2782 N N . GLY A 1 373 ? 6.582 11.078 4.190 1.00 74.25 373 GLY A N 1
ATOM 2783 C CA . GLY A 1 373 ? 7.704 10.658 5.031 1.00 74.25 373 GLY A CA 1
ATOM 2784 C C . GLY A 1 373 ? 8.935 10.231 4.230 1.00 74.25 373 GLY A C 1
ATOM 2785 O O . GLY A 1 373 ? 9.934 9.825 4.821 1.00 74.25 373 GLY A O 1
ATOM 2786 N N . GLY A 1 374 ? 8.878 10.334 2.897 1.00 77.69 374 GLY A N 1
ATOM 2787 C CA . GLY A 1 374 ? 9.961 9.930 2.011 1.00 77.69 374 GLY A CA 1
ATOM 2788 C C . GLY A 1 374 ? 10.041 8.423 1.795 1.00 77.69 374 GLY A C 1
ATOM 2789 O O . GLY A 1 374 ? 11.114 7.933 1.461 1.00 77.69 374 GLY A O 1
ATOM 2790 N N . HIS A 1 375 ? 8.961 7.678 2.041 1.00 81.81 375 HIS A N 1
ATOM 2791 C CA . HIS A 1 375 ? 8.941 6.224 1.898 1.00 81.81 375 HIS A CA 1
ATOM 2792 C C . HIS A 1 375 ? 8.800 5.832 0.428 1.00 81.81 375 HIS A C 1
ATOM 2794 O O . HIS A 1 375 ? 7.737 6.022 -0.161 1.00 81.81 375 HIS A O 1
ATOM 2800 N N . ASN A 1 376 ? 9.835 5.223 -0.146 1.00 85.06 376 ASN A N 1
ATOM 2801 C CA . ASN A 1 376 ? 9.812 4.766 -1.531 1.00 85.06 376 ASN A CA 1
ATOM 2802 C C . ASN A 1 376 ? 9.827 3.244 -1.592 1.00 85.06 376 ASN A C 1
ATOM 2804 O O . ASN A 1 376 ? 10.638 2.616 -0.912 1.00 85.06 376 ASN A O 1
ATOM 2808 N N . SER A 1 377 ? 8.984 2.657 -2.435 1.00 86.12 377 SER A N 1
ATOM 2809 C CA . SER A 1 377 ? 8.958 1.224 -2.710 1.00 86.12 377 SER A CA 1
ATOM 2810 C C . SER A 1 377 ? 8.730 0.961 -4.194 1.00 86.12 377 SER A C 1
ATOM 2812 O O . SER A 1 377 ? 7.894 1.609 -4.826 1.00 86.12 377 SER A O 1
ATOM 2814 N N . VAL A 1 378 ? 9.479 0.004 -4.740 1.00 89.94 378 VAL A N 1
ATOM 2815 C CA . VAL A 1 378 ? 9.334 -0.472 -6.120 1.00 89.94 378 VAL A CA 1
ATOM 2816 C C . VAL A 1 378 ? 9.374 -1.994 -6.118 1.00 89.94 378 VAL A C 1
ATOM 2818 O O . VAL A 1 378 ? 10.213 -2.598 -5.445 1.00 89.94 378 VAL A O 1
ATOM 2821 N N . VAL A 1 379 ? 8.467 -2.608 -6.872 1.00 86.69 379 VAL A N 1
ATOM 2822 C CA . VAL A 1 379 ? 8.414 -4.060 -7.099 1.00 86.69 379 VAL A CA 1
ATOM 2823 C C . VAL A 1 379 ? 8.497 -4.364 -8.590 1.00 86.69 379 VAL A C 1
ATOM 2825 O O . VAL A 1 379 ? 7.961 -3.605 -9.400 1.00 86.69 379 VAL A O 1
ATOM 2828 N N . VAL A 1 380 ? 9.157 -5.471 -8.935 1.00 92.56 380 VAL A N 1
ATOM 2829 C CA . VAL A 1 380 ? 9.456 -5.887 -10.311 1.00 92.56 380 VAL A CA 1
ATOM 2830 C C . VAL A 1 380 ? 8.746 -7.206 -10.628 1.00 92.56 380 VAL A C 1
ATOM 2832 O O . VAL A 1 380 ? 8.859 -8.179 -9.877 1.00 92.56 380 VAL A O 1
ATOM 2835 N N . PHE A 1 381 ? 8.030 -7.245 -11.750 1.00 92.06 381 PHE A N 1
ATOM 2836 C CA . PHE A 1 381 ? 7.284 -8.410 -12.230 1.00 92.06 381 PHE A CA 1
ATOM 2837 C C . PHE A 1 381 ? 7.615 -8.731 -13.690 1.00 92.06 381 PHE A C 1
ATOM 2839 O O . PHE A 1 381 ? 7.890 -7.825 -14.476 1.00 92.06 381 PHE A O 1
ATOM 2846 N N . ALA A 1 382 ? 7.497 -10.001 -14.074 1.00 95.44 382 ALA A N 1
ATOM 2847 C CA . ALA A 1 382 ? 7.634 -10.449 -15.460 1.00 95.44 382 ALA A CA 1
ATOM 2848 C C . ALA A 1 382 ? 6.611 -11.548 -15.818 1.00 95.44 382 ALA A C 1
ATOM 2850 O O . ALA A 1 382 ? 6.072 -12.212 -14.921 1.00 95.44 382 ALA A O 1
ATOM 2851 N N . PRO A 1 383 ? 6.310 -11.762 -17.115 1.00 94.25 383 PRO A N 1
ATOM 2852 C CA . PRO A 1 383 ? 5.605 -12.955 -17.562 1.00 94.25 383 PRO A CA 1
ATOM 2853 C C . PRO A 1 383 ? 6.384 -14.208 -17.159 1.00 94.25 383 PRO A C 1
ATOM 2855 O O . PRO A 1 383 ? 7.581 -14.308 -17.416 1.00 94.25 383 PRO A O 1
ATOM 2858 N N . PHE A 1 384 ? 5.694 -15.191 -16.584 1.00 90.44 384 PHE A N 1
ATOM 2859 C CA . PHE A 1 384 ? 6.307 -16.485 -16.301 1.00 90.44 384 PHE A CA 1
ATOM 2860 C C . PHE A 1 384 ? 6.494 -17.273 -17.606 1.00 90.44 384 PHE A C 1
ATOM 2862 O O . PHE A 1 384 ? 5.520 -17.526 -18.322 1.00 90.44 384 PHE A O 1
ATOM 2869 N N . LYS A 1 385 ? 7.734 -17.670 -17.903 1.00 84.44 385 LYS A N 1
ATOM 2870 C CA . LYS A 1 385 ? 8.081 -18.555 -19.023 1.00 84.44 385 LYS A CA 1
ATOM 2871 C C . LYS A 1 385 ? 8.617 -19.876 -18.436 1.00 84.44 385 LYS A C 1
ATOM 2873 O O . LYS A 1 385 ? 9.613 -19.815 -17.721 1.00 84.44 385 LYS A O 1
ATOM 2878 N N . PRO A 1 386 ? 7.930 -21.015 -18.653 1.00 69.38 386 PRO A N 1
ATOM 2879 C CA . PRO A 1 386 ? 8.264 -22.299 -18.030 1.00 69.38 386 PRO A CA 1
ATOM 2880 C C . PRO A 1 386 ? 9.566 -22.929 -18.526 1.00 69.38 386 PRO A C 1
ATOM 2882 O O . PRO A 1 386 ? 9.986 -22.623 -19.668 1.00 69.38 386 PRO A O 1
#

pLDDT: mean 75.22, std 24.13, range [21.11, 98.5]